Protein 8K4L (pdb70)

B-factor: mean 48.76, std 16.3, range [20.12, 104.66]

Sequence (394 aa):
NSTAADEVTAHLAAAGPVGMAAAAAVATGKKRKRPHVFESNPSIRKRQQTRLLRKLRATLDEYTTRVGQQAIVLCISPSKPNPVFKVFGAAPLENVVRKYKSMILEDLESALAENSELPPLTIDGIPVSVDKMTQAQLRAFIPEMLKYSTGRGKPGWGKESCKPIWWPEDIPWANVRSDVRTEEQKQRVSWTQALRTIVKNCYKQHGREDLLYAFEHVFESNPSIRKRQQTRLLRKLRATLDEYTTRVGQQAIVLCISPSKPNPVFKVFGAAPLENVVRKYKSMILEDLESALASELPPLTIDGIPVSVDKMTQAQLRAFIPEMLKYSTGRGKPGWGKESCKPIWWPEDIPWANVRSDVRTEEQKQRVSWTQALRTIVKNCYKQHGREDLLYAF

Foldseek 3Di:
DPQCPDDQLVVQCVLPQLSLVVSVVQVVVVVVVDDDHDDQQVVVVVVVVVVVVVVVQVVLACCCVPVVDWDKDWDWGLFPPDIDTDIDHDPPVSVVVVVCPPVVSVVSSVVSVVDALFDFDDDRSGHHALVRDDLVSLLVVLLVRQCSLVVDPDQPQPPPVRQDPLQDPQAHSHRLVDGPGDPVSCVVAPSSRNSSSRVCSSCVVRVNNVSRGPPD/DDDDPDVVVVVVVCVVVVVVVQVVQACCCVVVVDWDKDWDWDVDPDDIDTDIDHDPPVRVVVVVCVVVVSVVVVVVVCLDFDFCADPPHHAALVRDDLVRLLVRLLRRLCVQQVDNDQPAPDPVRDDPLQDPQAHRHRLPDGPGDPVSCVVAPSSRNSSSRVVSSCVVSPNVCRNVVD

Nearest PDB structures (foldseek):
  8k4l-assembly1_A  TM=1.005E+00  e=1.165E-39  Homo sapiens
  8k4l-assembly1_B  TM=5.451E-01  e=4.168E-27  Homo sapiens
  8k3d-assembly1_A-2  TM=9.732E-01  e=1.135E-15  Homo sapiens
  8k4l-assembly1_B  TM=1.006E+00  e=4.737E-34  Homo sapiens
  8k4l-assembly1_A  TM=5.451E-01  e=7.185E-30  Homo sapiens

Secondary structure (DSSP, 8-state):
---SSSHHHHHHHTT-HHHHHHHHHHHHHHHTT-S------HHHHHHHHHHHHHHHHHHHHHHHHHH--EEEEEEEE--SSS-EEEEEESTTHHHHHHTTHHHHHHHHHHHHT---SS---EETTEE--GGG--HHHHHHHHHHHHHHHH--SS--TT-GGG--TT--TTS-SS-TTS----HHHHHHS-HHHHHHHHHHHHHHHTT-GGGG-TT-/-----SHHHHHHHHHHHHHHHHHHHHHHIIIII-EEEEEEEE--SSS-EEEEEESTTHHHHHHTTHHHHHHHHHHHH------SEETTEE--GGG--HHHHHHHHHHHHHHHH--SS--TT-GGGS-TTS-TTS-SS-TTS--S-HHHHHHS-HHHHHHHHHHHHHHHTT-HHHHTT-

InterPro domains:
  IPR019525 Nuclear respiratory factor 1, NLS/DNA-binding, dimerisation domain [PF10491] (75-282)
  IPR039142 NRF1/Ewg family [PTHR20338] (1-503)

Radius of gyration: 24.9 Å; Cα contacts (8 Å, |Δi|>4): 556; chains: 2; bounding box: 40×66×67 Å

GO terms:
  GO:0000978 RNA polymerase II cis-regulatory region sequence-specific DNA binding (F, IDA)
  GO:0001228 DNA-binding transcription activator activity, RNA polymerase II-specific (F, IDA)
  GO:0045944 positive regulation of transcription by RNA polymerase II (P, IMP)
  GO:0001228 DNA-binding transcription activator activity, RNA polymerase II-specific (F, IMP)
  GO:0006357 regulation of transcription by RNA polymerase II (P, TAS)
  GO:0005654 nucleoplasm (C, TAS)
  GO:0005515 protein binding (F, IPI)
  GO:0005654 nucleoplasm (C, IDA)
  GO:0070062 extracellular exosome (C, HDA)

Solvent-accessible surface area: 21239 Å² total; per-residue (Å²): 108,96,14,87,90,58,154,55,0,36,85,0,26,90,37,28,95,13,0,31,3,1,0,5,0,6,7,11,2,87,154,121,186,103,101,49,112,16,40,34,41,15,63,61,24,138,149,22,35,61,89,0,30,152,84,0,118,58,4,1,85,22,1,34,52,51,14,48,23,36,0,0,0,0,0,1,23,14,15,176,127,120,37,55,27,33,5,8,22,8,69,31,0,31,81,11,2,64,170,18,81,77,72,0,27,101,32,0,100,65,32,15,90,157,184,44,126,4,19,90,7,46,30,115,21,18,7,2,2,0,56,80,6,57,72,64,52,0,99,72,29,0,45,78,0,3,96,103,20,50,67,81,54,171,29,17,64,48,128,124,111,21,59,13,155,20,10,6,154,74,9,45,12,28,63,3,182,58,30,89,12,64,110,122,51,86,155,190,37,61,38,29,81,1,0,35,45,0,0,53,46,0,0,134,106,55,61,55,79,104,44,0,83,14,49,179,150,108,97,29,97,72,87,84,76,67,131,168,28,26,72,95,0,23,127,58,0,93,28,4,2,19,25,0,1,4,62,12,6,15,0,0,0,0,0,2,1,30,42,62,158,118,115,34,71,24,88,2,12,8,0,40,17,0,24,91,1,2,97,136,11,87,83,82,0,17,107,55,0,86,56,53,100,118,84,120,11,11,75,10,44,43,112,25,97,86,14,50,6,83,120,0,75,60,65,58,0,102,74,14,0,43,78,0,4,88,100,23,43,66,94,57,174,32,23,62,50,135,115,105,19,92,12,157,14,13,6,188,69,9,50,15,27,64,3,179,58,32,93,13,78,114,112,43,75,134,176,37,61,30,30,78,3,0,37,50,0,0,48,44,0,0,98,104,46,46,54,63,51,40,9,121,80,179

Organism: Homo sapiens (NCBI:txid9606)

Structure (mmCIF, N/CA/C/O backbone):
data_8K4L
#
_entry.id   8K4L
#
_cell.length_a   37.757
_cell.length_b   118.827
_cell.length_c   121.821
_cell.angle_alpha   90.00
_cell.angle_beta   90.00
_cell.angle_gamma   90.00
#
_symmetry.space_group_name_H-M   'P 21 21 21'
#
loop_
_entity.id
_entity.type
_entity.pdbx_description
1 polymer 'Nuclear respiratory factor 1'
2 polymer 'DNA (14-MER)'
3 non-polymer GLYCEROL
4 water water
#
loop_
_atom_site.group_PDB
_atom_site.id
_atom_site.type_symbol
_atom_site.label_atom_id
_atom_site.label_alt_id
_atom_site.label_comp_id
_atom_site.label_asym_id
_atom_site.label_entity_id
_atom_site.label_seq_id
_atom_site.pdbx_PDB_ins_code
_atom_site.Cartn_x
_atom_site.Cartn_y
_atom_site.Cartn_z
_atom_site.occupancy
_atom_site.B_iso_or_equiv
_atom_site.auth_seq_id
_atom_site.auth_comp_id
_atom_site.auth_asym_id
_atom_site.auth_atom_id
_atom_site.pdbx_PDB_model_num
ATOM 1 N N . ASN A 1 8 ? -9.948 -6.394 -42.350 1.00 91.80 60 ASN A N 1
ATOM 2 C CA . ASN A 1 8 ? -11.027 -7.244 -41.854 1.00 93.28 60 ASN A CA 1
ATOM 3 C C . ASN A 1 8 ? -10.587 -8.713 -41.746 1.00 96.45 60 ASN A C 1
ATOM 4 O O . ASN A 1 8 ? -11.076 -9.442 -40.884 1.00 94.65 60 ASN A O 1
ATOM 9 N N . SER A 1 9 ? -9.676 -9.157 -42.614 1.00 95.41 61 SER A N 1
ATOM 10 C CA . SER A 1 9 ? -9.013 -10.431 -42.368 1.00 90.07 61 SER A CA 1
ATOM 11 C C . SER A 1 9 ? -8.219 -10.318 -41.071 1.00 93.08 61 SER A C 1
ATOM 12 O O . SER A 1 9 ? -7.175 -9.657 -41.029 1.00 93.76 61 SER A O 1
ATOM 15 N N . THR A 1 10 ? -8.719 -10.942 -40.001 1.00 91.59 62 THR A N 1
ATOM 16 C CA . THR A 1 10 ? -8.171 -10.762 -38.660 1.00 91.06 62 THR A CA 1
ATOM 17 C C . THR A 1 10 ? -7.241 -11.886 -38.206 1.00 90.22 62 THR A C 1
ATOM 18 O O . THR A 1 10 ? -6.517 -11.707 -37.219 1.00 84.38 62 THR A O 1
ATOM 22 N N . ALA A 1 11 ? -7.240 -13.034 -38.891 1.00 98.68 63 ALA A N 1
ATOM 23 C CA . ALA A 1 11 ? -6.416 -14.163 -38.468 1.00 97.74 63 ALA A CA 1
ATOM 24 C C . ALA A 1 11 ? -4.920 -13.913 -38.648 1.00 98.84 63 ALA A C 1
ATOM 25 O O . ALA A 1 11 ? -4.112 -14.618 -38.031 1.00 96.47 63 ALA A O 1
ATOM 27 N N . ALA A 1 12 ? -4.536 -12.926 -39.469 1.00 100.03 64 ALA A N 1
ATOM 28 C CA . ALA A 1 12 ? -3.140 -12.697 -39.854 1.00 97.97 64 ALA A CA 1
ATOM 29 C C . ALA A 1 12 ? -2.355 -11.840 -38.855 1.00 94.66 64 ALA A C 1
ATOM 30 O O . ALA A 1 12 ? -1.499 -11.043 -39.251 1.00 96.58 64 ALA A O 1
ATOM 32 N N . ASP A 1 13 ? -2.629 -11.989 -37.560 1.00 88.77 65 ASP A N 1
ATOM 33 C CA . ASP A 1 13 ? -1.819 -11.415 -36.494 1.00 82.74 65 ASP A CA 1
ATOM 34 C C . ASP A 1 13 ? -2.263 -12.029 -35.173 1.00 77.07 65 ASP A C 1
ATOM 35 O O . ASP A 1 13 ? -3.463 -12.200 -34.938 1.00 72.68 65 ASP A O 1
ATOM 40 N N . GLU A 1 14 ? -1.292 -12.336 -34.309 1.00 73.26 66 GLU A N 1
ATOM 41 C CA . GLU A 1 14 ? -1.588 -13.149 -33.135 1.00 72.61 66 GLU A CA 1
ATOM 42 C C . GLU A 1 14 ? -2.551 -12.443 -32.189 1.00 69.12 66 GLU A C 1
ATOM 43 O O . GLU A 1 14 ? -3.492 -13.064 -31.679 1.00 64.83 66 GLU A O 1
ATOM 49 N N . VAL A 1 15 ? -2.334 -11.149 -31.939 1.00 68.92 67 VAL A N 1
ATOM 50 C CA . VAL A 1 15 ? -3.194 -10.429 -31.002 1.00 65.46 67 VAL A CA 1
ATOM 51 C C . VAL A 1 15 ? -4.623 -10.379 -31.529 1.00 61.30 67 VAL A C 1
ATOM 52 O O . VAL A 1 15 ? -5.569 -10.788 -30.844 1.00 58.33 67 VAL A O 1
ATOM 56 N N . THR A 1 16 ? -4.795 -9.920 -32.775 1.00 63.03 68 THR A N 1
ATOM 57 C CA . THR A 1 16 ? -6.120 -9.897 -33.391 1.00 61.53 68 THR A CA 1
ATOM 58 C C . THR A 1 16 ? -6.701 -11.298 -33.550 1.00 60.05 68 THR A C 1
ATOM 59 O O . THR A 1 16 ? -7.927 -11.464 -33.538 1.00 57.82 68 THR A O 1
ATOM 63 N N . ALA A 1 17 ? -5.852 -12.311 -33.731 1.00 63.14 69 ALA A N 1
ATOM 64 C CA . ALA A 1 17 ? -6.346 -13.685 -33.766 1.00 65.36 69 ALA A CA 1
ATOM 65 C C . ALA A 1 17 ? -7.039 -14.049 -32.458 1.00 58.58 69 ALA A C 1
ATOM 66 O O . ALA A 1 17 ? -8.188 -14.510 -32.453 1.00 53.29 69 ALA A O 1
ATOM 68 N N . HIS A 1 18 ? -6.356 -13.835 -31.332 1.00 55.02 70 HIS A N 1
ATOM 69 C CA . HIS A 1 18 ? -6.947 -14.179 -30.043 1.00 53.49 70 HIS A CA 1
ATOM 70 C C . HIS A 1 18 ? -8.206 -13.363 -29.786 1.00 53.77 70 HIS A C 1
ATOM 71 O O . HIS A 1 18 ? -9.189 -13.877 -29.239 1.00 52.31 70 HIS A O 1
ATOM 78 N N . LEU A 1 19 ? -8.203 -12.094 -30.201 1.00 55.84 71 LEU A N 1
ATOM 79 C CA . LEU A 1 19 ? -9.388 -11.260 -30.033 1.00 52.87 71 LEU A CA 1
ATOM 80 C C . LEU A 1 19 ? -10.582 -11.843 -30.778 1.00 52.75 71 LEU A C 1
ATOM 81 O O . LEU A 1 19 ? -11.668 -12.003 -30.206 1.00 51.23 71 LEU A O 1
ATOM 86 N N . ALA A 1 20 ? -10.394 -12.174 -32.060 1.00 52.24 72 ALA A N 1
ATOM 87 C CA . ALA A 1 20 ? -11.506 -12.582 -32.914 1.00 53.70 72 ALA A CA 1
ATOM 88 C C . ALA A 1 20 ? -12.124 -13.914 -32.494 1.00 53.22 72 ALA A C 1
ATOM 89 O O . ALA A 1 20 ? -13.297 -14.157 -32.794 1.00 56.21 72 ALA A O 1
ATOM 91 N N . ALA A 1 21 ? -11.379 -14.777 -31.806 1.00 52.48 73 ALA A N 1
ATOM 92 C CA . ALA A 1 21 ? -11.914 -16.061 -31.367 1.00 53.51 73 ALA A CA 1
ATOM 93 C C . ALA A 1 21 ? -12.667 -15.971 -30.045 1.00 55.54 73 ALA A C 1
ATOM 94 O O . ALA A 1 21 ? -13.197 -16.984 -29.578 1.00 54.77 73 ALA A O 1
ATOM 96 N N . ALA A 1 22 ? -12.730 -14.793 -29.429 1.00 51.48 74 ALA A N 1
ATOM 97 C CA . ALA A 1 22 ? -13.403 -14.673 -28.145 1.00 51.21 74 ALA A CA 1
ATOM 98 C C . ALA A 1 22 ? -14.915 -14.495 -28.264 1.00 54.23 74 ALA A C 1
ATOM 99 O O . ALA A 1 22 ? -15.599 -14.503 -27.233 1.00 59.06 74 ALA A O 1
ATOM 101 N N . GLY A 1 23 ? -15.454 -14.336 -29.474 1.00 55.69 75 GLY A N 1
ATOM 102 C CA . GLY A 1 23 ? -16.868 -14.088 -29.650 1.00 53.81 75 GLY A CA 1
ATOM 103 C C . GLY A 1 23 ? -17.156 -12.725 -30.253 1.00 53.62 75 GLY A C 1
ATOM 104 O O . GLY A 1 23 ? -16.260 -12.051 -30.777 1.00 53.87 75 GLY A O 1
ATOM 105 N N . PRO A 1 24 ? -18.417 -12.280 -30.173 1.00 53.61 76 PRO A N 1
ATOM 106 C CA . PRO A 1 24 ? -18.798 -11.048 -30.894 1.00 52.53 76 PRO A CA 1
ATOM 107 C C . PRO A 1 24 ? -18.142 -9.788 -30.355 1.00 50.29 76 PRO A C 1
ATOM 108 O O . PRO A 1 24 ? -17.777 -8.912 -31.150 1.00 47.63 76 PRO A O 1
ATOM 112 N N . VAL A 1 25 ? -17.987 -9.659 -29.028 1.00 50.92 77 VAL A N 1
ATOM 113 C CA . VAL A 1 25 ? -17.252 -8.515 -28.492 1.00 47.54 77 VAL A CA 1
ATOM 114 C C . VAL A 1 25 ? -15.811 -8.548 -28.981 1.00 48.38 77 VAL A C 1
ATOM 115 O O . VAL A 1 25 ? -15.253 -7.516 -29.377 1.00 48.82 77 VAL A O 1
ATOM 119 N N . GLY A 1 26 ? -15.190 -9.739 -28.983 1.00 49.15 78 GLY A N 1
ATOM 120 C CA . GLY A 1 26 ? -13.811 -9.852 -29.431 1.00 46.29 78 GLY A CA 1
ATOM 121 C C . GLY A 1 26 ? -13.658 -9.659 -30.928 1.00 49.72 78 GLY A C 1
ATOM 122 O O . GLY A 1 26 ? -12.652 -9.113 -31.395 1.00 48.14 78 GLY A O 1
ATOM 123 N N . MET A 1 27 ? -14.638 -10.115 -31.703 1.00 49.34 79 MET A N 1
ATOM 124 C CA . MET A 1 27 ? -14.605 -9.846 -33.133 1.00 50.48 79 MET A CA 1
ATOM 125 C C . MET A 1 27 ? -14.674 -8.340 -33.402 1.00 49.16 79 MET A C 1
ATOM 126 O O . MET A 1 27 ? -13.911 -7.805 -34.222 1.00 43.71 79 MET A O 1
ATOM 131 N N . ALA A 1 28 ? -15.556 -7.633 -32.689 1.00 49.30 80 ALA A N 1
ATOM 132 C CA . ALA A 1 28 ? -15.606 -6.178 -32.813 1.00 46.47 80 ALA A CA 1
ATOM 133 C C . ALA A 1 28 ? -14.256 -5.554 -32.496 1.00 44.14 80 ALA A C 1
ATOM 134 O O . ALA A 1 28 ? -13.793 -4.651 -33.204 1.00 42.34 80 ALA A O 1
ATOM 136 N N . ALA A 1 29 ? -13.598 -6.044 -31.446 1.00 43.82 81 ALA A N 1
ATOM 137 C CA . ALA A 1 29 ? -12.295 -5.513 -31.069 1.00 45.41 81 ALA A CA 1
ATOM 138 C C . ALA A 1 29 ? -11.254 -5.832 -32.127 1.00 46.54 81 ALA A C 1
ATOM 139 O O . ALA A 1 29 ? -10.448 -4.969 -32.496 1.00 48.19 81 ALA A O 1
ATOM 141 N N . ALA A 1 30 ? -11.249 -7.079 -32.612 1.00 45.32 82 ALA A N 1
ATOM 142 C CA . ALA A 1 30 ? -10.267 -7.481 -33.612 1.00 49.03 82 ALA A CA 1
ATOM 143 C C . ALA A 1 30 ? -10.410 -6.662 -34.885 1.00 49.60 82 ALA A C 1
ATOM 144 O O . ALA A 1 30 ? -9.409 -6.228 -35.467 1.00 50.45 82 ALA A O 1
ATOM 146 N N . ALA A 1 31 ? -11.648 -6.457 -35.345 1.00 48.41 83 ALA A N 1
ATOM 147 C CA . ALA A 1 31 ? -11.879 -5.634 -36.528 1.00 46.22 83 ALA A CA 1
ATOM 148 C C . ALA A 1 31 ? -11.435 -4.190 -36.304 1.00 50.08 83 ALA A C 1
ATOM 149 O O . ALA A 1 31 ? -10.949 -3.532 -37.237 1.00 48.73 83 ALA A O 1
ATOM 151 N N . ALA A 1 32 ? -11.592 -3.676 -35.081 1.00 47.26 84 ALA A N 1
ATOM 152 C CA . ALA A 1 32 ? -11.182 -2.299 -34.810 1.00 49.52 84 ALA A CA 1
ATOM 153 C C . ALA A 1 32 ? -9.664 -2.164 -34.869 1.00 50.70 84 ALA A C 1
ATOM 154 O O . ALA A 1 32 ? -9.136 -1.247 -35.509 1.00 49.69 84 ALA A O 1
ATOM 156 N N . VAL A 1 33 ? -8.945 -3.086 -34.221 1.00 49.22 85 VAL A N 1
ATOM 157 C CA . VAL A 1 33 ? -7.485 -3.057 -34.264 1.00 51.94 85 VAL A CA 1
ATOM 158 C C . VAL A 1 33 ? -6.992 -3.230 -35.696 1.00 57.24 85 VAL A C 1
ATOM 159 O O . VAL A 1 33 ? -6.024 -2.583 -36.120 1.00 60.63 85 VAL A O 1
ATOM 163 N N . ALA A 1 34 ? -7.669 -4.081 -36.474 1.00 56.05 86 ALA A N 1
ATOM 164 C CA . ALA A 1 34 ? -7.213 -4.361 -37.832 1.00 60.73 86 ALA A CA 1
ATOM 165 C C . ALA A 1 34 ? -7.419 -3.168 -38.749 1.00 61.53 86 ALA A C 1
ATOM 166 O O . ALA A 1 34 ? -6.651 -2.987 -39.700 1.00 65.99 86 ALA A O 1
ATOM 168 N N . THR A 1 35 ? -8.451 -2.357 -38.495 1.00 58.84 87 THR A N 1
ATOM 169 C CA . THR A 1 35 ? -8.629 -1.135 -39.275 1.00 61.43 87 THR A CA 1
ATOM 170 C C . THR A 1 35 ? -7.364 -0.290 -39.234 1.00 68.56 87 THR A C 1
ATOM 171 O O . THR A 1 35 ? -6.902 0.206 -40.268 1.00 75.14 87 THR A O 1
ATOM 175 N N . GLY A 1 36 ? -6.766 -0.153 -38.047 1.00 64.98 88 GLY A N 1
ATOM 176 C CA . GLY A 1 36 ? -5.577 0.666 -37.904 1.00 69.87 88 GLY A CA 1
ATOM 177 C C . GLY A 1 36 ? -4.341 0.053 -38.528 1.00 78.61 88 GLY A C 1
ATOM 178 O O . GLY A 1 36 ? -3.473 0.777 -39.026 1.00 84.00 88 GLY A O 1
ATOM 179 N N . LYS A 1 37 ? -4.236 -1.282 -38.508 1.00 77.25 89 LYS A N 1
ATOM 180 C CA . LYS A 1 37 ? -3.097 -1.937 -39.145 1.00 78.40 89 LYS A CA 1
ATOM 181 C C . LYS A 1 37 ? -3.034 -1.597 -40.624 1.00 81.85 89 LYS A C 1
ATOM 182 O O . LYS A 1 37 ? -1.942 -1.493 -41.191 1.00 88.90 89 LYS A O 1
ATOM 188 N N . LYS A 1 38 ? -4.190 -1.380 -41.253 1.00 83.28 90 LYS A N 1
ATOM 189 C CA . LYS A 1 38 ? -4.217 -1.038 -42.670 1.00 88.86 90 LYS A CA 1
ATOM 190 C C . LYS A 1 38 ? -3.614 0.336 -42.939 1.00 93.71 90 LYS A C 1
ATOM 191 O O . LYS A 1 38 ? -2.995 0.540 -43.988 1.00 96.11 90 LYS A O 1
ATOM 197 N N . ARG A 1 39 ? -3.778 1.285 -42.018 1.00 98.02 91 ARG A N 1
ATOM 198 C CA . ARG A 1 39 ? -3.238 2.631 -42.184 1.00 99.27 91 ARG A CA 1
ATOM 199 C C . ARG A 1 39 ? -1.790 2.747 -41.726 1.00 99.57 91 ARG A C 1
ATOM 200 O O . ARG A 1 39 ? -1.231 3.849 -41.764 1.00 100.02 91 ARG A O 1
ATOM 208 N N . LYS A 1 40 ? -1.184 1.643 -41.286 1.00 93.66 92 LYS A N 1
ATOM 209 C CA . LYS A 1 40 ? 0.197 1.559 -40.817 1.00 92.91 92 LYS A CA 1
ATOM 210 C C . LYS A 1 40 ? 0.456 2.379 -39.560 1.00 91.84 92 LYS A C 1
ATOM 211 O O . LYS A 1 40 ? 1.613 2.515 -39.154 1.00 93.29 92 LYS A O 1
ATOM 217 N N . ARG A 1 41 ? -0.590 2.905 -38.917 1.00 89.85 93 ARG A N 1
ATOM 218 C CA . ARG A 1 41 ? -0.499 3.731 -37.715 1.00 87.07 93 ARG A CA 1
ATOM 219 C C . ARG A 1 41 ? 0.438 3.117 -36.677 1.00 85.20 93 ARG A C 1
ATOM 220 O O . ARG A 1 41 ? 0.649 1.897 -36.672 1.00 83.64 93 ARG A O 1
ATOM 228 N N . PRO A 1 42 ? 1.016 3.923 -35.776 1.00 84.62 94 PRO A N 1
ATOM 229 C CA . PRO A 1 42 ? 2.071 3.404 -34.891 1.00 83.39 94 PRO A CA 1
ATOM 230 C C . PRO A 1 42 ? 1.597 2.526 -33.738 1.00 80.28 94 PRO A C 1
ATOM 231 O O . PRO A 1 42 ? 2.355 1.666 -33.277 1.00 81.07 94 PRO A O 1
ATOM 235 N N . HIS A 1 43 ? 0.364 2.714 -33.274 1.00 71.77 95 HIS A N 1
ATOM 236 C CA . HIS A 1 43 ? -0.081 2.168 -31.997 1.00 69.66 95 HIS A CA 1
ATOM 237 C C . HIS A 1 43 ? -0.412 0.672 -32.096 1.00 64.57 95 HIS A C 1
ATOM 238 O O . HIS A 1 43 ? -0.559 0.107 -33.181 1.00 64.40 95 HIS A O 1
ATOM 245 N N . VAL A 1 44 ? -0.536 0.026 -30.926 1.00 61.40 96 VAL A N 1
ATOM 246 C CA . VAL A 1 44 ? -0.939 -1.375 -30.827 1.00 58.97 96 VAL A CA 1
ATOM 247 C C . VAL A 1 44 ? -1.908 -1.556 -29.661 1.00 58.18 96 VAL A C 1
ATOM 248 O O . VAL A 1 44 ? -1.966 -0.748 -28.731 1.00 58.58 96 VAL A O 1
ATOM 252 N N . PHE A 1 45 ? -2.659 -2.657 -29.711 1.00 57.05 97 PHE A N 1
ATOM 253 C CA . PHE A 1 45 ? -3.690 -2.934 -28.718 1.00 54.86 97 PHE A CA 1
ATOM 254 C C . PHE A 1 45 ? -3.081 -3.155 -27.337 1.00 57.79 97 PHE A C 1
ATOM 255 O O . PHE A 1 45 ? -1.983 -3.695 -27.196 1.00 61.34 97 PHE A O 1
ATOM 263 N N . GLU A 1 46 ? -3.808 -2.736 -26.307 1.00 55.20 98 GLU A N 1
ATOM 264 C CA . GLU A 1 4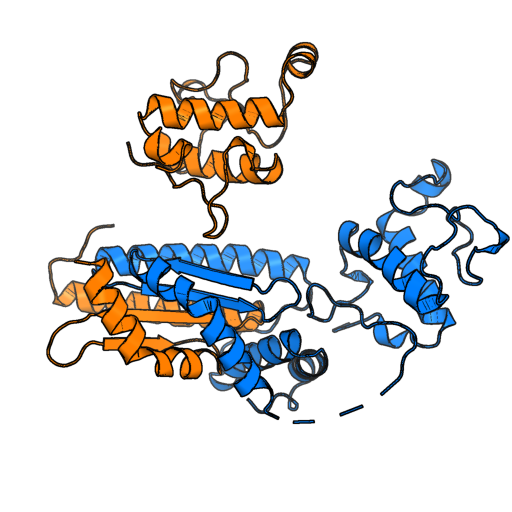6 ? -3.323 -2.822 -24.936 1.00 55.43 98 GLU A CA 1
ATOM 265 C C . GLU A 1 46 ? -4.015 -3.970 -24.214 1.00 55.51 98 GLU A C 1
ATOM 266 O O . GLU A 1 46 ? -5.197 -3.870 -23.864 1.00 54.82 98 GLU A O 1
ATOM 272 N N . SER A 1 47 ? -3.246 -5.031 -23.935 1.00 60.01 99 SER A N 1
ATOM 273 C CA . SER A 1 47 ? -3.790 -6.257 -23.353 1.00 60.27 99 SER A CA 1
ATOM 274 C C . SER A 1 47 ? -4.032 -6.129 -21.852 1.00 57.50 99 SER A C 1
ATOM 275 O O . SER A 1 47 ? -4.868 -6.850 -21.292 1.00 55.92 99 SER A O 1
ATOM 278 N N . ASN A 1 48 ? -3.303 -5.247 -21.186 1.00 55.77 100 ASN A N 1
ATOM 279 C CA . ASN A 1 48 ? -3.477 -4.988 -19.763 1.00 54.70 100 ASN A CA 1
ATOM 280 C C . ASN A 1 48 ? -4.746 -4.165 -19.542 1.00 55.38 100 ASN A C 1
ATOM 281 O O . ASN A 1 48 ? -4.782 -2.983 -19.912 1.00 55.54 100 ASN A O 1
ATOM 286 N N . PRO A 1 49 ? -5.800 -4.740 -18.938 1.00 52.77 101 PRO A N 1
ATOM 287 C CA . PRO A 1 49 ? -7.091 -4.035 -18.889 1.00 54.20 101 PRO A CA 1
ATOM 288 C C . PRO A 1 49 ? -7.061 -2.791 -18.036 1.00 57.72 101 PRO A C 1
ATOM 289 O O . PRO A 1 49 ? -7.911 -1.909 -18.229 1.00 54.20 101 PRO A O 1
ATOM 293 N N . SER A 1 50 ? -6.117 -2.703 -17.093 1.00 60.70 102 SER A N 1
ATOM 294 C CA . SER A 1 50 ? -6.004 -1.519 -16.253 1.00 59.35 102 SER A CA 1
ATOM 295 C C . SER A 1 50 ? -5.339 -0.375 -17.008 1.00 59.54 102 SER A C 1
ATOM 296 O O . SER A 1 50 ? -5.787 0.774 -16.909 1.00 59.27 102 SER A O 1
ATOM 299 N N . ILE A 1 51 ? -4.290 -0.673 -17.780 1.00 55.38 103 ILE A N 1
ATOM 300 C CA . ILE A 1 51 ? -3.723 0.328 -18.681 1.00 58.29 103 ILE A CA 1
ATOM 301 C C . ILE A 1 51 ? -4.724 0.703 -19.770 1.00 57.76 103 ILE A C 1
ATOM 302 O O . ILE A 1 51 ? -4.882 1.884 -20.106 1.00 55.84 103 ILE A O 1
ATOM 307 N N . ARG A 1 52 ? -5.409 -0.292 -20.344 1.00 55.29 104 ARG A N 1
ATOM 308 C CA . ARG A 1 52 ? -6.352 -0.015 -21.424 1.00 53.51 104 ARG A CA 1
ATOM 309 C C . ARG A 1 52 ? -7.502 0.866 -20.942 1.00 53.53 104 ARG A C 1
ATOM 310 O O . ARG A 1 52 ? -7.953 1.761 -21.669 1.00 49.10 104 ARG A O 1
ATOM 318 N N . LYS A 1 53 ? -7.990 0.632 -19.719 1.00 47.19 105 LYS A N 1
ATOM 319 C CA . LYS A 1 53 ? -9.006 1.515 -19.160 1.00 50.07 105 LYS A CA 1
ATOM 320 C C . LYS A 1 53 ? -8.476 2.935 -19.025 1.00 50.86 105 LYS A C 1
ATOM 321 O O . LYS A 1 53 ? -9.189 3.903 -19.311 1.00 46.47 105 LYS A O 1
ATOM 327 N N . ARG A 1 54 ? -7.225 3.069 -18.582 1.00 55.86 106 ARG A N 1
ATOM 328 C CA . ARG A 1 54 ? -6.616 4.377 -18.392 1.00 56.05 106 ARG A CA 1
ATOM 329 C C . ARG A 1 54 ? -6.449 5.094 -19.729 1.00 55.01 106 ARG A C 1
ATOM 330 O O . ARG A 1 54 ? -6.730 6.294 -19.844 1.00 54.00 106 ARG A O 1
ATOM 338 N N . GLN A 1 55 ? -6.012 4.370 -20.757 1.00 50.86 107 GLN A N 1
ATOM 339 C CA . GLN A 1 55 ? -5.891 4.986 -22.068 1.00 48.99 107 GLN A CA 1
ATOM 340 C C . GLN A 1 55 ? -7.261 5.358 -22.625 1.00 46.74 107 GLN A C 1
ATOM 341 O O . GLN A 1 55 ? -7.436 6.462 -23.155 1.00 44.91 107 GLN A O 1
ATOM 347 N N . GLN A 1 56 ? -8.249 4.485 -22.449 1.00 42.46 108 GLN A N 1
ATOM 348 C CA . GLN A 1 56 ? -9.627 4.791 -22.897 1.00 44.81 108 GLN A CA 1
ATOM 349 C C . GLN A 1 56 ? -10.092 6.104 -22.254 1.00 45.81 108 GLN A C 1
ATOM 350 O O . GLN A 1 56 ? -10.656 6.914 -22.957 1.00 42.42 108 GLN A O 1
ATOM 356 N N . THR A 1 57 ? -9.823 6.300 -20.968 1.00 44.70 109 THR A N 1
ATOM 357 C CA . THR A 1 57 ? -10.260 7.506 -20.274 1.00 44.45 109 THR A CA 1
ATOM 358 C C . THR A 1 57 ? -9.546 8.741 -20.805 1.00 44.54 109 THR A C 1
ATOM 359 O O . THR A 1 57 ? -10.191 9.743 -21.143 1.00 44.09 109 THR A O 1
ATOM 363 N N . ARG A 1 58 ? -8.213 8.696 -20.850 1.00 41.99 110 ARG A N 1
ATOM 364 C CA . ARG A 1 58 ? -7.453 9.796 -21.428 1.00 48.34 110 ARG A CA 1
ATOM 365 C C . ARG A 1 58 ? -7.945 10.109 -22.838 1.00 45.83 110 ARG A C 1
ATOM 366 O O . ARG A 1 58 ? -8.222 11.266 -23.167 1.00 46.11 110 ARG A O 1
ATOM 374 N N . LEU A 1 59 ? -8.089 9.077 -23.674 1.00 44.47 111 LEU A N 1
ATOM 375 C CA . LEU A 1 59 ? -8.366 9.299 -25.087 1.00 43.24 111 LEU A CA 1
ATOM 376 C C . LEU A 1 59 ? -9.804 9.728 -25.343 1.00 43.18 111 LEU A C 1
ATOM 377 O O . LEU A 1 59 ? -10.053 10.490 -26.281 1.00 42.38 111 LEU A 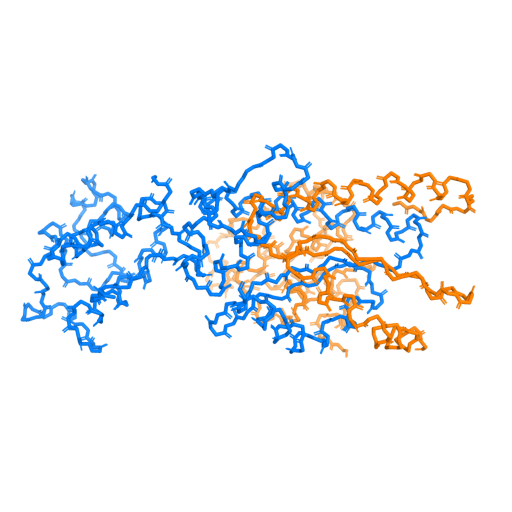O 1
ATOM 382 N N . LEU A 1 60 ? -10.755 9.274 -24.533 1.00 37.86 112 LEU A N 1
ATOM 383 C CA . LEU A 1 60 ? -12.104 9.802 -24.659 1.00 43.52 112 LEU A CA 1
ATOM 384 C C . LEU A 1 60 ? -12.149 11.272 -24.257 1.00 48.14 112 LEU A C 1
ATOM 385 O O . LEU A 1 60 ? -12.865 12.072 -24.873 1.00 45.45 112 LEU A O 1
ATOM 390 N N . ARG A 1 61 ? -11.403 11.640 -23.212 1.00 46.45 113 ARG A N 1
ATOM 391 C CA . ARG A 1 61 ? -11.327 13.040 -22.813 1.00 46.91 113 ARG A CA 1
ATOM 392 C C . ARG A 1 61 ? -10.817 13.902 -23.965 1.00 46.31 113 ARG A C 1
ATOM 393 O O . ARG A 1 61 ? -11.393 14.951 -24.273 1.00 45.62 113 ARG A O 1
ATOM 401 N N . LYS A 1 62 ? -9.734 13.470 -24.613 1.00 41.36 114 LYS A N 1
ATOM 402 C CA . LYS A 1 62 ? -9.181 14.241 -25.716 1.00 43.28 114 LYS A CA 1
ATOM 403 C C . LYS A 1 62 ? -10.187 14.367 -26.851 1.00 45.86 114 LYS A C 1
ATOM 404 O O . LYS A 1 62 ? -10.315 15.439 -27.457 1.00 43.88 114 LYS A O 1
ATOM 410 N N . LEU A 1 63 ? -10.916 13.281 -27.148 1.00 45.23 115 LEU A N 1
ATOM 411 C CA . LEU A 1 63 ? -11.890 13.307 -28.235 1.00 43.88 115 LEU A CA 1
ATOM 412 C C . LEU A 1 63 ? -13.040 14.253 -27.918 1.00 46.47 115 LEU A C 1
ATOM 413 O O . LEU A 1 63 ? -13.459 15.026 -28.786 1.00 42.55 115 LEU A O 1
ATOM 418 N N . ARG A 1 64 ? -13.567 14.189 -26.684 1.00 42.00 116 ARG A N 1
ATOM 419 C CA . ARG A 1 64 ? -14.611 15.117 -26.250 1.00 42.85 116 ARG A CA 1
ATOM 420 C C . ARG A 1 64 ? -14.161 16.557 -26.416 1.00 45.08 116 ARG A C 1
ATOM 421 O O . ARG A 1 64 ? -14.930 17.409 -26.869 1.00 44.32 116 ARG A O 1
ATOM 429 N N . ALA A 1 65 ? -12.918 16.844 -26.032 1.00 44.04 117 ALA A N 1
ATOM 430 C CA . ALA A 1 65 ? -12.412 18.205 -26.110 1.00 46.49 117 ALA A CA 1
ATOM 431 C C . ALA A 1 65 ? -12.241 18.643 -27.555 1.00 44.76 117 ALA A C 1
ATOM 432 O O . ALA A 1 65 ? -12.510 19.802 -27.893 1.00 45.48 117 ALA A O 1
ATOM 434 N N . THR A 1 66 ? -11.778 17.744 -28.420 1.00 43.74 118 THR A N 1
ATOM 435 C CA . THR A 1 66 ? -11.601 18.136 -29.813 1.00 43.68 118 THR A CA 1
ATOM 436 C C . THR A 1 66 ? -12.948 18.275 -30.506 1.00 43.87 118 THR A C 1
ATOM 437 O O . THR A 1 66 ? -13.152 19.221 -31.276 1.00 44.74 118 THR A O 1
ATOM 441 N N . LEU A 1 67 ? -13.892 17.369 -30.211 1.00 40.20 119 LEU A N 1
ATOM 442 C CA . LEU A 1 67 ? -15.252 17.520 -30.725 1.00 43.18 119 LEU A CA 1
ATOM 443 C C . LEU A 1 67 ? -15.878 18.843 -30.288 1.00 46.18 119 LEU A C 1
ATOM 444 O O . LEU A 1 67 ? -16.601 19.480 -31.063 1.00 42.99 119 LEU A O 1
ATOM 449 N N . ASP A 1 68 ? -15.642 19.253 -29.035 1.00 42.21 120 ASP A N 1
ATOM 450 C CA . ASP A 1 68 ? -16.198 20.511 -28.540 1.00 44.74 120 ASP A CA 1
ATOM 451 C C . ASP A 1 68 ? -15.628 21.701 -29.295 1.00 45.91 120 ASP A C 1
ATOM 452 O O . ASP A 1 68 ? -16.368 22.607 -29.702 1.00 43.44 120 ASP A O 1
ATOM 457 N N . GLU A 1 69 ? -14.306 21.729 -29.466 1.00 46.15 121 GLU A N 1
ATOM 458 C CA . GLU A 1 69 ? -13.681 22.806 -30.218 1.00 46.91 121 GLU A CA 1
ATOM 459 C C . GLU A 1 69 ? -14.184 22.818 -31.655 1.00 49.86 121 GLU A C 1
ATOM 460 O O . GLU A 1 69 ? -14.510 23.879 -32.207 1.00 47.82 121 GLU A O 1
ATOM 466 N N . TYR A 1 70 ? -14.251 21.635 -32.276 1.00 45.59 122 TYR A N 1
ATOM 467 C CA . TYR A 1 70 ? -14.688 21.533 -33.663 1.00 45.80 122 TYR A CA 1
ATOM 468 C C . TYR A 1 70 ? -16.114 22.034 -33.817 1.00 46.63 122 TYR A C 1
ATOM 469 O O . TYR A 1 70 ? -16.412 22.840 -34.701 1.00 46.61 122 TYR A O 1
ATOM 478 N N . THR A 1 71 ? -17.013 21.558 -32.964 1.00 44.41 123 THR A N 1
ATOM 479 C CA . THR A 1 71 ? -18.403 21.974 -33.069 1.00 46.01 123 THR A CA 1
ATOM 480 C C . THR A 1 71 ? -18.545 23.475 -32.838 1.00 48.46 123 THR A C 1
ATOM 481 O O . THR A 1 71 ? -19.318 24.143 -33.534 1.00 48.64 123 THR A O 1
ATOM 485 N N . THR A 1 72 ? -17.769 24.034 -31.907 1.00 46.63 124 THR A N 1
ATOM 486 C CA . THR A 1 72 ? -17.845 25.471 -31.651 1.00 49.79 124 THR A CA 1
ATOM 487 C C . THR A 1 72 ? -17.247 26.274 -32.798 1.00 50.42 124 THR A C 1
ATOM 488 O O . THR A 1 72 ? -17.899 27.165 -33.356 1.00 52.94 124 THR A O 1
ATOM 492 N N . ARG A 1 73 ? -16.005 25.972 -33.168 1.00 49.27 125 ARG A N 1
ATOM 493 C CA . ARG A 1 73 ? -15.301 26.835 -34.107 1.00 50.08 125 ARG A CA 1
ATOM 494 C C . ARG A 1 73 ? -15.817 26.662 -35.528 1.00 51.60 125 ARG A C 1
ATOM 495 O O . ARG A 1 73 ? -15.955 27.643 -36.265 1.00 53.60 125 ARG A O 1
ATOM 503 N N . VAL A 1 74 ? -16.103 25.426 -35.938 1.00 51.14 126 VAL A N 1
ATOM 504 C CA . VAL A 1 74 ? -16.581 25.187 -37.298 1.00 51.39 126 VAL A CA 1
ATOM 505 C C . VAL A 1 74 ? -18.090 25.385 -37.405 1.00 51.48 126 VAL A C 1
ATOM 506 O O . VAL A 1 74 ? -18.607 25.614 -38.504 1.00 50.75 126 VAL A O 1
ATOM 510 N N . GLY A 1 75 ? -18.807 25.336 -36.288 1.00 48.18 127 GLY A N 1
ATOM 511 C CA . GLY A 1 75 ? -20.244 25.493 -36.297 1.00 48.92 127 GLY A CA 1
ATOM 512 C C . GLY A 1 75 ? -21.013 24.291 -36.782 1.00 51.52 127 GLY A C 1
ATOM 513 O O . GLY A 1 75 ? -22.163 24.440 -37.201 1.00 55.71 127 GLY A O 1
ATOM 514 N N . GLN A 1 76 ? -20.434 23.096 -36.710 1.00 47.25 128 GLN A N 1
ATOM 515 C CA . GLN A 1 76 ? -21.003 21.916 -37.342 1.00 49.15 128 GLN A CA 1
ATOM 516 C C . GLN A 1 76 ? -21.288 20.834 -36.304 1.00 47.85 128 GLN A C 1
ATOM 517 O O . GLN A 1 76 ? -20.457 20.560 -35.430 1.00 44.41 128 GLN A O 1
ATOM 523 N N . GLN A 1 77 ? -22.465 20.217 -36.420 1.00 45.09 129 GLN A N 1
ATOM 524 C CA . GLN A 1 77 ? -22.830 19.089 -35.573 1.00 46.99 129 GLN A CA 1
ATOM 525 C C . GLN A 1 77 ? -21.859 17.926 -35.777 1.00 46.05 129 GLN A C 1
ATOM 526 O O . GLN A 1 77 ? -21.542 17.562 -36.915 1.00 45.50 129 GLN A O 1
ATOM 532 N N . ALA A 1 78 ? -21.396 17.342 -34.670 1.00 43.75 130 ALA A N 1
ATOM 533 C CA . ALA A 1 78 ? -20.439 16.239 -34.708 1.00 42.14 130 ALA A CA 1
ATOM 534 C C . ALA A 1 78 ? -20.559 15.414 -33.438 1.00 42.02 130 ALA A C 1
ATOM 535 O O . ALA A 1 78 ? -20.674 15.969 -32.342 1.00 41.23 130 ALA A O 1
ATOM 537 N N . ILE A 1 79 ? -20.493 14.092 -33.585 1.00 40.25 131 ILE A N 1
ATOM 538 C CA . ILE A 1 79 ? -20.504 13.189 -32.444 1.00 41.45 131 ILE A CA 1
ATOM 539 C C . ILE A 1 79 ? -19.443 12.116 -32.630 1.00 41.39 131 ILE A C 1
ATOM 540 O O . ILE A 1 79 ? -19.001 11.813 -33.745 1.00 35.97 131 ILE A O 1
ATOM 545 N N . VAL A 1 80 ? -19.037 11.546 -31.506 1.00 36.28 132 VAL A N 1
ATOM 546 C CA . VAL A 1 80 ? -18.337 10.271 -31.459 1.00 38.69 132 VAL A CA 1
ATOM 547 C C . VAL A 1 80 ? -19.314 9.236 -30.932 1.00 41.85 132 VAL A C 1
ATOM 548 O O . VAL A 1 80 ? -20.074 9.505 -29.994 1.00 40.35 132 VAL A O 1
ATOM 552 N N . LEU A 1 81 ? -19.293 8.059 -31.546 1.00 38.97 133 LEU A N 1
ATOM 553 C CA . LEU A 1 81 ? -20.095 6.916 -31.140 1.00 38.89 133 LEU A CA 1
ATOM 554 C C . LEU A 1 81 ? -19.134 5.771 -30.874 1.00 40.28 133 LEU A C 1
ATOM 555 O O . LEU A 1 81 ? -18.243 5.513 -31.688 1.00 41.20 133 LEU A O 1
ATOM 560 N N . CYS A 1 82 ? -19.262 5.142 -29.710 1.00 40.65 134 CYS A N 1
ATOM 561 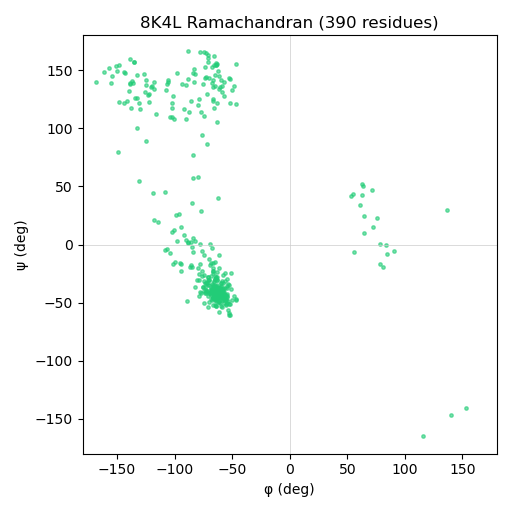C CA . CYS A 1 82 ? -18.465 3.979 -29.335 1.00 42.69 134 CYS A CA 1
ATOM 562 C C . CYS A 1 82 ? -19.409 2.855 -28.960 1.00 44.68 134 CYS A C 1
ATOM 563 O O . CYS A 1 82 ? -20.376 3.078 -28.223 1.00 43.63 134 CYS A O 1
ATOM 566 N N . ILE A 1 83 ? -19.102 1.645 -29.422 1.00 43.73 135 ILE A N 1
ATOM 567 C CA . ILE A 1 83 ? -19.993 0.507 -29.246 1.00 45.46 135 ILE A CA 1
ATOM 568 C C . ILE A 1 83 ? -19.175 -0.710 -28.830 1.00 46.20 135 ILE A C 1
ATOM 569 O O . ILE A 1 83 ? -18.077 -0.941 -29.344 1.00 45.73 135 ILE A O 1
ATOM 574 N N . SER A 1 84 ? -19.714 -1.477 -27.886 1.00 47.76 136 SER A N 1
ATOM 575 C CA . SER A 1 84 ? -19.233 -2.820 -27.568 1.00 50.96 136 SER A CA 1
ATOM 576 C C . SER A 1 84 ? -20.457 -3.723 -27.565 1.00 52.62 136 SER A C 1
ATOM 577 O O . SER A 1 84 ? -21.354 -3.537 -26.719 1.00 55.71 136 SER A O 1
ATOM 580 N N . PRO A 1 85 ? -20.547 -4.707 -28.454 1.00 52.49 137 PRO A N 1
ATOM 581 C CA . PRO A 1 85 ? -21.761 -5.543 -28.522 1.00 54.28 137 PRO A CA 1
ATOM 582 C C . PRO A 1 85 ? -21.798 -6.618 -27.438 1.00 61.45 137 PRO A C 1
ATOM 583 O O . PRO A 1 85 ? -21.880 -7.819 -27.710 1.00 62.29 137 PRO A O 1
ATOM 587 N N . SER A 1 86 ? -21.739 -6.189 -26.181 1.00 62.70 138 SER A N 1
ATOM 588 C CA . SER A 1 86 ? -21.720 -7.140 -25.085 1.00 66.47 138 SER A CA 1
ATOM 589 C C . SER A 1 86 ? -23.134 -7.497 -24.645 1.00 75.82 138 SER A C 1
ATOM 590 O O . SER A 1 86 ? -24.123 -6.861 -25.020 1.00 77.32 138 SER A O 1
ATOM 593 N N . LYS A 1 87 ? -23.220 -8.557 -23.855 1.00 81.58 139 LYS A N 1
ATOM 594 C CA . LYS A 1 87 ? -24.482 -9.037 -23.325 1.00 85.59 139 LYS A CA 1
ATOM 595 C C . LYS A 1 87 ? -24.387 -9.162 -21.813 1.00 88.82 139 LYS A C 1
ATOM 596 O O . LYS A 1 87 ? -23.312 -9.452 -21.273 1.00 88.20 139 LYS A O 1
ATOM 602 N N . PRO A 1 88 ? -25.495 -8.918 -21.096 1.00 92.17 140 PRO A N 1
ATOM 603 C CA . PRO A 1 88 ? -26.792 -8.516 -21.661 1.00 91.91 140 PRO A CA 1
ATOM 604 C C . PRO A 1 88 ? -26.861 -7.027 -22.008 1.00 88.44 140 PRO A C 1
ATOM 605 O O . PRO A 1 88 ? -27.694 -6.611 -22.816 1.00 87.67 140 PRO A O 1
ATOM 609 N N . ASN A 1 89 ? -25.966 -6.244 -21.402 1.00 85.88 141 ASN A N 1
ATOM 610 C CA . ASN A 1 89 ? -25.963 -4.797 -21.542 1.00 82.24 141 ASN A CA 1
ATOM 611 C C . ASN A 1 89 ? -24.872 -4.379 -22.519 1.00 76.53 141 ASN A C 1
ATOM 612 O O . ASN A 1 89 ? -23.683 -4.481 -22.182 1.00 74.93 141 ASN A O 1
ATOM 617 N N . PRO A 1 90 ? -25.207 -3.903 -23.714 1.00 72.12 142 PRO A N 1
ATOM 618 C CA . PRO A 1 90 ? -24.169 -3.442 -24.639 1.00 67.03 142 PRO A CA 1
ATOM 619 C C . PRO A 1 90 ? -23.750 -2.010 -24.352 1.00 62.70 142 PRO A C 1
ATOM 620 O O . PRO A 1 90 ? -24.539 -1.182 -23.893 1.00 66.16 142 PRO A O 1
ATOM 624 N N . VAL A 1 91 ? -22.476 -1.731 -24.617 1.00 59.87 143 VAL A N 1
ATOM 625 C CA . VAL A 1 91 ? -21.951 -0.371 -24.544 1.00 55.46 143 VAL A CA 1
ATOM 626 C C . VAL A 1 91 ? -22.355 0.372 -25.814 1.00 55.36 143 VAL A C 1
ATOM 627 O O . VAL A 1 91 ? -22.095 -0.091 -26.930 1.00 53.55 143 VAL A O 1
ATOM 631 N N . PHE A 1 92 ? -23.018 1.521 -25.646 1.00 51.88 144 PHE A N 1
ATOM 632 C CA . PHE A 1 92 ? -23.449 2.340 -26.781 1.00 51.68 144 PHE A CA 1
ATOM 633 C C . PHE A 1 92 ? -23.420 3.787 -26.296 1.00 52.02 144 PHE A C 1
ATOM 634 O O . PHE A 1 92 ? -24.444 4.361 -25.922 1.00 54.56 144 PHE A O 1
ATOM 642 N N . LYS A 1 93 ? -22.221 4.370 -26.276 1.00 47.92 145 LYS A N 1
ATOM 643 C CA . LYS A 1 93 ? -22.038 5.734 -25.806 1.00 46.48 145 LYS A CA 1
ATOM 644 C C . LYS A 1 93 ? -21.895 6.687 -26.994 1.00 44.23 145 LYS A C 1
ATOM 645 O O . LYS A 1 93 ? -21.125 6.430 -27.929 1.00 41.40 145 LYS A O 1
ATOM 651 N N . VAL A 1 94 ? -22.701 7.741 -26.979 1.00 45.05 146 VAL A N 1
ATOM 652 C CA . VAL A 1 94 ? -22.674 8.825 -27.950 1.00 45.97 146 VAL A CA 1
ATOM 653 C C . VAL A 1 94 ? -22.330 10.093 -27.197 1.00 49.37 146 VAL A C 1
ATOM 654 O O . VAL A 1 94 ? -22.921 10.360 -26.147 1.00 49.77 146 VAL A O 1
ATOM 658 N N . PHE A 1 95 ? -21.400 10.885 -27.724 1.00 43.57 147 PHE A N 1
ATOM 659 C CA . PHE A 1 95 ? -21.206 12.203 -27.138 1.00 46.48 147 PHE A CA 1
ATOM 660 C C . PHE A 1 95 ? -20.776 13.191 -28.210 1.00 45.90 147 PHE A C 1
ATOM 661 O O . PHE A 1 95 ? -20.210 12.806 -29.239 1.00 41.92 1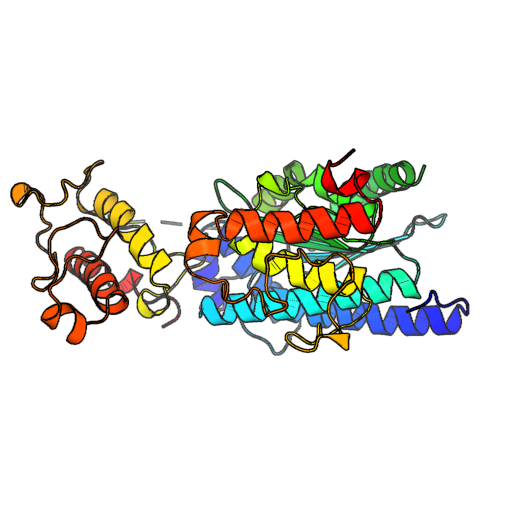47 PHE A O 1
ATOM 669 N N . GLY A 1 96 ? -21.068 14.470 -27.953 1.00 48.96 148 GLY A N 1
ATOM 670 C CA . GLY A 1 96 ? -20.804 15.547 -28.888 1.00 47.33 148 GLY A CA 1
ATOM 671 C C . GLY A 1 96 ? -21.906 16.595 -28.966 1.00 50.30 148 GLY A C 1
ATOM 672 O O . GLY A 1 96 ? -22.572 16.886 -27.968 1.00 50.64 148 GLY A O 1
ATOM 673 N N . ALA A 1 97 ? -22.099 17.162 -30.154 1.00 45.77 149 ALA A N 1
ATOM 674 C CA . ALA A 1 97 ? -23.044 18.259 -30.340 1.00 48.04 149 ALA A CA 1
ATOM 675 C C . ALA A 1 97 ? -24.487 17.818 -30.131 1.00 52.35 149 ALA A C 1
ATOM 676 O O . ALA A 1 97 ? -24.892 16.721 -30.535 1.00 50.75 149 ALA A O 1
ATOM 678 N N . ALA A 1 98 ? -25.293 18.716 -29.491 1.00 51.14 150 ALA A N 1
ATOM 679 C CA . ALA A 1 98 ? -26.727 18.485 -29.502 1.00 50.07 150 ALA A CA 1
ATOM 680 C C . ALA A 1 98 ? -27.371 19.322 -30.603 1.00 51.47 150 ALA A C 1
ATOM 681 O O . ALA A 1 98 ? -26.887 20.410 -30.926 1.00 51.31 150 ALA A O 1
ATOM 683 N N . PRO A 1 99 ? -28.453 18.848 -31.233 1.00 49.99 151 PRO A N 1
ATOM 684 C CA . PRO A 1 99 ? -29.197 17.628 -30.922 1.00 52.99 151 PRO A CA 1
ATOM 685 C C . PRO A 1 99 ? -28.738 16.341 -31.623 1.00 51.75 151 PRO A C 1
ATOM 686 O O . PRO A 1 99 ? -29.428 15.335 -31.431 1.00 51.85 151 PRO A O 1
ATOM 690 N N . LEU A 1 100 ? -27.652 16.358 -32.411 1.00 51.31 152 LEU A N 1
ATOM 691 C CA . LEU A 1 100 ? -27.222 15.135 -33.095 1.00 49.70 152 LEU A CA 1
ATOM 692 C C . LEU A 1 100 ? -26.987 14.006 -32.106 1.00 48.58 152 LEU A C 1
ATOM 693 O O . LEU A 1 100 ? -27.296 12.843 -32.390 1.00 47.26 152 LEU A O 1
ATOM 698 N N . GLU A 1 101 ? -26.439 14.333 -30.941 1.00 46.25 153 GLU A N 1
ATOM 699 C CA . GLU A 1 101 ? -26.203 13.334 -29.902 1.00 47.72 153 GLU A CA 1
ATOM 700 C C . GLU A 1 101 ? -27.462 12.507 -29.641 1.00 50.35 153 GLU A C 1
ATOM 701 O O . GLU A 1 101 ? -27.421 11.272 -29.634 1.00 49.18 153 GLU A O 1
ATOM 707 N N . ASN A 1 102 ? -28.610 13.170 -29.483 1.00 52.91 154 ASN A N 1
ATOM 708 C CA . ASN A 1 102 ? -29.829 12.438 -29.152 1.00 52.45 154 ASN A CA 1
ATOM 709 C C . ASN A 1 102 ? -30.453 11.764 -30.361 1.00 51.88 154 ASN A C 1
ATOM 710 O O . ASN A 1 102 ? -31.110 10.728 -30.209 1.00 52.61 154 ASN A O 1
ATOM 715 N N . VAL A 1 103 ? -30.292 12.344 -31.553 1.00 50.55 155 VAL A N 1
ATOM 716 C CA . VAL A 1 103 ? -30.756 11.683 -32.769 1.00 52.28 155 VAL A CA 1
ATOM 717 C C . VAL A 1 103 ? -30.111 10.308 -32.895 1.00 53.00 155 VAL A C 1
ATOM 718 O O . VAL A 1 103 ? -30.795 9.294 -33.084 1.00 52.40 155 VAL A O 1
ATOM 722 N N . VAL A 1 104 ? -28.783 10.254 -32.753 1.00 51.87 156 VAL A N 1
ATOM 723 C CA . VAL A 1 104 ? -28.047 9.011 -32.957 1.00 49.05 156 VAL A CA 1
ATOM 724 C C . VAL A 1 104 ? -28.422 7.986 -31.892 1.00 53.66 156 VAL A C 1
ATOM 725 O O . VAL A 1 104 ? -28.548 6.789 -32.183 1.00 53.54 156 VAL A O 1
ATOM 729 N N . ARG A 1 105 ? -28.623 8.441 -30.644 1.00 50.61 157 ARG A N 1
ATOM 730 C CA . ARG A 1 105 ? -28.953 7.535 -29.541 1.00 53.62 157 ARG A CA 1
ATOM 731 C C . ARG A 1 105 ? -30.201 6.700 -29.823 1.00 55.03 157 ARG A C 1
ATOM 732 O O . ARG A 1 105 ? -30.301 5.560 -29.356 1.00 55.81 157 ARG A O 1
ATOM 740 N N . LYS A 1 106 ? -31.156 7.240 -30.582 1.00 54.71 158 LYS A N 1
ATOM 741 C CA . LYS A 1 106 ? -32.407 6.542 -30.842 1.00 56.03 158 LYS A CA 1
ATOM 742 C C . LYS A 1 106 ? -32.223 5.318 -31.724 1.00 60.30 158 LYS A C 1
ATOM 743 O O . LYS A 1 106 ? -33.124 4.476 -31.772 1.00 62.60 158 LYS A O 1
ATOM 749 N N . TYR A 1 107 ? -31.083 5.191 -32.407 1.00 60.53 159 TYR A N 1
ATOM 750 C CA . TYR A 1 107 ? -30.821 4.069 -33.298 1.00 61.43 159 TYR A CA 1
ATOM 751 C C . TYR A 1 107 ? -29.933 2.998 -32.665 1.00 62.99 159 TYR A C 1
ATOM 752 O O . TYR A 1 107 ? -29.432 2.128 -33.384 1.00 65.79 159 TYR A O 1
ATOM 761 N N . LYS A 1 108 ? -29.717 3.048 -31.346 1.00 60.87 160 LYS A N 1
ATOM 762 C CA . LYS A 1 108 ? -28.968 1.994 -30.665 1.00 61.74 160 LYS A CA 1
ATOM 763 C C . LYS A 1 108 ? -29.440 0.612 -31.096 1.00 65.81 160 LYS A C 1
ATOM 764 O O . LYS A 1 108 ? -28.631 -0.261 -31.424 1.00 64.43 160 LYS A O 1
ATOM 770 N N . SER A 1 109 ? -30.758 0.405 -31.106 1.00 68.41 161 SER A N 1
ATOM 771 C CA . SER A 1 109 ? -31.341 -0.868 -31.513 1.00 69.65 161 SER A CA 1
ATOM 772 C C . SER A 1 109 ? -30.824 -1.312 -32.877 1.00 70.92 161 SER A C 1
ATOM 773 O O . SER A 1 109 ? -30.196 -2.368 -33.012 1.00 72.32 161 SER A O 1
ATOM 776 N N . MET A 1 110 ? -31.082 -0.498 -33.901 1.00 70.37 162 MET A N 1
ATOM 777 C CA . MET A 1 110 ? -30.757 -0.877 -35.270 1.00 71.62 162 MET A CA 1
ATOM 778 C C . MET A 1 110 ? -29.252 -0.975 -35.478 1.00 70.43 162 MET A C 1
ATOM 779 O O . MET A 1 110 ? -28.763 -1.938 -36.076 1.00 70.78 162 MET A O 1
ATOM 784 N N . ILE A 1 111 ? -28.498 0.016 -34.999 1.00 69.09 163 ILE A N 1
ATOM 785 C CA . ILE A 1 111 ? -27.061 0.033 -35.258 1.00 66.50 163 ILE A CA 1
ATOM 786 C C . ILE A 1 111 ? -26.379 -1.154 -34.595 1.00 64.63 163 ILE A C 1
ATOM 787 O O . ILE A 1 111 ? -25.438 -1.734 -35.150 1.00 63.16 163 ILE A O 1
ATOM 792 N N . LEU A 1 112 ? -26.857 -1.559 -33.419 1.00 66.21 164 LEU A N 1
ATOM 793 C CA . LEU A 1 112 ? -26.298 -2.742 -32.775 1.00 64.15 164 LEU A CA 1
ATOM 794 C C . LEU A 1 112 ? -26.548 -3.994 -33.609 1.00 68.09 164 LEU A C 1
ATOM 795 O O . LEU A 1 112 ? -25.631 -4.784 -33.851 1.00 68.14 164 LEU A O 1
ATOM 800 N N . GLU A 1 113 ? -27.785 -4.196 -34.060 1.00 68.99 165 GLU A N 1
ATOM 801 C CA . GLU A 1 113 ? -28.062 -5.391 -34.852 1.00 74.15 165 GLU A CA 1
ATOM 802 C C . GLU A 1 113 ? -27.328 -5.357 -36.189 1.00 71.87 165 GLU A C 1
ATOM 803 O O . GLU A 1 113 ? -26.924 -6.409 -36.697 1.00 74.44 165 GLU A O 1
ATOM 809 N N . ASP A 1 114 ? -27.121 -4.159 -36.750 1.00 71.98 166 ASP A N 1
ATOM 810 C CA . ASP A 1 114 ? -26.410 -4.026 -38.021 1.00 69.53 166 ASP A CA 1
ATOM 811 C C . ASP A 1 114 ? -24.924 -4.300 -37.856 1.00 69.62 166 ASP A C 1
ATOM 812 O O . ASP A 1 114 ? -24.298 -4.908 -38.734 1.00 70.09 166 ASP A O 1
ATOM 817 N N . LEU A 1 115 ? -24.338 -3.825 -36.754 1.00 67.88 167 LEU A N 1
ATOM 818 C CA . LEU A 1 115 ? -22.950 -4.151 -36.458 1.00 66.79 167 LEU A CA 1
ATOM 819 C C . LEU A 1 115 ? -22.775 -5.650 -36.272 1.00 69.52 167 LEU A C 1
ATOM 820 O O . LEU A 1 115 ? -21.799 -6.233 -36.754 1.00 68.54 167 LEU A O 1
ATOM 825 N N . GLU A 1 116 ? -23.715 -6.292 -35.577 1.00 74.43 168 GLU A N 1
ATOM 826 C CA . GLU A 1 116 ? -23.588 -7.717 -35.293 1.00 78.01 168 GLU A CA 1
ATOM 827 C C . GLU A 1 116 ? -23.631 -8.535 -36.578 1.00 75.94 168 GLU A C 1
ATOM 828 O O . GLU A 1 116 ? -22.831 -9.458 -36.765 1.00 75.49 168 GLU A O 1
ATOM 834 N N . SER A 1 117 ? -24.564 -8.211 -37.475 1.00 73.68 169 SER A N 1
ATOM 835 C CA . SER A 1 117 ? -24.602 -8.865 -38.776 1.00 76.64 169 SER A CA 1
ATOM 836 C C . SER A 1 117 ? -23.248 -8.772 -39.466 1.00 76.32 169 SER A C 1
ATOM 837 O O . SER A 1 117 ? -22.618 -9.790 -39.776 1.00 76.76 169 SER A O 1
ATOM 840 N N . ALA A 1 118 ? -22.775 -7.541 -39.688 1.00 73.82 170 ALA A N 1
ATOM 841 C CA . ALA A 1 118 ? -21.535 -7.324 -40.426 1.00 72.33 170 ALA A CA 1
ATOM 842 C C . ALA A 1 118 ? -20.357 -8.063 -39.814 1.00 73.21 170 ALA A C 1
ATOM 843 O O . ALA A 1 118 ? -19.393 -8.377 -40.523 1.00 70.54 170 ALA A O 1
ATOM 845 N N . LEU A 1 119 ? -20.417 -8.367 -38.524 1.00 71.98 171 LEU A N 1
ATOM 846 C CA . LEU A 1 119 ? -19.324 -9.088 -37.890 1.00 72.74 171 LEU A CA 1
ATOM 847 C C . LEU A 1 119 ? -19.446 -10.601 -38.036 1.00 76.26 171 LEU A C 1
ATOM 848 O O . LEU A 1 119 ? -18.441 -11.302 -37.882 1.00 74.45 171 LEU A O 1
ATOM 853 N N . ALA A 1 120 ? -20.635 -11.121 -38.361 1.00 83.91 172 ALA A N 1
ATOM 854 C CA . ALA A 1 120 ? -20.793 -12.560 -38.570 1.00 85.81 172 ALA A CA 1
ATOM 855 C C . ALA A 1 120 ? -19.937 -13.096 -39.717 1.00 87.80 172 ALA A C 1
ATOM 856 O O . ALA A 1 120 ? -19.846 -14.316 -39.879 1.00 90.27 172 ALA A O 1
ATOM 858 N N . GLU A 1 121 ? -19.314 -12.226 -40.506 1.00 84.22 173 GLU A N 1
ATOM 859 C CA . GLU A 1 121 ? -18.416 -12.645 -41.573 1.00 86.80 173 GLU A CA 1
ATOM 860 C C . GLU A 1 121 ? -17.010 -12.909 -41.036 1.00 84.38 173 GLU A C 1
ATOM 861 O O . GLU A 1 121 ? -16.040 -12.282 -41.460 1.00 82.86 173 GLU A O 1
ATOM 867 N N . ASN A 1 130 ? -14.923 -26.869 -26.100 1.00 83.93 182 ASN A N 1
ATOM 868 C CA . ASN A 1 130 ? -14.317 -28.150 -25.731 1.00 85.10 182 ASN A CA 1
ATOM 869 C C . ASN A 1 130 ? -13.719 -28.112 -24.320 1.00 84.00 182 ASN A C 1
ATOM 870 O O . ASN A 1 130 ? -12.747 -28.810 -24.032 1.00 85.36 182 ASN A O 1
ATOM 875 N N . SER A 1 131 ? -14.299 -27.293 -23.446 1.00 71.40 183 SER A N 1
ATOM 876 C CA . SER A 1 131 ? -13.737 -27.051 -22.121 1.00 63.44 183 SER A CA 1
ATOM 877 C C . SER A 1 131 ? -14.863 -26.991 -21.105 1.00 55.53 183 SER A C 1
ATOM 878 O O . SER A 1 131 ? -15.866 -26.304 -21.319 1.00 53.76 183 SER A O 1
ATOM 881 N N . GLU A 1 132 ? -14.699 -27.710 -19.999 1.00 51.15 184 GLU A N 1
ATOM 882 C CA . GLU A 1 132 ? -15.674 -27.610 -18.923 1.00 51.73 184 GLU A CA 1
ATOM 883 C C . GLU A 1 132 ? -15.658 -26.233 -18.276 1.00 48.16 184 GLU A C 1
ATOM 884 O O . GLU A 1 132 ? -16.670 -25.818 -17.703 1.00 49.98 184 GLU A O 1
ATOM 890 N N . LEU A 1 133 ? -14.550 -25.506 -18.387 1.00 46.13 185 LEU A N 1
ATOM 891 C CA . LEU A 1 133 ? -14.328 -24.229 -17.729 1.00 46.33 185 LEU A CA 1
ATOM 892 C C . LEU A 1 133 ? -14.433 -23.076 -18.727 1.00 47.15 185 LEU A C 1
ATOM 893 O O . LEU A 1 133 ? -13.966 -23.197 -19.868 1.00 49.78 185 LEU A O 1
ATOM 898 N N . PRO A 1 134 ? -15.019 -21.952 -18.330 1.00 45.27 186 PRO A N 1
ATOM 899 C CA . PRO A 1 134 ? -15.241 -20.854 -19.282 1.00 48.85 186 PRO A CA 1
ATOM 900 C C . PRO A 1 134 ? -13.939 -20.148 -19.625 1.00 51.51 186 PRO A C 1
ATOM 901 O O . PRO A 1 134 ? -12.929 -20.304 -18.917 1.00 46.06 186 PRO A O 1
ATOM 905 N N . PRO A 1 135 ? -13.922 -19.346 -20.693 1.00 53.84 187 PRO A N 1
ATOM 906 C CA . PRO A 1 135 ? -12.759 -18.495 -20.949 1.00 51.99 187 PRO A CA 1
ATOM 907 C C . PRO A 1 135 ? -12.736 -17.335 -19.972 1.00 49.89 187 PRO A C 1
ATOM 908 O O . PRO A 1 135 ? -13.768 -16.911 -19.448 1.00 51.87 187 PRO A O 1
ATOM 912 N N . LEU A 1 136 ? -11.532 -16.838 -19.709 1.00 45.04 188 LEU A N 1
ATOM 913 C CA . LEU A 1 136 ? -11.343 -15.679 -18.845 1.00 43.06 188 LEU A CA 1
ATOM 914 C C . LEU A 1 136 ? -11.457 -14.416 -19.700 1.00 42.73 188 LEU A C 1
ATOM 915 O O . LEU A 1 136 ? -10.624 -14.184 -20.580 1.00 38.26 188 LEU A O 1
ATOM 920 N N . THR A 1 137 ? -12.491 -13.605 -19.457 1.00 40.18 189 THR A N 1
ATOM 921 C CA . THR A 1 137 ? -12.662 -12.356 -20.187 1.00 39.83 189 THR A CA 1
ATOM 922 C C . THR A 1 137 ? -13.225 -11.287 -19.270 1.00 41.29 189 THR A C 1
ATOM 923 O O . THR A 1 137 ? -13.994 -11.576 -18.352 1.00 42.39 189 THR A O 1
ATOM 927 N N . ILE A 1 138 ? -12.838 -10.048 -19.538 1.00 38.95 190 ILE A N 1
ATOM 928 C CA . ILE A 1 138 ? -13.485 -8.873 -18.972 1.00 40.62 190 ILE A CA 1
ATOM 929 C C . ILE A 1 138 ? -14.421 -8.321 -20.038 1.00 43.57 190 ILE A C 1
ATOM 930 O O . ILE A 1 138 ? -13.965 -7.745 -21.031 1.00 42.31 190 ILE A O 1
ATOM 935 N N . ASP A 1 139 ? -15.727 -8.493 -19.826 1.00 41.66 191 ASP A N 1
ATOM 936 C CA . ASP A 1 139 ? -16.758 -7.983 -20.729 1.00 42.31 191 ASP A CA 1
ATOM 937 C C . ASP A 1 139 ? -16.505 -8.451 -22.161 1.00 43.61 191 ASP A C 1
ATOM 938 O O . ASP A 1 139 ? -16.632 -7.689 -23.129 1.00 45.67 191 ASP A O 1
ATOM 943 N N . GLY A 1 140 ? -16.123 -9.718 -22.296 1.00 43.31 192 GLY A N 1
ATOM 944 C CA . GLY A 1 140 ? -15.930 -10.330 -23.594 1.00 45.15 192 GLY A CA 1
ATOM 945 C C . GLY A 1 140 ? -14.534 -10.223 -24.175 1.00 43.56 192 GLY A C 1
ATOM 946 O O . GLY A 1 140 ? -14.274 -10.828 -25.227 1.00 45.37 192 GLY A O 1
ATOM 947 N N . ILE A 1 141 ? -13.627 -9.503 -23.527 1.00 40.43 193 ILE A N 1
ATOM 948 C CA . ILE A 1 141 ? -12.262 -9.316 -24.018 1.00 41.41 193 ILE A CA 1
ATOM 949 C C . ILE A 1 141 ? -11.340 -10.243 -23.228 1.00 42.02 193 ILE A C 1
ATOM 950 O O . ILE A 1 141 ? -11.274 -10.118 -21.994 1.00 38.81 193 ILE A O 1
ATOM 955 N N . PRO A 1 142 ? -10.600 -11.148 -23.881 1.00 40.73 194 PRO A N 1
ATOM 956 C CA . PRO A 1 142 ? -9.699 -12.046 -23.141 1.00 41.57 194 PRO A CA 1
ATOM 957 C C . PRO A 1 142 ? -8.772 -11.290 -22.195 1.00 42.33 194 PRO A C 1
ATOM 958 O O . PRO A 1 142 ? -8.301 -10.187 -22.491 1.00 40.33 194 PRO A O 1
ATOM 962 N N . VAL A 1 143 ? -8.523 -11.892 -21.036 1.00 41.72 195 VAL A N 1
ATOM 963 C CA . VAL A 1 143 ? -7.671 -11.311 -20.004 1.00 39.26 195 VAL A CA 1
ATOM 964 C C . VAL A 1 143 ? -6.882 -12.441 -19.356 1.00 41.18 195 VAL A C 1
ATOM 965 O O . VAL A 1 143 ? -7.369 -13.569 -19.232 1.00 41.89 195 VAL A O 1
ATOM 969 N N . SER A 1 144 ? -5.664 -12.130 -18.925 1.00 39.59 196 SER A N 1
ATOM 970 C CA . SER A 1 144 ? -4.882 -13.070 -18.141 1.00 41.44 196 SER A CA 1
ATOM 971 C C . SER A 1 144 ? -5.287 -13.012 -16.665 1.00 38.97 196 SER A C 1
ATOM 972 O O . SER A 1 144 ? -5.642 -11.950 -16.140 1.00 34.92 196 SER A O 1
ATOM 975 N N . VAL A 1 145 ? -5.223 -14.170 -15.988 1.00 36.93 197 VAL A N 1
ATOM 976 C CA . VAL A 1 145 ? -5.560 -14.212 -14.562 1.00 36.58 197 VAL A CA 1
ATOM 977 C C . VAL A 1 145 ? -4.673 -13.261 -13.745 1.00 36.50 197 VAL A C 1
ATOM 978 O O . VAL A 1 145 ? -5.127 -12.674 -12.750 1.00 34.17 197 VAL A O 1
ATOM 982 N N . ASP A 1 146 ? -3.413 -13.072 -14.148 1.00 34.02 198 ASP A N 1
ATOM 983 C CA . ASP A 1 146 ? -2.526 -12.184 -13.400 1.00 37.05 198 ASP A CA 1
ATOM 984 C C . ASP A 1 146 ? -2.809 -10.707 -13.656 1.00 38.65 198 ASP A C 1
ATOM 985 O O . ASP A 1 146 ? -2.215 -9.856 -12.984 1.00 37.86 198 ASP A O 1
ATOM 990 N N . LYS A 1 147 ? -3.711 -10.391 -14.583 1.00 37.42 199 LYS A N 1
ATOM 991 C CA . LYS A 1 147 ? -4.101 -9.013 -14.866 1.00 39.27 199 LYS A CA 1
ATOM 992 C C . LYS A 1 147 ? -5.506 -8.680 -14.391 1.00 38.44 199 LYS A C 1
ATOM 993 O O . LYS A 1 147 ? -5.929 -7.527 -14.517 1.00 33.56 199 LYS A O 1
ATOM 999 N N . MET A 1 148 ? -6.250 -9.651 -13.875 1.00 33.35 200 MET A N 1
ATOM 1000 C CA . MET A 1 148 ? -7.578 -9.348 -13.359 1.00 32.90 200 MET A CA 1
ATOM 1001 C C . MET A 1 148 ? -7.471 -8.577 -12.043 1.00 32.16 200 MET A C 1
ATOM 1002 O O . MET A 1 148 ? -6.580 -8.843 -11.237 1.00 31.19 200 MET A O 1
ATOM 1007 N N . THR A 1 149 ? -8.397 -7.633 -11.818 1.00 27.04 201 THR A N 1
ATOM 1008 C CA . THR A 1 149 ? -8.480 -6.933 -10.542 1.00 27.24 201 THR A CA 1
ATOM 1009 C C . THR A 1 149 ? -9.080 -7.843 -9.486 1.00 29.68 201 THR A C 1
ATOM 1010 O O . THR A 1 149 ? -9.714 -8.859 -9.796 1.00 26.01 201 THR A O 1
ATOM 1014 N N . GLN A 1 150 ? -8.928 -7.429 -8.225 1.00 25.13 202 GLN A N 1
ATOM 1015 C CA . GLN A 1 150 ? -9.491 -8.209 -7.131 1.00 26.09 202 GLN A CA 1
ATOM 1016 C C . GLN A 1 150 ? -11.000 -8.368 -7.290 1.00 26.84 202 GLN A C 1
ATOM 1017 O O . GLN A 1 150 ? -11.538 -9.477 -7.128 1.00 23.56 202 GLN A O 1
ATOM 1023 N N . ALA A 1 151 ? -11.694 -7.275 -7.646 1.00 26.74 203 ALA A N 1
ATOM 1024 C CA . ALA A 1 151 ? -13.145 -7.326 -7.852 1.00 28.49 203 ALA A CA 1
ATOM 1025 C C . ALA A 1 151 ? -13.534 -8.343 -8.923 1.00 26.18 203 ALA A C 1
ATOM 1026 O O . ALA A 1 151 ? -14.536 -9.063 -8.788 1.00 25.79 203 ALA A O 1
ATOM 1028 N N . GLN A 1 152 ? -12.774 -8.384 -10.008 1.00 25.17 204 GLN A N 1
ATOM 1029 C CA . GLN A 1 152 ? -13.059 -9.299 -11.102 1.00 26.97 204 GLN A CA 1
ATOM 1030 C C . GLN A 1 152 ? -12.796 -10.746 -10.697 1.00 26.75 204 GLN A C 1
ATOM 1031 O O . GLN A 1 152 ? -13.584 -11.636 -11.029 1.00 24.99 204 GLN A O 1
ATOM 1037 N N . LEU A 1 153 ? -11.700 -10.997 -9.974 1.00 23.99 205 LEU A N 1
ATOM 1038 C CA . LEU A 1 153 ? -11.439 -12.352 -9.483 1.00 27.18 205 LEU A CA 1
ATOM 1039 C C . LEU A 1 153 ? -12.543 -12.798 -8.540 1.00 25.08 205 LEU A C 1
ATOM 1040 O O . LEU A 1 153 ? -13.049 -13.913 -8.638 1.00 25.98 205 LEU A O 1
ATOM 1045 N N . ARG A 1 154 ? -12.916 -11.925 -7.611 1.00 27.11 206 ARG A N 1
ATOM 1046 C CA . ARG A 1 154 ? -13.891 -12.264 -6.586 1.00 27.78 206 ARG A CA 1
ATOM 1047 C C . ARG A 1 154 ? -15.263 -12.537 -7.197 1.00 29.50 206 ARG A C 1
ATOM 1048 O O . ARG A 1 154 ? -15.977 -13.448 -6.759 1.00 26.96 206 ARG A O 1
ATOM 1056 N N . ALA A 1 155 ? -15.639 -11.764 -8.221 1.00 27.15 207 ALA A N 1
ATOM 1057 C CA . ALA A 1 155 ? -16.882 -12.039 -8.931 1.00 28.87 207 ALA A CA 1
ATOM 1058 C C . ALA A 1 155 ? -16.771 -13.290 -9.802 1.00 29.50 207 ALA A C 1
ATOM 1059 O O . ALA A 1 155 ? -17.753 -14.020 -9.963 1.00 27.83 207 ALA A O 1
ATOM 1061 N N . PHE A 1 156 ? -15.588 -13.572 -10.362 1.00 30.38 208 PHE A N 1
ATOM 1062 C CA . PHE A 1 156 ? -15.467 -14.719 -11.265 1.00 29.66 208 PHE A CA 1
ATOM 1063 C C . PHE A 1 156 ? -15.573 -16.054 -10.521 1.00 30.03 208 PHE A C 1
ATOM 1064 O O . PHE A 1 156 ? -16.112 -17.036 -11.057 1.00 29.86 208 PHE A O 1
ATOM 1072 N N . ILE A 1 157 ? -15.059 -16.111 -9.296 1.00 27.55 209 ILE A N 1
ATOM 1073 C CA . ILE A 1 157 ? -14.913 -17.401 -8.612 1.00 30.10 209 ILE A CA 1
ATOM 1074 C C . ILE A 1 157 ? -16.235 -18.148 -8.455 1.00 29.36 209 ILE A C 1
ATOM 1075 O O . ILE A 1 157 ? -16.267 -19.358 -8.733 1.00 30.85 209 ILE A O 1
ATOM 1080 N N . PRO A 1 158 ? -17.342 -17.521 -8.042 1.00 29.95 210 PRO A N 1
ATOM 1081 C CA . PRO A 1 158 ? -18.598 -18.293 -7.933 1.00 32.31 210 PRO A CA 1
ATOM 1082 C C . PRO A 1 158 ? -19.122 -18.794 -9.279 1.00 34.52 210 PRO A C 1
ATOM 1083 O O . PRO A 1 158 ? -19.736 -19.865 -9.335 1.00 31.62 210 PRO A O 1
ATOM 1087 N N . GLU A 1 159 ? -18.901 -18.045 -10.363 1.00 31.83 211 GLU A N 1
ATOM 1088 C CA . GLU A 1 159 ? -19.272 -18.542 -11.684 1.00 35.71 211 GLU A CA 1
ATOM 1089 C C . GLU A 1 159 ? -18.382 -19.713 -12.090 1.00 34.59 211 GLU A C 1
ATOM 1090 O O . GLU A 1 159 ? -18.875 -20.739 -12.577 1.00 38.07 211 GLU A O 1
ATOM 1096 N N . MET A 1 160 ? -17.072 -19.600 -11.849 1.00 33.80 212 MET A N 1
ATOM 1097 C CA . MET A 1 160 ? -16.163 -20.707 -12.125 1.00 36.19 212 MET A CA 1
ATOM 1098 C C . MET A 1 160 ? -16.528 -21.968 -11.328 1.00 37.35 212 MET A C 1
ATOM 1099 O O . MET A 1 160 ? -16.385 -23.090 -11.843 1.00 34.58 212 MET A O 1
ATOM 1104 N N . LEU A 1 161 ? -17.054 -21.812 -10.105 1.00 33.77 213 LEU A N 1
ATOM 1105 C CA . LEU A 1 161 ? -17.454 -22.987 -9.324 1.00 39.59 213 LEU A CA 1
ATOM 1106 C C . LEU A 1 161 ? -18.669 -23.689 -9.932 1.00 39.13 213 LEU A C 1
ATOM 1107 O O . LEU A 1 161 ? -18.744 -24.921 -9.910 1.00 41.01 213 LEU A O 1
ATOM 1112 N N . LYS A 1 162 ? -19.638 -22.929 -10.454 1.00 36.16 214 LYS A N 1
ATOM 1113 C CA . LYS A 1 162 ? -20.781 -23.546 -11.133 1.00 41.96 214 LYS A CA 1
ATOM 1114 C C . LYS A 1 162 ? -20.316 -24.421 -12.294 1.00 44.02 214 LYS A C 1
ATOM 1115 O O . LYS A 1 162 ? -20.778 -25.557 -12.461 1.00 44.88 214 LYS A O 1
ATOM 1121 N N . TYR A 1 163 ? -19.401 -23.899 -13.115 1.00 42.19 215 TYR A N 1
ATOM 1122 C CA . TYR A 1 163 ? -18.862 -24.676 -14.228 1.00 43.48 215 TYR A CA 1
ATOM 1123 C C . TYR A 1 163 ? -18.067 -25.868 -13.729 1.00 44.50 215 TYR A C 1
ATOM 1124 O O . TYR A 1 163 ? -18.174 -26.970 -14.284 1.00 46.59 215 TYR A O 1
ATOM 1133 N N . SER A 1 164 ? -17.269 -25.670 -12.674 1.00 42.01 216 SER A N 1
ATOM 1134 C CA . SER A 1 164 ? -16.314 -26.693 -12.258 1.00 43.15 216 SER A CA 1
ATOM 1135 C C . SER A 1 164 ? -17.009 -27.865 -11.578 1.00 46.52 216 SER A C 1
ATOM 1136 O O . SER A 1 164 ? -16.648 -29.023 -11.806 1.00 45.83 216 SER A O 1
ATOM 1139 N N . THR A 1 165 ? -17.996 -27.583 -10.727 1.00 45.94 217 THR A N 1
ATOM 1140 C CA . THR A 1 165 ? -18.683 -28.617 -9.970 1.00 45.92 217 THR A CA 1
ATOM 1141 C C . THR A 1 165 ? -20.040 -28.995 -10.548 1.00 47.51 217 THR A C 1
ATOM 1142 O O . THR A 1 165 ? -20.569 -30.047 -10.192 1.00 50.35 217 THR A O 1
ATOM 1146 N N . GLY A 1 166 ? -20.613 -28.177 -11.425 1.00 45.76 218 GLY A N 1
ATOM 1147 C CA . GLY A 1 166 ? -21.959 -28.406 -11.909 1.00 49.51 218 GLY A CA 1
ATOM 1148 C C . GLY A 1 166 ? -23.064 -28.003 -10.953 1.00 52.53 218 GLY A C 1
ATOM 1149 O O . GLY A 1 166 ? -24.242 -28.171 -11.293 1.00 54.64 218 GLY A O 1
ATOM 1150 N N . ARG A 1 167 ? -22.727 -27.478 -9.776 1.00 46.00 219 ARG A N 1
ATOM 1151 C CA . ARG A 1 167 ? -23.711 -27.091 -8.772 1.00 49.01 219 ARG A CA 1
ATOM 1152 C C . ARG A 1 167 ? -24.147 -25.642 -8.957 1.00 48.60 219 ARG A C 1
ATOM 1153 O O . ARG A 1 167 ? -23.317 -24.757 -9.178 1.00 46.16 219 ARG A O 1
ATOM 1161 N N . GLY A 1 168 ? -25.454 -25.395 -8.831 1.00 48.10 220 GLY A N 1
ATOM 1162 C CA . GLY A 1 168 ? -25.930 -24.020 -8.831 1.00 45.36 220 GLY A CA 1
ATOM 1163 C C . GLY A 1 168 ? -25.564 -23.267 -7.564 1.00 47.02 220 GLY A C 1
ATOM 1164 O O . GLY A 1 168 ? -25.433 -22.036 -7.577 1.00 45.81 220 GLY A O 1
ATOM 1165 N N . LYS A 1 169 ? -25.409 -23.980 -6.454 1.00 44.04 221 LYS A N 1
ATOM 1166 C CA . LYS A 1 169 ? -25.040 -23.352 -5.195 1.00 44.73 221 LYS A CA 1
ATOM 1167 C C . LYS A 1 169 ? -23.796 -24.050 -4.657 1.00 43.25 221 LYS A C 1
ATOM 1168 O O . LYS A 1 169 ? -23.759 -25.291 -4.599 1.00 43.36 221 LYS A O 1
ATOM 1174 N N . PRO A 1 170 ? -22.761 -23.304 -4.253 1.00 43.12 222 PRO A N 1
ATOM 1175 C CA . PRO A 1 170 ? -21.469 -23.946 -3.970 1.00 41.95 222 PRO A CA 1
ATOM 1176 C C . PRO A 1 170 ? -21.397 -24.667 -2.628 1.00 43.67 222 PRO A C 1
ATOM 1177 O O . PRO A 1 170 ? -20.507 -25.512 -2.453 1.00 44.73 222 PRO A O 1
ATOM 1181 N N . GLY A 1 171 ? -22.313 -24.398 -1.695 1.00 44.50 223 GLY A N 1
ATOM 1182 C CA . GLY A 1 171 ? -22.207 -24.972 -0.364 1.00 45.87 223 GLY A CA 1
ATOM 1183 C C . GLY A 1 171 ? -20.970 -24.505 0.384 1.00 45.10 223 GLY A C 1
ATOM 1184 O O . GLY A 1 171 ? -20.206 -25.318 0.918 1.00 48.18 223 GLY A O 1
ATOM 1185 N N . TRP A 1 172 ? -20.771 -23.189 0.418 1.00 39.26 224 TRP A N 1
ATOM 1186 C CA . TRP A 1 172 ? -19.670 -22.583 1.160 1.00 41.97 224 TRP A CA 1
ATOM 1187 C C . TRP A 1 172 ? -19.627 -23.103 2.589 1.00 45.88 224 TRP A C 1
ATOM 1188 O O . TRP A 1 172 ? -20.651 -23.124 3.272 1.00 43.93 224 TRP A O 1
ATOM 1199 N N . GLY A 1 173 ? -18.434 -23.496 3.051 1.00 42.35 225 GLY A N 1
ATOM 1200 C CA . GLY A 1 173 ? -18.259 -23.979 4.407 1.00 48.54 225 GLY A CA 1
ATOM 1201 C C . GLY A 1 173 ? -18.648 -25.424 4.646 1.00 54.15 225 GLY A C 1
ATOM 1202 O O . GLY A 1 173 ? -18.222 -26.011 5.650 1.00 57.18 225 GLY A O 1
ATOM 1203 N N . LYS A 1 174 ? -19.450 -26.025 3.774 1.00 52.17 226 LYS A N 1
ATOM 1204 C CA . LYS A 1 174 ? -19.742 -27.447 3.882 1.00 54.36 226 LYS A CA 1
ATOM 1205 C C . LYS A 1 174 ? -18.541 -28.219 3.351 1.00 59.97 226 LYS A C 1
ATOM 1206 O O . LYS A 1 174 ? -18.231 -28.163 2.153 1.00 53.83 226 LYS A O 1
ATOM 1212 N N . GLU A 1 175 ? -17.860 -28.948 4.237 1.00 64.73 227 GLU A N 1
ATOM 1213 C CA . GLU A 1 175 ? -16.683 -29.683 3.800 1.00 64.34 227 GLU A CA 1
ATOM 1214 C C . GLU A 1 175 ? -17.035 -30.748 2.770 1.00 64.46 227 GLU A C 1
ATOM 1215 O O . GLU A 1 175 ? -16.183 -31.108 1.948 1.00 64.55 227 GLU A O 1
ATOM 1221 N N . SER A 1 176 ? -18.285 -31.212 2.747 1.00 61.90 228 SER A N 1
ATOM 1222 C CA . SER A 1 176 ? -18.656 -32.160 1.708 1.00 63.38 228 SER A CA 1
ATOM 1223 C C . SER A 1 176 ? -18.709 -31.510 0.328 1.00 61.14 228 SER A C 1
ATOM 1224 O O . SER A 1 176 ? -18.722 -32.234 -0.674 1.00 59.42 228 SER A O 1
ATOM 1227 N N . CYS A 1 177 ? -18.680 -30.178 0.248 1.00 59.45 229 CYS A N 1
ATOM 1228 C CA . CYS A 1 177 ? -18.696 -29.467 -1.027 1.00 55.32 229 CYS A CA 1
ATOM 1229 C C . CYS A 1 177 ? -17.352 -28.851 -1.405 1.00 52.29 229 CYS A C 1
ATOM 1230 O O . CYS A 1 177 ? -17.236 -28.283 -2.499 1.00 49.94 229 CYS A O 1
ATOM 1233 N N . LYS A 1 178 ? -16.340 -28.936 -0.544 1.00 50.97 230 LYS A N 1
ATOM 1234 C CA . LYS A 1 178 ? -15.075 -28.271 -0.833 1.00 50.07 230 LYS A CA 1
ATOM 1235 C C . LYS A 1 178 ? -14.407 -28.924 -2.036 1.00 49.31 230 LYS A C 1
ATOM 1236 O O . LYS A 1 178 ? -14.197 -30.138 -2.032 1.00 47.97 230 LYS A O 1
ATOM 1242 N N . PRO A 1 179 ? -14.062 -28.163 -3.074 1.00 46.25 231 PRO A N 1
ATOM 1243 C CA . PRO A 1 179 ? -13.412 -28.763 -4.240 1.00 46.08 231 PRO A CA 1
ATOM 1244 C C . PRO A 1 179 ? -12.065 -29.383 -3.892 1.00 46.49 231 PRO A C 1
ATOM 1245 O O . PRO A 1 179 ? -11.335 -28.919 -3.008 1.00 46.39 231 PRO A O 1
ATOM 1249 N N . ILE A 1 180 ? -11.732 -30.435 -4.643 1.00 44.04 232 ILE A N 1
ATOM 1250 C CA . ILE A 1 180 ? -10.509 -31.197 -4.413 1.00 49.27 232 ILE A CA 1
ATOM 1251 C C . ILE A 1 180 ? -9.272 -30.330 -4.660 1.00 47.51 232 ILE A C 1
ATOM 1252 O O . ILE A 1 180 ? -8.225 -30.522 -4.027 1.00 47.48 232 ILE A O 1
ATOM 1257 N N . TRP A 1 181 ? -9.380 -29.347 -5.547 1.00 45.25 233 TRP A N 1
ATOM 1258 C CA . TRP A 1 181 ? -8.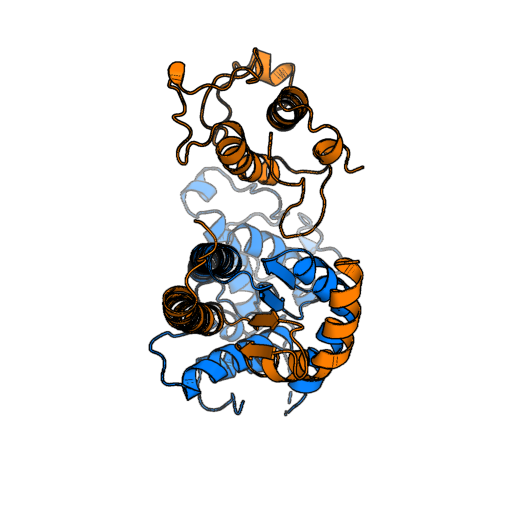293 -28.433 -5.849 1.00 43.60 233 TRP A CA 1
ATOM 1259 C C . TRP A 1 181 ? -8.248 -27.205 -4.935 1.00 43.21 233 TRP A C 1
ATOM 1260 O O . TRP A 1 181 ? -7.409 -26.323 -5.163 1.00 43.73 233 TRP A O 1
ATOM 1271 N N . TRP A 1 182 ? -9.138 -27.087 -3.948 1.00 43.63 234 TRP A N 1
ATOM 1272 C CA . TRP A 1 182 ? -9.187 -25.849 -3.166 1.00 41.30 234 TRP A CA 1
ATOM 1273 C C . TRP A 1 182 ? -7.849 -25.622 -2.466 1.00 42.25 234 TRP A C 1
ATOM 1274 O O . TRP A 1 182 ? -7.268 -26.565 -1.917 1.00 41.87 234 TRP A O 1
ATOM 1285 N N . PRO A 1 183 ? -7.319 -24.398 -2.486 1.00 41.35 235 PRO A N 1
ATOM 1286 C CA . PRO A 1 183 ? -6.000 -24.162 -1.886 1.00 44.69 235 PRO A CA 1
ATOM 1287 C C . PRO A 1 183 ? -6.041 -24.391 -0.384 1.00 45.38 235 PRO A C 1
ATOM 1288 O O . PRO A 1 183 ? -6.959 -23.944 0.306 1.00 41.80 235 PRO A O 1
ATOM 1292 N N . GLU A 1 184 ? -5.013 -25.078 0.121 1.00 44.27 236 GLU A N 1
ATOM 1293 C CA . GLU A 1 184 ? -5.018 -25.502 1.516 1.00 47.36 236 GLU A CA 1
ATOM 1294 C C . GLU A 1 184 ? -4.910 -24.329 2.489 1.00 45.00 236 GLU A C 1
ATOM 1295 O O . GLU A 1 184 ? -5.390 -24.434 3.623 1.00 47.60 236 GLU A O 1
ATOM 1301 N N . ASP A 1 185 ? -4.296 -23.214 2.086 1.00 41.58 237 ASP A N 1
ATOM 1302 C CA . ASP A 1 185 ? -4.148 -22.062 2.976 1.00 46.84 237 ASP A CA 1
ATOM 1303 C C . ASP A 1 185 ? -5.239 -21.005 2.766 1.00 44.59 237 ASP A C 1
ATOM 1304 O O . ASP A 1 185 ? -5.019 -19.815 3.047 1.00 43.51 237 ASP A O 1
ATOM 1309 N N . ILE A 1 186 ? -6.412 -21.416 2.287 1.00 43.21 238 ILE A N 1
ATOM 1310 C CA . ILE A 1 186 ? -7.574 -20.533 2.191 1.00 42.56 238 ILE A CA 1
ATOM 1311 C C . ILE A 1 186 ? -8.808 -21.250 2.722 1.00 42.68 238 ILE A C 1
ATOM 1312 O O . ILE A 1 186 ? -9.142 -22.347 2.242 1.00 40.95 238 ILE A O 1
ATOM 1317 N N . PRO A 1 187 ? -9.525 -20.664 3.680 1.00 38.57 239 PRO A N 1
ATOM 1318 C CA . PRO A 1 187 ? -10.750 -21.299 4.171 1.00 43.37 239 PRO A CA 1
ATOM 1319 C C . PRO A 1 187 ? -11.732 -21.552 3.036 1.00 41.20 239 PRO A C 1
ATOM 1320 O O . PRO A 1 187 ? -11.888 -20.731 2.125 1.00 38.55 239 PRO A O 1
ATOM 1324 N N . TRP A 1 188 ? -12.379 -22.715 3.090 1.00 42.94 240 TRP A N 1
ATOM 1325 C CA . TRP A 1 188 ? -13.495 -22.993 2.195 1.00 42.01 240 TRP A CA 1
ATOM 1326 C C . TRP A 1 188 ? -14.679 -22.148 2.647 1.00 40.28 240 TRP A C 1
ATOM 1327 O O . TRP A 1 188 ? -15.501 -22.595 3.448 1.00 44.28 240 TRP A O 1
ATOM 1338 N N . ALA A 1 189 ? -14.748 -20.910 2.161 1.00 39.23 241 ALA A N 1
ATOM 1339 C CA . ALA A 1 189 ? -15.692 -19.915 2.652 1.00 37.46 241 ALA A CA 1
ATOM 1340 C C . ALA A 1 189 ? -15.908 -18.862 1.570 1.00 35.07 241 ALA A C 1
ATOM 1341 O O . ALA A 1 189 ? -15.022 -18.607 0.750 1.00 31.62 241 ALA A O 1
ATOM 1343 N N . ASN A 1 190 ? -17.095 -18.254 1.586 1.00 34.32 242 ASN A N 1
ATOM 1344 C CA . ASN A 1 190 ? -17.499 -17.282 0.571 1.00 33.66 242 ASN A CA 1
ATOM 1345 C C . ASN A 1 190 ? -16.447 -16.187 0.391 1.00 31.94 242 ASN A C 1
ATOM 1346 O O . ASN A 1 190 ? -16.130 -15.457 1.334 1.00 33.02 242 ASN A O 1
ATOM 1351 N N . VAL A 1 191 ? -15.930 -16.044 -0.838 1.00 31.58 243 VAL A N 1
ATOM 1352 C CA . VAL A 1 191 ? -14.880 -15.060 -1.141 1.00 30.46 243 VAL A CA 1
ATOM 1353 C C . VAL A 1 191 ? -15.421 -13.633 -1.021 1.00 31.08 243 VAL A C 1
ATOM 1354 O O . VAL A 1 191 ? -14.681 -12.658 -1.187 1.00 28.19 243 VAL A O 1
ATOM 1358 N N . ARG A 1 192 ? -16.721 -13.507 -0.732 1.00 33.57 244 ARG A N 1
ATOM 1359 C CA . ARG A 1 192 ? -17.329 -12.211 -0.431 1.00 30.21 244 ARG A CA 1
ATOM 1360 C C . ARG A 1 192 ? -16.553 -11.430 0.644 1.00 33.61 244 ARG A C 1
ATOM 1361 O O . ARG A 1 192 ? -16.429 -10.201 0.558 1.00 30.83 244 ARG A O 1
ATOM 1369 N N . SER A 1 193 ? -16.030 -12.128 1.658 1.00 29.07 245 SER A N 1
ATOM 1370 C CA . SER A 1 193 ? -15.308 -11.523 2.781 1.00 33.07 245 SER A CA 1
ATOM 1371 C C . SER A 1 193 ? -14.134 -12.422 3.152 1.00 35.57 245 SER A C 1
ATOM 1372 O O . SER A 1 193 ? -14.340 -13.596 3.473 1.00 37.46 245 SER A O 1
ATOM 1375 N N . ASP A 1 194 ? -12.917 -11.878 3.137 1.00 34.75 246 ASP A N 1
ATOM 1376 C CA . ASP A 1 194 ? -11.727 -12.653 3.504 1.00 35.21 246 ASP A CA 1
ATOM 1377 C C . ASP A 1 194 ? -11.774 -13.046 4.988 1.00 37.74 246 ASP A C 1
ATOM 1378 O O . ASP A 1 194 ? -11.779 -12.183 5.871 1.00 37.63 246 ASP A O 1
ATOM 1383 N N . VAL A 1 195 ? -11.819 -14.343 5.270 1.00 36.24 247 VAL A N 1
ATOM 1384 C CA . VAL A 1 195 ? -11.889 -14.821 6.647 1.00 38.22 247 VAL A CA 1
ATOM 1385 C C . VAL A 1 195 ? -10.624 -15.593 7.021 1.00 39.96 247 VAL A C 1
ATOM 1386 O O . VAL A 1 195 ? -10.623 -16.374 7.974 1.00 40.50 247 VAL A O 1
ATOM 1390 N N . ARG A 1 196 ? -9.546 -15.381 6.270 1.00 40.43 248 ARG A N 1
ATOM 1391 C CA . ARG A 1 196 ? -8.252 -15.913 6.659 1.00 43.77 248 ARG A CA 1
ATOM 1392 C C . ARG A 1 196 ? -7.802 -15.286 7.978 1.00 45.99 248 ARG A C 1
ATOM 1393 O O . ARG A 1 196 ? -8.204 -14.174 8.345 1.00 43.51 248 ARG A O 1
ATOM 1401 N N . THR A 1 197 ? -6.946 -16.014 8.688 1.00 49.39 249 THR A N 1
ATOM 1402 C CA . THR A 1 197 ? -6.283 -15.468 9.860 1.00 55.15 249 THR A CA 1
ATOM 1403 C C . THR A 1 197 ? -5.334 -14.345 9.466 1.00 56.29 249 THR A C 1
ATOM 1404 O O . THR A 1 197 ? -4.905 -14.228 8.314 1.00 52.18 249 THR A O 1
ATOM 1408 N N . GLU A 1 198 ? -4.970 -13.541 10.466 1.00 64.80 250 GLU A N 1
ATOM 1409 C CA . GLU A 1 198 ? -4.053 -12.427 10.241 1.00 65.81 250 GLU A CA 1
ATOM 1410 C C . GLU A 1 198 ? -2.695 -12.908 9.738 1.00 65.12 250 GLU A C 1
ATOM 1411 O O . GLU A 1 198 ? -2.065 -12.250 8.901 1.00 63.07 250 GLU A O 1
ATOM 1417 N N . GLU A 1 199 ? -2.217 -14.046 10.239 1.00 62.58 251 GLU A N 1
ATOM 1418 C CA . GLU A 1 199 ? -0.937 -14.547 9.749 1.00 65.11 251 GLU A CA 1
ATOM 1419 C C . GLU A 1 199 ? -1.058 -15.025 8.304 1.00 60.70 251 GLU A C 1
ATOM 1420 O O . GLU A 1 199 ? -0.168 -14.764 7.484 1.00 59.55 251 GLU A O 1
ATOM 1426 N N . GLN A 1 200 ? -2.161 -15.702 7.965 1.00 55.79 252 GLN A N 1
ATOM 1427 C CA . GLN A 1 200 ? -2.410 -16.024 6.565 1.00 51.59 252 GLN A CA 1
ATOM 1428 C C . GLN A 1 200 ? -2.441 -14.758 5.717 1.00 49.01 252 GLN A C 1
ATOM 1429 O O . GLN A 1 200 ? -1.835 -14.713 4.638 1.00 44.97 252 GLN A O 1
ATOM 1435 N N . LYS A 1 201 ? -3.105 -13.704 6.214 1.00 48.89 253 LYS A N 1
ATOM 1436 C CA . LYS A 1 201 ? -3.253 -12.475 5.434 1.00 47.67 253 LYS A CA 1
ATOM 1437 C C . LYS A 1 201 ? -1.910 -11.823 5.171 1.00 48.67 253 LYS A C 1
ATOM 1438 O O . LYS A 1 201 ? -1.690 -11.245 4.100 1.00 46.96 253 LYS A O 1
ATOM 1444 N N . GLN A 1 202 ? -1.007 -11.884 6.157 1.00 49.61 254 GLN A N 1
ATOM 1445 C CA . GLN A 1 202 ? 0.320 -11.297 6.014 1.00 51.96 254 GLN A CA 1
ATOM 1446 C C . GLN A 1 202 ? 1.168 -12.083 5.026 1.00 50.25 254 GLN A C 1
ATOM 1447 O O . GLN A 1 202 ? 2.026 -11.508 4.352 1.00 50.61 254 GLN A O 1
ATOM 1453 N N . ARG A 1 203 ? 0.940 -13.393 4.921 1.00 49.13 255 ARG A N 1
ATOM 1454 C CA . ARG A 1 203 ? 1.755 -14.245 4.061 1.00 49.27 255 ARG A CA 1
ATOM 1455 C C . ARG A 1 203 ? 1.345 -14.177 2.584 1.00 47.61 255 ARG A C 1
ATOM 1456 O O . ARG A 1 203 ? 2.199 -14.357 1.704 1.00 47.61 255 ARG A O 1
ATOM 1464 N N . VAL A 1 204 ? 0.061 -13.932 2.294 1.00 43.74 256 VAL A N 1
ATOM 1465 C CA . VAL A 1 204 ? -0.494 -13.988 0.939 1.00 40.97 256 VAL A CA 1
ATOM 1466 C C . VAL A 1 204 ? -1.546 -12.892 0.819 1.00 38.89 256 VAL A C 1
ATOM 1467 O O . VAL A 1 204 ? -2.526 -12.892 1.569 1.00 38.08 256 VAL A O 1
ATOM 1471 N N . SER A 1 205 ? -1.371 -11.981 -0.134 1.00 35.92 257 SER A N 1
ATOM 1472 C CA . SER A 1 205 ? -2.377 -10.948 -0.348 1.00 37.52 257 SER A CA 1
ATOM 1473 C C . SER A 1 205 ? -3.696 -11.574 -0.808 1.00 29.74 257 SER A C 1
ATOM 1474 O O . SER A 1 205 ? -3.724 -12.673 -1.374 1.00 30.66 257 SER A O 1
ATOM 1477 N N . TRP A 1 206 ? -4.796 -10.874 -0.533 1.00 29.44 258 TRP A N 1
ATOM 1478 C CA . TRP A 1 206 ? -6.109 -11.399 -0.912 1.00 31.24 258 TRP A CA 1
ATOM 1479 C C . TRP A 1 206 ? -6.193 -11.608 -2.417 1.00 27.69 258 TRP A C 1
ATOM 1480 O O . TRP A 1 206 ? -6.710 -12.631 -2.881 1.00 27.01 258 TRP A O 1
ATOM 1491 N N . THR A 1 207 ? -5.623 -10.682 -3.190 1.00 28.12 259 THR A N 1
ATOM 1492 C CA . THR A 1 207 ? -5.623 -10.837 -4.638 1.00 30.00 259 THR A CA 1
ATOM 1493 C C . THR A 1 207 ? -4.869 -12.090 -5.057 1.00 29.89 259 THR A C 1
ATOM 1494 O O . THR A 1 207 ? -5.342 -12.834 -5.914 1.00 31.80 259 THR A O 1
ATOM 1498 N N . GLN A 1 208 ? -3.720 -12.352 -4.443 1.00 31.46 260 GLN A N 1
ATOM 1499 C CA . GLN A 1 208 ? -2.935 -13.570 -4.774 1.00 34.60 260 GLN A CA 1
ATOM 1500 C C . GLN A 1 208 ? -3.725 -14.820 -4.385 1.00 29.67 260 GLN A C 1
ATOM 1501 O O . GLN A 1 208 ? -3.740 -15.731 -5.155 1.00 31.22 260 GLN A O 1
ATOM 1507 N N . ALA A 1 209 ? -4.335 -14.834 -3.208 1.00 29.33 261 ALA A N 1
ATOM 1508 C CA . ALA A 1 209 ? -5.151 -15.980 -2.799 1.00 29.94 261 ALA A CA 1
ATOM 1509 C C . ALA A 1 209 ? -6.257 -16.257 -3.825 1.00 29.49 261 ALA A C 1
ATOM 1510 O O . ALA A 1 209 ? -6.497 -17.404 -4.215 1.00 30.24 261 ALA A O 1
ATOM 1512 N N . LEU A 1 210 ? -6.942 -15.208 -4.261 1.00 28.38 262 LEU A N 1
ATOM 1513 C CA . LEU A 1 210 ? -7.987 -15.362 -5.267 1.00 28.01 262 LEU A CA 1
ATOM 1514 C C . LEU A 1 210 ? -7.418 -15.874 -6.588 1.00 28.39 262 LEU A C 1
ATOM 1515 O O . LEU A 1 210 ? -8.037 -16.720 -7.239 1.00 28.83 262 LEU A O 1
ATOM 1520 N N . ARG A 1 211 ? -6.252 -15.367 -7.011 1.00 28.33 263 ARG A N 1
ATOM 1521 C CA . ARG A 1 211 ? -5.624 -15.910 -8.219 1.00 32.31 263 ARG A CA 1
ATOM 1522 C C . ARG A 1 211 ? -5.313 -17.389 -8.054 1.00 31.84 263 ARG A C 1
ATOM 1523 O O . ARG A 1 211 ? -5.459 -18.170 -9.001 1.00 31.29 263 ARG A O 1
ATOM 1531 N N . THR A 1 212 ? -4.899 -17.790 -6.850 1.00 31.93 264 THR A N 1
ATOM 1532 C CA . THR A 1 212 ? -4.557 -19.190 -6.591 1.00 32.69 264 THR A CA 1
ATOM 1533 C C . THR A 1 212 ? -5.783 -20.083 -6.677 1.00 33.06 264 THR A C 1
ATOM 1534 O O . THR A 1 212 ? -5.697 -21.235 -7.133 1.00 35.15 264 THR A O 1
ATOM 1538 N N . ILE A 1 213 ? -6.915 -19.587 -6.182 1.00 31.70 265 ILE A N 1
ATOM 1539 C CA . ILE A 1 213 ? -8.176 -20.306 -6.310 1.00 32.67 265 ILE A CA 1
ATOM 1540 C C . ILE A 1 213 ? -8.448 -20.614 -7.778 1.00 32.14 265 ILE A C 1
ATOM 1541 O O . ILE A 1 213 ? -8.680 -21.764 -8.159 1.00 33.20 265 ILE A O 1
ATOM 1546 N N . VAL A 1 214 ? -8.367 -19.586 -8.625 1.00 31.19 266 VAL A N 1
ATOM 1547 C CA . VAL A 1 214 ? -8.638 -19.744 -10.054 1.00 34.14 266 VAL A CA 1
ATOM 1548 C C . VAL A 1 214 ? -7.616 -20.676 -10.696 1.00 33.97 266 VAL A C 1
ATOM 1549 O O . VAL A 1 214 ? -7.973 -21.651 -11.367 1.00 34.27 266 VAL A O 1
ATOM 1553 N N . LYS A 1 215 ? -6.329 -20.376 -10.504 1.00 33.50 267 LYS A N 1
ATOM 1554 C CA . LYS A 1 215 ? -5.258 -21.174 -11.089 1.00 35.94 267 LYS A CA 1
ATOM 1555 C C . LYS A 1 215 ? -5.389 -22.649 -10.709 1.00 38.22 267 LYS A C 1
ATOM 1556 O O . LYS A 1 215 ? -5.225 -23.539 -11.553 1.00 39.48 267 LYS A O 1
ATOM 1562 N N . ASN A 1 216 ? -5.660 -22.928 -9.431 1.00 38.48 268 ASN A N 1
ATOM 1563 C CA . ASN A 1 216 ? -5.793 -24.317 -9.003 1.00 38.33 268 ASN A CA 1
ATOM 1564 C C . ASN A 1 216 ? -6.922 -25.007 -9.760 1.00 40.54 268 ASN A C 1
ATOM 1565 O O . ASN A 1 216 ? -6.798 -26.170 -10.173 1.00 40.02 268 ASN A O 1
ATOM 1570 N N . CYS A 1 217 ? -8.034 -24.303 -9.947 1.00 36.90 269 CYS A N 1
ATOM 1571 C CA . CYS A 1 217 ? -9.173 -24.913 -10.612 1.00 38.08 269 CYS A CA 1
ATOM 1572 C C . CYS A 1 217 ? -8.833 -25.254 -12.053 1.00 41.72 269 CYS A C 1
ATOM 1573 O O . CYS A 1 217 ? -9.067 -26.383 -12.506 1.00 43.03 269 CYS A O 1
ATOM 1576 N N . TYR A 1 218 ? -8.231 -24.299 -12.775 1.00 41.31 270 TYR A N 1
ATOM 1577 C CA . TYR A 1 218 ? -7.875 -24.541 -14.172 1.00 44.17 270 TYR A CA 1
ATOM 1578 C C . TYR A 1 218 ? -6.797 -25.616 -14.294 1.00 45.62 270 TYR A C 1
ATOM 1579 O O . TYR A 1 218 ? -6.874 -26.474 -15.181 1.00 47.36 270 TYR A O 1
ATOM 1588 N N . LYS A 1 219 ? -5.803 -25.601 -13.401 1.00 44.33 271 LYS A N 1
ATOM 1589 C CA . LYS A 1 219 ? -4.810 -26.675 -13.371 1.00 45.86 271 LYS A CA 1
ATOM 1590 C C . LYS A 1 219 ? -5.476 -28.039 -13.239 1.00 48.57 271 LYS A C 1
ATOM 1591 O O . LYS A 1 219 ? -5.192 -28.962 -14.014 1.00 49.16 271 LYS A O 1
ATOM 1597 N N . GLN A 1 220 ? -6.379 -28.179 -12.278 1.00 48.12 272 GLN A N 1
ATOM 1598 C CA . GLN A 1 220 ? -7.043 -29.479 -12.034 1.00 47.48 272 GLN A CA 1
ATOM 1599 C C . GLN A 1 220 ? -7.778 -29.947 -13.287 1.00 49.88 272 GLN A C 1
ATOM 1600 O O . GLN A 1 220 ? -7.763 -31.153 -13.549 1.00 49.98 272 GLN A O 1
ATOM 1606 N N . HIS A 1 221 ? -8.417 -29.036 -14.015 1.00 47.53 273 HIS A N 1
ATOM 1607 C CA . HIS A 1 221 ? -9.201 -29.444 -15.173 1.00 49.70 273 HIS A CA 1
ATOM 1608 C C . HIS A 1 221 ? -8.347 -29.652 -16.421 1.00 50.40 273 HIS A C 1
ATOM 1609 O O . HIS A 1 221 ? -8.903 -29.933 -17.486 1.00 52.02 273 HIS A O 1
ATOM 1616 N N . GLY A 1 222 ? -7.023 -29.506 -16.318 1.00 50.40 274 GLY A N 1
ATOM 1617 C CA . GLY A 1 222 ? -6.127 -29.637 -17.454 1.00 49.27 274 GLY A CA 1
ATOM 1618 C C . GLY A 1 222 ? -6.165 -28.501 -18.453 1.00 54.20 274 GLY A C 1
ATOM 1619 O O . GLY A 1 222 ? -5.639 -28.656 -19.561 1.00 54.99 274 GLY A O 1
ATOM 1620 N N . ARG A 1 223 ? -6.754 -27.361 -18.097 1.00 50.36 275 ARG A N 1
ATOM 1621 C CA . ARG A 1 223 ? -6.964 -26.251 -19.015 1.00 51.35 275 ARG A CA 1
ATOM 1622 C C . ARG A 1 223 ? -6.222 -25.010 -18.540 1.00 50.04 275 ARG A C 1
ATOM 1623 O O . ARG A 1 223 ? -6.752 -23.898 -18.554 1.00 51.10 275 ARG A O 1
ATOM 1631 N N . GLU A 1 224 ? -4.971 -25.191 -18.117 1.00 47.67 276 GLU A N 1
ATOM 1632 C CA . GLU A 1 224 ? -4.167 -24.066 -17.671 1.00 48.82 276 GLU A CA 1
ATOM 1633 C C . GLU A 1 224 ? -3.846 -23.119 -18.821 1.00 50.91 276 GLU A C 1
ATOM 1634 O O . GLU A 1 224 ? -3.474 -21.967 -18.580 1.00 50.26 276 GLU A O 1
ATOM 1640 N N . ASP A 1 225 ? -4.023 -23.564 -20.068 1.00 49.13 277 ASP A N 1
ATOM 1641 C CA . ASP A 1 225 ? -3.785 -22.692 -21.208 1.00 51.81 277 ASP A CA 1
ATOM 1642 C C . ASP A 1 225 ? -4.782 -21.546 -21.279 1.00 51.02 277 ASP A C 1
ATOM 1643 O O . ASP A 1 225 ? -4.501 -20.539 -21.931 1.00 50.54 277 ASP A O 1
ATOM 1648 N N . LEU A 1 226 ? -5.930 -21.667 -20.619 1.00 52.64 278 LEU A N 1
ATOM 1649 C CA . LEU A 1 226 ? -6.933 -20.608 -20.616 1.00 48.37 278 LEU A CA 1
ATOM 1650 C C . LEU A 1 226 ? -6.593 -19.462 -19.671 1.00 46.38 278 LEU A C 1
ATOM 1651 O O . LEU A 1 226 ? -7.370 -18.502 -19.569 1.00 43.94 278 LEU A O 1
ATOM 1656 N N . LEU A 1 227 ? -5.456 -19.527 -18.982 1.00 48.30 279 LEU A N 1
ATOM 1657 C CA . LEU A 1 227 ? -5.176 -18.611 -17.887 1.00 45.27 279 LEU A CA 1
ATOM 1658 C C . LEU A 1 227 ? -4.366 -17.387 -18.289 1.00 45.22 279 LEU A C 1
ATOM 1659 O O . LEU A 1 227 ? -4.331 -16.425 -17.520 1.00 42.16 279 LEU A O 1
ATOM 1664 N N . TYR A 1 228 ? -3.692 -17.389 -19.445 1.00 45.79 280 TYR A N 1
ATOM 1665 C CA . TYR A 1 228 ? -2.627 -16.414 -19.697 1.00 47.79 280 TYR A CA 1
ATOM 1666 C C . TYR A 1 228 ? -2.790 -15.718 -21.054 1.00 53.33 280 TYR A C 1
ATOM 1667 O O . TYR A 1 228 ? -1.863 -15.668 -21.860 1.00 55.36 280 TYR A O 1
ATOM 1676 N N . ALA A 1 229 ? -3.958 -15.119 -21.277 1.00 49.96 281 ALA A N 1
ATOM 1677 C CA . ALA A 1 229 ? -4.191 -14.345 -22.496 1.00 52.41 281 ALA A CA 1
ATOM 1678 C C . ALA A 1 229 ? -3.156 -13.233 -22.649 1.00 55.95 281 ALA A C 1
ATOM 1679 O O . ALA A 1 229 ? -2.948 -12.434 -21.727 1.00 55.82 281 ALA A O 1
ATOM 1681 N N . PHE A 1 230 ? -2.513 -13.190 -23.826 1.00 60.99 282 PHE A N 1
ATOM 1682 C CA . PHE A 1 230 ? -1.548 -12.160 -24.227 1.00 64.73 282 PHE A CA 1
ATOM 1683 C C . PHE A 1 230 ? -0.287 -12.163 -23.364 1.00 70.94 282 PHE A C 1
ATOM 1684 O O . PHE A 1 230 ? 0.399 -11.138 -23.268 1.00 70.78 282 PHE A O 1
ATOM 1692 N N . GLU A 1 231 ? 0.031 -13.306 -22.748 1.00 84.42 283 GLU A N 1
ATOM 1693 C CA . GLU A 1 231 ? 1.149 -13.458 -21.809 1.00 84.89 283 GLU A CA 1
ATOM 1694 C C . GLU A 1 231 ? 1.073 -12.465 -20.655 1.00 87.00 283 GLU A C 1
ATOM 1695 O O . GLU A 1 231 ? 0.357 -12.688 -19.679 1.00 85.11 283 GLU A O 1
ATOM 1701 N N . HIS B 1 43 ? -13.710 28.554 -26.696 1.00 64.31 95 HIS B N 1
ATOM 1702 C CA . HIS B 1 43 ? -13.525 28.942 -28.092 1.00 66.42 95 HIS B CA 1
ATOM 1703 C C . HIS B 1 43 ? -14.705 29.723 -28.619 1.00 63.42 95 HIS B C 1
ATOM 1704 O O . HIS B 1 43 ? -15.736 29.834 -27.953 1.00 66.52 95 HIS B O 1
ATOM 1711 N N . VAL B 1 44 ? -14.553 30.241 -29.835 1.00 62.75 96 VAL B N 1
ATOM 1712 C CA . VAL B 1 44 ? -15.601 30.977 -30.525 1.00 60.31 96 VAL B CA 1
ATOM 1713 C C . VAL B 1 44 ? -15.717 30.464 -31.955 1.00 59.16 96 VAL B C 1
ATOM 1714 O O . VAL B 1 44 ? -14.721 30.074 -32.580 1.00 58.18 96 VAL B O 1
ATOM 1718 N N . PHE B 1 45 ? -16.952 30.467 -32.470 1.00 56.52 97 PHE B N 1
ATOM 1719 C CA . PHE B 1 45 ? -17.180 30.264 -33.898 1.00 56.43 97 PHE B CA 1
ATOM 1720 C C . PHE B 1 45 ? -16.257 31.160 -34.709 1.00 55.83 97 PHE B C 1
ATOM 1721 O O . PHE B 1 45 ? -16.074 32.334 -34.389 1.00 58.65 97 PHE B O 1
ATOM 1729 N N . GLU B 1 46 ? -15.666 30.602 -35.760 1.00 53.97 98 GLU B N 1
ATOM 1730 C CA . GLU B 1 46 ? -14.780 31.357 -36.635 1.00 55.92 98 GLU B CA 1
ATOM 1731 C C . GLU B 1 46 ? -15.601 31.976 -37.759 1.00 59.12 98 GLU B C 1
ATOM 1732 O O . GLU B 1 46 ? -16.058 31.271 -38.665 1.00 56.93 98 GLU B O 1
ATOM 1738 N N . SER B 1 47 ? -15.778 33.302 -37.696 1.00 60.19 99 SER B N 1
ATOM 1739 C CA . SER B 1 47 ? -16.609 34.018 -38.664 1.00 61.42 99 SER B CA 1
ATOM 1740 C C . SER B 1 47 ? -15.923 34.156 -40.015 1.00 58.61 99 SER B C 1
ATOM 1741 O O . SER B 1 47 ? -16.598 34.299 -41.041 1.00 60.97 99 SER B O 1
ATOM 1744 N N . ASN B 1 48 ? -14.600 34.142 -40.038 1.00 58.30 100 ASN B N 1
ATOM 1745 C CA . ASN B 1 48 ? -13.870 34.194 -41.297 1.00 62.07 100 ASN B CA 1
ATOM 1746 C C . ASN B 1 48 ? -13.863 32.802 -41.928 1.00 60.94 100 ASN B C 1
ATOM 1747 O O . ASN B 1 48 ? -13.376 31.856 -41.304 1.00 62.68 100 ASN B O 1
ATOM 1752 N N . PRO B 1 49 ? -14.409 32.628 -43.137 1.00 60.37 101 PRO B N 1
ATOM 1753 C CA . PRO B 1 49 ? -14.475 31.274 -43.715 1.00 60.15 101 PRO B CA 1
ATOM 1754 C C . PRO B 1 49 ? -13.117 30.675 -44.019 1.00 62.63 101 PRO B C 1
ATOM 1755 O O . PRO B 1 49 ? -12.938 29.456 -43.879 1.00 60.32 101 PRO B O 1
ATOM 1759 N N . SER B 1 50 ? -12.160 31.494 -44.462 1.00 61.39 102 SER B N 1
ATOM 1760 C CA . SER B 1 50 ? -10.818 30.986 -44.725 1.00 63.47 102 SER B CA 1
ATOM 1761 C C . SER B 1 50 ? -10.214 30.369 -43.464 1.00 64.20 102 SER B C 1
ATOM 1762 O O . SER B 1 50 ? -9.679 29.253 -43.498 1.00 62.74 102 SER B O 1
ATOM 1765 N N . ILE B 1 51 ? -10.302 31.079 -42.336 1.00 61.88 103 ILE B N 1
ATOM 1766 C CA . ILE B 1 51 ? -9.827 30.529 -41.069 1.00 65.39 103 ILE B CA 1
ATOM 1767 C C . ILE B 1 51 ? -10.679 29.339 -40.640 1.00 66.18 103 ILE B C 1
ATOM 1768 O O . ILE B 1 51 ? -10.179 28.389 -40.023 1.00 64.18 103 ILE B O 1
ATOM 1773 N N . ARG B 1 52 ? -11.982 29.383 -40.931 1.00 64.76 104 ARG B N 1
ATOM 1774 C CA . ARG B 1 52 ? -12.857 28.289 -40.526 1.00 62.89 104 ARG B CA 1
ATOM 1775 C C . ARG B 1 52 ? -12.515 27.006 -41.272 1.00 64.80 104 ARG B C 1
ATOM 1776 O O . ARG B 1 52 ? -12.603 25.912 -40.704 1.00 59.84 104 ARG B O 1
ATOM 1784 N N . LYS B 1 53 ? -12.118 27.118 -42.545 1.00 62.70 105 LYS B N 1
ATOM 1785 C CA . LYS B 1 53 ? -11.704 25.929 -43.283 1.00 65.12 105 LYS B CA 1
ATOM 1786 C C . LYS B 1 53 ? -10.334 25.439 -42.830 1.00 67.09 105 LYS B C 1
ATOM 1787 O O . LYS B 1 53 ? -10.076 24.230 -42.842 1.00 66.66 105 LYS B O 1
ATOM 1793 N N . ARG B 1 54 ? -9.445 26.358 -42.441 1.00 74.00 106 ARG B N 1
ATOM 1794 C CA . ARG B 1 54 ? -8.153 25.963 -41.888 1.00 73.80 106 ARG B CA 1
ATOM 1795 C C . ARG B 1 54 ? -8.333 25.175 -40.597 1.00 71.78 106 ARG B C 1
ATOM 1796 O O . ARG B 1 54 ? -7.750 24.097 -40.423 1.00 72.11 106 ARG B O 1
ATOM 1804 N N . GLN B 1 55 ? -9.140 25.704 -39.677 1.00 63.13 107 GLN B N 1
ATOM 1805 C CA . GLN B 1 55 ? -9.400 25.001 -38.428 1.00 61.62 107 GLN B CA 1
ATOM 1806 C C . GLN B 1 55 ? -10.098 23.672 -38.681 1.00 59.52 107 GLN B C 1
ATOM 1807 O O . GLN B 1 55 ? -9.727 22.651 -38.094 1.00 57.24 107 GLN B O 1
ATOM 1813 N N . GLN B 1 56 ? -11.124 23.669 -39.542 1.00 57.09 108 GLN B N 1
ATOM 1814 C CA . GLN B 1 56 ? -11.835 22.427 -39.834 1.00 56.43 108 GLN B CA 1
ATOM 1815 C C . GLN B 1 56 ? -10.855 21.341 -40.255 1.00 58.19 108 GLN B C 1
ATOM 1816 O O . GLN B 1 56 ? -10.846 20.242 -39.685 1.00 55.42 108 GLN B O 1
ATOM 1822 N N . THR B 1 57 ? -9.986 21.659 -41.222 1.00 58.96 109 THR B N 1
ATOM 1823 C CA . THR B 1 57 ? -8.980 20.704 -41.681 1.00 58.34 109 THR B CA 1
ATOM 1824 C C . THR B 1 57 ? -8.081 20.244 -40.537 1.00 57.64 109 THR B C 1
ATOM 1825 O O . THR B 1 57 ? -7.822 19.044 -40.376 1.00 57.09 109 THR B O 1
ATOM 1829 N N . ARG B 1 58 ? -7.605 21.186 -39.721 1.00 55.19 110 ARG B N 1
ATOM 1830 C CA . ARG B 1 58 ? -6.722 20.818 -38.621 1.00 55.88 110 ARG B CA 1
ATOM 1831 C C . ARG B 1 58 ? -7.442 19.940 -37.606 1.00 56.07 110 ARG B C 1
ATOM 1832 O O . ARG B 1 58 ? -6.911 18.911 -37.167 1.00 57.26 110 ARG B O 1
ATOM 1840 N N . LEU B 1 59 ? -8.655 20.336 -37.215 1.00 57.12 111 LEU B N 1
ATOM 1841 C CA . LEU B 1 59 ? -9.364 19.616 -36.163 1.00 53.86 111 LEU B CA 1
ATOM 1842 C C . LEU B 1 59 ? -9.884 18.271 -36.654 1.00 54.95 111 LEU B C 1
ATOM 1843 O O . LEU B 1 59 ? -9.818 17.276 -35.923 1.00 53.21 111 LEU B O 1
ATOM 1848 N N . LEU B 1 60 ? -10.429 18.225 -37.876 1.00 53.28 112 LEU B N 1
ATOM 1849 C CA . LEU B 1 60 ? -10.900 16.954 -38.419 1.00 55.03 112 LEU B CA 1
ATOM 1850 C C . LEU B 1 60 ? -9.790 15.944 -38.390 1.00 60.30 112 LEU B C 1
ATOM 1851 O O . LEU B 1 60 ? -9.949 14.801 -37.946 1.00 57.75 112 LEU B O 1
ATOM 1856 N N . ARG B 1 61 ? -8.611 16.373 -38.851 1.00 68.48 113 ARG B N 1
ATOM 1857 C CA . ARG B 1 61 ? -7.445 15.460 -38.938 1.00 70.33 113 ARG B CA 1
ATOM 1858 C C . ARG B 1 61 ? -7.012 15.035 -37.543 1.00 70.36 113 ARG B C 1
ATOM 1859 O O . ARG B 1 61 ? -6.745 13.849 -37.337 1.00 71.54 113 ARG B O 1
ATOM 1867 N N . LYS B 1 62 ? -6.942 15.990 -36.633 1.00 60.03 114 LYS B N 1
ATOM 1868 C CA . LYS B 1 62 ? -6.617 15.599 -35.261 1.00 55.75 114 LYS B CA 1
ATOM 1869 C C . LYS B 1 62 ? -7.646 14.628 -34.691 1.00 54.17 114 LYS B C 1
ATOM 1870 O O . LYS B 1 62 ? -7.296 13.737 -33.904 1.00 50.59 114 LYS B O 1
ATOM 1876 N N . LEU B 1 63 ? -8.917 14.801 -35.055 1.00 54.28 115 LEU B N 1
ATOM 1877 C CA . LEU B 1 63 ? -9.937 13.844 -34.652 1.00 50.32 115 LEU B CA 1
ATOM 1878 C C . LEU B 1 63 ? -9.626 12.463 -35.207 1.00 51.84 115 LEU B C 1
ATOM 1879 O O . LEU B 1 63 ? -9.761 11.460 -34.495 1.00 47.09 115 LEU B O 1
ATOM 1884 N N . ARG B 1 64 ? -9.189 12.393 -36.472 1.00 49.58 116 ARG B N 1
ATOM 1885 C CA . ARG B 1 64 ? -8.893 11.099 -37.082 1.00 51.14 116 ARG B CA 1
ATOM 1886 C C . ARG B 1 64 ? -7.744 10.405 -36.356 1.00 50.43 116 ARG B C 1
ATOM 1887 O O . ARG B 1 64 ? -7.820 9.206 -36.057 1.00 48.77 116 ARG B O 1
ATOM 1895 N N . ALA B 1 65 ? -6.683 11.149 -36.040 1.00 52.55 117 ALA B N 1
ATOM 1896 C CA . ALA B 1 65 ? -5.521 10.557 -35.392 1.00 52.53 117 ALA B CA 1
ATOM 1897 C C . ALA B 1 65 ? -5.850 10.104 -33.979 1.00 48.86 117 ALA B C 1
ATOM 1898 O O . ALA B 1 65 ? -5.421 9.028 -33.545 1.00 49.77 117 ALA B O 1
ATOM 1900 N N . THR B 1 66 ? -6.598 10.920 -33.242 1.00 46.20 118 THR B N 1
ATOM 1901 C CA . THR B 1 66 ? -7.002 10.531 -31.903 1.00 45.48 118 THR B CA 1
ATOM 1902 C C . THR B 1 66 ? -7.926 9.320 -31.933 1.00 46.67 118 THR B C 1
ATOM 1903 O O . THR B 1 66 ? -7.805 8.414 -31.103 1.00 45.88 118 THR B O 1
ATOM 1907 N N . LEU B 1 67 ? -8.864 9.294 -32.875 1.00 45.17 119 LEU B N 1
ATOM 1908 C CA . LEU B 1 67 ? -9.788 8.175 -32.956 1.00 45.13 119 LEU B CA 1
ATOM 1909 C C . LEU B 1 67 ? -9.055 6.897 -33.334 1.00 45.95 119 LEU B C 1
ATOM 1910 O O . LEU B 1 67 ? -9.273 5.849 -32.720 1.00 42.29 119 LEU B O 1
ATOM 1915 N N . ASP B 1 68 ? -8.168 6.978 -34.329 1.00 44.66 120 ASP B N 1
ATOM 1916 C CA . ASP B 1 68 ? -7.367 5.829 -34.730 1.00 45.30 120 ASP B CA 1
ATOM 1917 C C . ASP B 1 68 ? -6.565 5.283 -33.562 1.00 46.24 120 ASP B C 1
ATOM 1918 O O . ASP B 1 68 ? -6.471 4.065 -33.385 1.00 45.08 120 ASP B O 1
ATOM 1923 N N . GLU B 1 69 ? -5.998 6.166 -32.738 1.00 48.44 121 GLU B N 1
ATOM 1924 C CA . GLU B 1 69 ? -5.304 5.698 -31.545 1.00 47.86 121 GLU B CA 1
ATOM 1925 C C . GLU B 1 69 ? -6.275 5.014 -30.589 1.00 46.56 121 GLU B C 1
ATOM 1926 O O . GLU B 1 69 ? -5.978 3.944 -30.044 1.00 44.67 121 GLU B O 1
ATOM 1932 N N . TYR B 1 70 ? -7.451 5.613 -30.388 1.00 45.37 122 TYR B N 1
ATOM 1933 C CA . TYR B 1 70 ? -8.464 5.028 -29.512 1.00 41.78 122 TYR B CA 1
ATOM 1934 C C . TYR B 1 70 ? -8.873 3.636 -29.979 1.00 45.32 122 TYR B C 1
ATOM 1935 O O . TYR B 1 70 ? -8.827 2.671 -29.204 1.00 43.56 122 TYR B O 1
ATOM 1944 N N . THR B 1 71 ? -9.286 3.512 -31.247 1.00 41.81 123 THR B N 1
ATOM 1945 C CA . THR B 1 71 ? -9.824 2.239 -31.715 1.00 45.27 123 THR B CA 1
ATOM 1946 C C . THR B 1 71 ? -8.772 1.133 -31.680 1.00 46.05 123 THR B C 1
ATOM 1947 O O . THR B 1 71 ? -9.094 -0.026 -31.402 1.00 44.53 123 THR B O 1
ATOM 1951 N N . THR B 1 72 ? -7.513 1.467 -31.972 1.00 45.61 124 THR B N 1
ATOM 1952 C CA . THR B 1 72 ? -6.458 0.455 -31.960 1.00 46.63 124 THR B CA 1
ATOM 1953 C C . THR B 1 72 ? -6.081 0.069 -30.533 1.00 48.45 124 THR B C 1
ATOM 1954 O O . THR B 1 72 ? -6.049 -1.117 -30.189 1.00 50.04 124 THR B O 1
ATOM 1958 N N . ARG B 1 73 ? -5.813 1.059 -29.677 1.00 47.88 125 ARG B N 1
ATOM 1959 C CA . ARG B 1 73 ? -5.295 0.754 -28.346 1.00 47.74 125 ARG B CA 1
ATOM 1960 C C . ARG B 1 73 ? -6.380 0.219 -27.424 1.00 45.82 125 ARG B C 1
ATOM 1961 O O . ARG B 1 73 ? -6.121 -0.668 -26.600 1.00 45.75 125 ARG B O 1
ATOM 1969 N N . VAL B 1 74 ? -7.598 0.734 -27.545 1.00 43.47 126 VAL B N 1
ATOM 1970 C CA . VAL B 1 74 ? -8.694 0.229 -26.728 1.00 45.06 126 VAL B CA 1
ATOM 1971 C C . VAL B 1 74 ? -9.368 -0.967 -27.384 1.00 44.05 126 VAL B C 1
ATOM 1972 O O . VAL B 1 74 ? -10.053 -1.740 -26.701 1.00 43.42 126 VAL B O 1
ATOM 1976 N N . GLY B 1 75 ? -9.183 -1.153 -28.685 1.00 43.22 127 GLY B N 1
ATOM 1977 C CA . GLY B 1 75 ? -9.812 -2.272 -29.355 1.00 42.86 127 GLY B CA 1
ATOM 1978 C C . GLY B 1 75 ? -11.321 -2.178 -29.292 1.00 42.30 127 GLY B C 1
ATOM 1979 O O . GLY B 1 75 ? -11.994 -3.119 -28.862 1.00 40.78 127 GLY B O 1
ATOM 1980 N N . GLN B 1 76 ? -11.864 -1.037 -29.699 1.00 40.33 128 GLN B N 1
ATOM 1981 C CA . GLN B 1 76 ? -13.300 -0.825 -29.654 1.00 42.21 128 GLN B CA 1
ATOM 1982 C C . GLN B 1 76 ? -13.778 -0.154 -30.932 1.00 39.21 128 GLN B C 1
ATOM 1983 O O . GLN B 1 76 ? -13.108 0.736 -31.461 1.00 40.16 128 GLN B O 1
ATOM 1989 N N . GLN B 1 77 ? -14.936 -0.588 -31.419 1.00 37.47 129 GLN B N 1
ATOM 1990 C CA . GLN B 1 77 ? -15.561 0.053 -32.565 1.00 41.43 129 GLN B CA 1
ATOM 1991 C C . GLN B 1 77 ? -16.005 1.464 -32.183 1.00 42.09 129 GLN B C 1
ATOM 1992 O O . GLN B 1 77 ? -16.749 1.646 -31.215 1.00 40.15 129 GLN B O 1
ATOM 1998 N N . ALA B 1 78 ? -15.533 2.463 -32.926 1.00 41.08 130 ALA B N 1
ATOM 1999 C CA . ALA B 1 78 ? -15.915 3.843 -32.664 1.00 36.94 130 ALA B CA 1
ATOM 2000 C C . ALA B 1 78 ? -15.782 4.643 -33.948 1.00 39.79 130 ALA B C 1
ATOM 2001 O O . ALA B 1 78 ? -14.881 4.378 -34.743 1.00 38.55 130 ALA B O 1
ATOM 2003 N N . ILE B 1 79 ? -16.680 5.616 -34.139 1.00 36.75 131 ILE B N 1
ATOM 2004 C CA . ILE B 1 79 ? -16.647 6.496 -35.297 1.00 40.18 131 ILE B CA 1
ATOM 2005 C C . ILE B 1 79 ? -16.880 7.935 -34.859 1.00 38.68 131 ILE B C 1
ATOM 2006 O O . ILE B 1 79 ? -17.441 8.215 -33.793 1.00 36.76 131 ILE B O 1
ATOM 2011 N N . VAL B 1 80 ? -16.411 8.849 -35.696 1.00 37.48 132 VAL B N 1
ATOM 2012 C CA . VAL B 1 80 ? -16.805 10.248 -35.639 1.00 37.76 132 VAL B CA 1
ATOM 2013 C C . VAL B 1 80 ? -17.744 10.500 -36.801 1.00 41.17 132 VAL B C 1
ATOM 2014 O O . VAL B 1 80 ? -17.537 9.979 -37.902 1.00 38.19 132 VAL B O 1
ATOM 2018 N N . LEU B 1 81 ? -18.784 11.285 -36.549 1.00 36.99 133 LEU B N 1
ATOM 2019 C CA . LEU B 1 81 ? -19.779 11.621 -37.551 1.00 43.16 133 LEU B CA 1
ATOM 2020 C C . LEU B 1 81 ? -19.956 13.130 -37.516 1.00 44.89 133 LEU B C 1
ATOM 2021 O O . LEU B 1 81 ? -20.241 13.691 -36.451 1.00 42.39 133 LEU B O 1
ATOM 2026 N N . CYS B 1 82 ? -19.717 13.782 -38.653 1.00 42.29 134 CYS B N 1
ATOM 2027 C CA . CYS B 1 82 ? -19.900 15.219 -38.840 1.00 47.24 134 CYS B CA 1
ATOM 2028 C C . CYS B 1 82 ? -20.963 15.439 -39.901 1.00 47.87 134 CYS B C 1
ATOM 2029 O O . CYS B 1 82 ? -20.992 14.720 -40.903 1.00 49.09 134 CYS B O 1
ATOM 2032 N N . ILE B 1 83 ? -21.833 16.428 -39.686 1.00 50.11 135 ILE B N 1
ATOM 2033 C CA . ILE B 1 83 ? -22.986 16.652 -40.558 1.00 54.21 135 ILE B CA 1
ATOM 2034 C C . ILE B 1 83 ? -23.173 18.143 -40.803 1.00 58.66 135 ILE B C 1
ATOM 2035 O O . ILE B 1 83 ? -23.061 18.951 -39.876 1.00 55.43 135 ILE B O 1
ATOM 2040 N N . SER B 1 84 ? -23.485 18.508 -42.049 1.00 61.28 136 SER B N 1
ATOM 2041 C CA . SER B 1 84 ? -24.077 19.819 -42.289 1.00 68.01 136 SER B CA 1
ATOM 2042 C C . SER B 1 84 ? -25.206 19.700 -43.306 1.00 74.93 136 SER B C 1
ATOM 2043 O O . SER B 1 84 ? -24.963 19.319 -44.458 1.00 75.27 136 SER B O 1
ATOM 2046 N N . PRO B 1 85 ? -26.451 20.018 -42.923 1.00 81.40 137 PRO B N 1
ATOM 2047 C CA . PRO B 1 85 ? -27.577 19.875 -43.862 1.00 83.05 137 PRO B CA 1
ATOM 2048 C C . PRO B 1 85 ? -27.655 20.980 -44.908 1.00 85.86 137 PRO B C 1
ATOM 2049 O O . PRO B 1 85 ? -28.749 21.297 -45.387 1.00 87.71 137 PRO B O 1
ATOM 2053 N N . SER B 1 86 ? -26.512 21.566 -45.268 1.00 85.27 138 SER B N 1
ATOM 2054 C CA . SER B 1 86 ? -26.481 22.596 -46.297 1.00 87.65 138 SER B CA 1
ATOM 2055 C C . SER B 1 86 ? -27.010 22.047 -47.615 1.00 88.61 138 SER B C 1
ATOM 2056 O O . SER B 1 86 ? -26.766 20.889 -47.968 1.00 86.86 138 SER B O 1
ATOM 2059 N N . LYS B 1 87 ? -27.766 22.882 -48.333 1.00 90.43 139 LYS B N 1
ATOM 2060 C CA . LYS B 1 87 ? -28.279 22.506 -49.640 1.00 89.68 139 LYS B CA 1
ATOM 2061 C C . LYS B 1 87 ? -27.214 22.751 -50.709 1.00 88.93 139 LYS B C 1
ATOM 2062 O O . LYS B 1 87 ? -26.366 23.636 -50.556 1.00 90.53 139 LYS B O 1
ATOM 2068 N N . PRO B 1 88 ? -27.233 21.976 -51.810 1.00 89.83 140 PRO B N 1
ATOM 2069 C CA . PRO B 1 88 ? -28.191 20.908 -52.126 1.00 86.44 140 PRO B CA 1
ATOM 2070 C C . PRO B 1 88 ? -27.694 19.498 -51.784 1.00 85.56 140 PRO B C 1
ATOM 2071 O O . PRO B 1 88 ? -28.397 18.517 -52.056 1.00 81.96 140 PRO B O 1
ATOM 2075 N N . ASN B 1 89 ? -26.503 19.396 -51.199 1.00 83.36 141 ASN B N 1
ATOM 2076 C CA . ASN B 1 89 ? -25.924 18.107 -50.825 1.00 83.26 141 ASN B CA 1
ATOM 2077 C C . ASN B 1 89 ? -25.390 18.186 -49.403 1.00 81.51 141 ASN B C 1
ATOM 2078 O O . ASN B 1 89 ? -24.284 18.708 -49.176 1.00 79.94 141 ASN B O 1
ATOM 2083 N N . PRO B 1 90 ? -26.136 17.680 -48.427 1.00 79.18 142 PRO B N 1
ATOM 2084 C CA . PRO B 1 90 ? -25.648 17.703 -47.046 1.00 78.34 142 PRO B CA 1
ATOM 2085 C C . PRO B 1 90 ? -24.449 16.782 -46.884 1.00 74.11 142 PRO B C 1
ATOM 2086 O O . PRO B 1 90 ? -24.414 15.677 -47.433 1.00 73.95 142 PRO B O 1
ATOM 2090 N N . VAL B 1 91 ? -23.454 17.246 -46.133 1.00 71.00 143 VAL B N 1
ATOM 2091 C CA . VAL B 1 91 ? -22.254 16.455 -45.888 1.00 66.08 143 VAL B CA 1
ATOM 2092 C C . VAL B 1 91 ? -22.509 15.543 -44.696 1.00 59.79 143 VAL B C 1
ATOM 2093 O O . VAL B 1 91 ? -22.909 15.993 -43.619 1.00 60.21 143 VAL B O 1
ATOM 2097 N N . PHE B 1 92 ? -22.345 14.245 -44.916 1.00 55.67 144 PHE B N 1
ATOM 2098 C CA . PHE B 1 92 ? -22.543 13.209 -43.902 1.00 56.41 144 PHE B CA 1
ATOM 2099 C C . PHE B 1 92 ? -21.224 12.444 -43.888 1.00 54.52 144 PHE B C 1
ATOM 2100 O O . PHE B 1 92 ? -21.050 11.480 -44.638 1.00 51.14 144 PHE B O 1
ATOM 2108 N N . LYS B 1 93 ? -20.293 12.905 -43.054 1.00 51.32 145 LYS B N 1
ATOM 2109 C CA . LYS B 1 93 ? -18.919 12.411 -43.029 1.00 48.17 145 LYS B CA 1
ATOM 2110 C C . LYS B 1 93 ? -18.749 11.465 -41.845 1.00 48.89 145 LYS B C 1
ATOM 2111 O O . LYS B 1 93 ? -18.895 11.889 -40.695 1.00 44.77 145 LYS B O 1
ATOM 2117 N N . VAL B 1 94 ? -18.434 10.199 -42.120 1.00 46.70 146 VAL B N 1
ATOM 2118 C CA . VAL B 1 94 ? -18.183 9.205 -41.076 1.00 48.59 146 VAL B CA 1
ATOM 2119 C C . VAL B 1 94 ? -16.764 8.682 -41.224 1.00 49.30 146 VAL B C 1
ATOM 2120 O O . VAL B 1 94 ? -16.322 8.392 -42.342 1.00 46.84 146 VAL B O 1
ATOM 2124 N N . PHE B 1 95 ? -16.052 8.553 -40.104 1.00 44.20 147 PHE B N 1
ATOM 2125 C CA . PHE B 1 95 ? -14.777 7.851 -40.131 1.00 46.16 147 PHE B CA 1
ATOM 2126 C C . PHE B 1 95 ? -14.515 7.191 -38.790 1.00 44.16 147 PHE B C 1
ATOM 2127 O O . PHE B 1 95 ? -14.932 7.687 -37.741 1.00 41.74 147 PHE B O 1
ATOM 2135 N N . GLY B 1 96 ? -13.801 6.083 -38.842 1.00 45.06 148 GLY B N 1
ATOM 2136 C CA . GLY B 1 96 ? -13.420 5.349 -37.653 1.00 45.10 148 GLY B CA 1
ATOM 2137 C C . GLY B 1 96 ? -13.217 3.879 -37.991 1.00 46.49 148 GLY B C 1
ATOM 2138 O O . GLY B 1 96 ? -12.699 3.549 -39.061 1.00 45.98 148 GLY B O 1
ATOM 2139 N N . ALA B 1 97 ? -13.659 3.018 -37.072 1.00 44.20 149 ALA B N 1
ATOM 2140 C CA . ALA B 1 97 ? -13.448 1.582 -37.195 1.00 44.52 149 ALA B CA 1
ATOM 2141 C C . ALA B 1 97 ? -14.356 0.971 -38.256 1.00 45.60 149 ALA B C 1
ATOM 2142 O O . ALA B 1 97 ? -15.508 1.382 -38.428 1.00 45.89 149 ALA B O 1
ATOM 2144 N N . ALA B 1 98 ? -13.816 -0.011 -38.984 1.00 45.50 150 ALA B N 1
ATOM 2145 C CA . ALA B 1 98 ? -14.643 -0.908 -39.784 1.00 44.62 150 ALA B CA 1
ATOM 2146 C C . ALA B 1 98 ? -15.087 -2.095 -38.924 1.00 45.57 150 ALA B C 1
ATOM 2147 O O . ALA B 1 98 ? -14.317 -2.571 -38.074 1.00 45.44 150 ALA B O 1
ATOM 2149 N N . PRO B 1 99 ? -16.323 -2.595 -39.086 1.00 46.70 151 PRO B N 1
ATOM 2150 C CA . PRO B 1 99 ? -17.348 -2.154 -40.038 1.00 46.70 151 PRO B CA 1
ATOM 2151 C C . PRO B 1 99 ? -18.318 -1.082 -39.515 1.00 48.39 151 PRO B C 1
ATOM 2152 O O . PRO B 1 99 ? -19.301 -0.805 -40.200 1.00 47.72 151 PRO B O 1
ATOM 2156 N N . LEU B 1 100 ? -18.073 -0.506 -38.331 1.00 45.33 152 LEU B N 1
ATOM 2157 C CA . LEU B 1 100 ? -19.009 0.494 -37.826 1.00 46.96 152 LEU B CA 1
ATOM 2158 C C . LEU B 1 100 ? -19.151 1.651 -38.804 1.00 46.70 152 LEU B C 1
ATOM 2159 O O . LEU B 1 100 ? -20.250 2.182 -38.996 1.00 48.01 152 LEU B O 1
ATOM 2164 N N . GLU B 1 101 ? -18.045 2.039 -39.441 1.00 45.20 153 GLU B N 1
ATOM 2165 C CA . GLU B 1 101 ? -18.048 3.165 -40.368 1.00 46.88 153 GLU B CA 1
ATOM 2166 C C . GLU B 1 101 ? -19.068 2.966 -41.487 1.00 51.43 153 GLU B C 1
ATOM 2167 O O . GLU B 1 101 ? -19.851 3.870 -41.802 1.00 50.37 153 GLU B O 1
ATOM 2173 N N . ASN B 1 102 ? -19.066 1.787 -42.111 1.00 49.37 154 ASN B N 1
ATOM 2174 C CA . ASN B 1 102 ? -20.007 1.546 -43.236 1.00 54.26 154 ASN B CA 1
ATOM 2175 C C . ASN B 1 102 ? -21.415 1.359 -42.695 1.00 53.24 154 ASN B C 1
ATOM 2176 O O . ASN B 1 102 ? -22.339 1.798 -43.345 1.00 55.52 154 ASN B O 1
ATOM 2181 N N . VAL B 1 103 ? -21.551 0.723 -41.541 1.00 52.03 155 VAL B N 1
ATOM 2182 C CA . VAL B 1 103 ? -22.863 0.565 -40.922 1.00 54.10 155 VAL B CA 1
ATOM 2183 C C . VAL B 1 103 ? -23.535 1.925 -40.726 1.00 55.44 155 VAL B C 1
ATOM 2184 O O . VAL B 1 103 ? -24.680 2.132 -41.141 1.00 57.24 155 VAL B O 1
ATOM 2188 N N . VAL B 1 104 ? -22.833 2.874 -40.093 1.00 52.63 156 VAL B N 1
ATOM 2189 C CA . VAL B 1 104 ? -23.438 4.179 -39.818 1.00 51.73 156 VAL B CA 1
ATOM 2190 C C . VAL B 1 104 ? -23.776 4.905 -41.122 1.00 57.30 156 VAL B C 1
ATOM 2191 O O . VAL B 1 104 ? -24.808 5.582 -41.217 1.00 58.17 156 VAL B O 1
ATOM 2195 N N . ARG B 1 105 ? -22.923 4.765 -42.149 1.00 53.20 157 ARG B N 1
ATOM 2196 C CA . ARG B 1 105 ? -23.190 5.396 -43.448 1.00 54.69 157 ARG B CA 1
ATOM 2197 C C . ARG B 1 105 ? -24.561 5.028 -44.007 1.00 56.39 157 ARG B C 1
ATOM 2198 O O . ARG B 1 105 ? -25.207 5.860 -44.653 1.00 56.38 157 ARG B O 1
ATOM 2206 N N . LYS B 1 106 ? -25.019 3.793 -43.791 1.00 59.58 158 LYS B N 1
ATOM 2207 C CA . LYS B 1 106 ? -26.323 3.397 -44.318 1.00 61.93 158 LYS B CA 1
ATOM 2208 C C . LYS B 1 106 ? -27.461 4.237 -43.740 1.00 62.60 158 LYS B C 1
ATOM 2209 O O . LYS B 1 106 ? -28.537 4.308 -44.350 1.00 64.63 158 LYS B O 1
ATOM 2215 N N . TYR B 1 107 ? -27.246 4.888 -42.595 1.00 62.31 159 TYR B N 1
ATOM 2216 C CA . TYR B 1 107 ? -28.284 5.652 -41.914 1.00 61.99 159 TYR B CA 1
ATOM 2217 C C . TYR B 1 107 ? -28.269 7.126 -42.276 1.00 56.43 159 TYR B C 1
ATOM 2218 O O . TYR B 1 107 ? -28.907 7.927 -41.589 1.00 58.86 159 TYR B O 1
ATOM 2227 N N . LYS B 1 108 ? -27.565 7.498 -43.343 1.00 58.14 160 LYS B N 1
ATOM 2228 C CA . LYS B 1 108 ? -27.439 8.906 -43.705 1.00 58.86 160 LYS B CA 1
ATOM 2229 C C . LYS B 1 108 ? -28.804 9.575 -43.827 1.00 60.56 160 LYS B C 1
ATOM 2230 O O . LYS B 1 108 ? -29.085 10.576 -43.160 1.00 58.27 160 LYS B O 1
ATOM 2236 N N . SER B 1 109 ? -29.672 9.016 -44.676 1.00 59.25 161 SER B N 1
ATOM 2237 C CA . SER B 1 109 ? -30.958 9.643 -44.964 1.00 60.83 161 SER B CA 1
ATOM 2238 C C . SER B 1 109 ? -31.799 9.808 -43.700 1.00 64.78 161 SER B C 1
ATOM 2239 O O . SER B 1 109 ? -32.371 10.879 -43.462 1.00 65.62 161 SER B O 1
ATOM 2242 N N . MET B 1 110 ? -31.859 8.772 -42.863 1.00 63.42 162 MET B N 1
ATOM 2243 C CA . MET B 1 110 ? -32.715 8.828 -41.681 1.00 66.12 162 MET B CA 1
ATOM 2244 C C . MET B 1 110 ? -32.173 9.784 -40.632 1.00 62.92 162 MET B C 1
ATOM 2245 O O . MET B 1 110 ? -32.934 10.551 -40.032 1.00 67.90 162 MET B O 1
ATOM 2250 N N . ILE B 1 111 ? -30.869 9.731 -40.373 1.00 61.91 163 ILE B N 1
ATOM 2251 C CA . ILE B 1 111 ? -30.265 10.626 -39.394 1.00 61.19 163 ILE B CA 1
ATOM 2252 C C . ILE B 1 111 ? -30.373 12.072 -39.850 1.00 63.40 163 ILE B C 1
ATOM 2253 O O . ILE B 1 111 ? -30.627 12.973 -39.042 1.00 64.73 163 ILE B O 1
ATOM 2258 N N . LEU B 1 112 ? -30.175 12.318 -41.146 1.00 62.83 164 LEU B N 1
ATOM 2259 C CA . LEU B 1 112 ? -30.359 13.661 -41.693 1.00 67.12 164 LEU B CA 1
ATOM 2260 C C . LEU B 1 112 ? -31.799 14.127 -41.520 1.00 71.70 164 LEU B C 1
ATOM 2261 O O . LEU B 1 112 ? -32.052 15.246 -41.055 1.00 72.49 164 LEU B O 1
ATOM 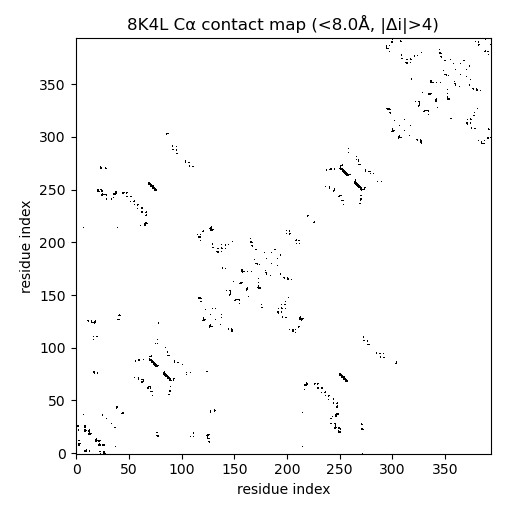2266 N N . GLU B 1 113 ? -32.756 13.277 -41.899 1.00 79.07 165 GLU B N 1
ATOM 2267 C CA . GLU B 1 113 ? -34.168 13.579 -41.692 1.00 81.71 165 GLU B CA 1
ATOM 2268 C C . GLU B 1 113 ? -34.429 13.967 -40.244 1.00 81.49 165 GLU B C 1
ATOM 2269 O O . GLU B 1 113 ? -34.854 15.090 -39.951 1.00 83.09 165 GLU B O 1
ATOM 2275 N N . ASP B 1 114 ? -34.143 13.045 -39.320 1.00 74.75 166 ASP B N 1
ATOM 2276 C CA . ASP B 1 114 ? -34.393 13.277 -37.904 1.00 72.08 166 ASP B CA 1
ATOM 2277 C C . ASP B 1 114 ? -33.669 14.512 -37.372 1.00 72.07 166 ASP B C 1
ATOM 2278 O O . ASP B 1 114 ? -34.146 15.119 -36.406 1.00 72.02 166 ASP B O 1
ATOM 2283 N N . LEU B 1 115 ? -32.542 14.907 -37.985 1.00 70.45 167 LEU B N 1
ATOM 2284 C CA . LEU B 1 115 ? -31.761 16.034 -37.476 1.00 68.22 167 LEU B CA 1
ATOM 2285 C C . LEU B 1 115 ? -32.370 17.375 -37.858 1.00 71.37 167 LEU B C 1
ATOM 2286 O O . LEU B 1 115 ? -32.444 18.275 -37.016 1.00 69.47 167 LEU B O 1
ATOM 2291 N N . GLU B 1 116 ? -32.795 17.537 -39.120 1.00 73.53 168 GLU B N 1
ATOM 2292 C CA . GLU B 1 116 ? -33.515 18.748 -39.517 1.00 75.24 168 GLU B CA 1
ATOM 2293 C C . GLU B 1 116 ? -34.672 19.031 -38.576 1.00 74.75 168 GLU B C 1
ATOM 2294 O O . GLU B 1 116 ? -35.080 20.184 -38.401 1.00 76.44 168 GLU B O 1
ATOM 2300 N N . SER B 1 117 ? -35.166 17.990 -37.920 1.00 75.42 169 SER B N 1
ATOM 2301 C CA . SER B 1 117 ? -36.427 17.992 -37.207 1.00 74.88 169 SER B CA 1
ATOM 2302 C C . SER B 1 117 ? -36.229 18.427 -35.764 1.00 72.69 169 SER B C 1
ATOM 2303 O O . SER B 1 117 ? -36.961 19.276 -35.245 1.00 74.40 169 SER B O 1
ATOM 2306 N N . ALA B 1 118 ? -35.237 17.818 -35.108 1.00 73.96 170 ALA B N 1
ATOM 2307 C CA . ALA B 1 118 ? -34.800 18.263 -33.791 1.00 69.85 170 ALA B CA 1
ATOM 2308 C C . ALA B 1 118 ? -34.476 19.749 -33.809 1.00 71.56 170 ALA B C 1
ATOM 2309 O O . ALA B 1 118 ? -34.760 20.470 -32.847 1.00 72.70 170 ALA B O 1
ATOM 2311 N N . LEU B 1 119 ? -33.937 20.237 -34.926 1.00 70.11 171 LEU B N 1
ATOM 2312 C CA . LEU B 1 119 ? -33.637 21.659 -35.028 1.00 69.96 171 LEU B CA 1
ATOM 2313 C C . LEU B 1 119 ? -34.914 22.495 -35.129 1.00 73.05 171 LEU B C 1
ATOM 2314 O O . LEU B 1 119 ? -34.930 23.649 -34.687 1.00 72.11 171 LEU B O 1
ATOM 2319 N N . ALA B 1 120 ? -35.995 21.929 -35.667 1.00 72.81 172 ALA B N 1
ATOM 2320 C CA . ALA B 1 120 ? -37.283 22.626 -35.717 1.00 74.25 172 ALA B CA 1
ATOM 2321 C C . ALA B 1 120 ? -37.832 22.944 -34.317 1.00 74.33 172 ALA B C 1
ATOM 2322 O O . ALA B 1 120 ? -37.711 22.147 -33.376 1.00 73.64 172 ALA B O 1
ATOM 2324 N N . SER B 1 131 ? -24.771 30.534 -14.864 1.00 58.65 183 SER B N 1
ATOM 2325 C CA . SER B 1 131 ? -26.003 29.764 -14.684 1.00 54.60 183 SER B CA 1
ATOM 2326 C C . SER B 1 131 ? -26.024 28.407 -15.423 1.00 54.02 183 SER B C 1
ATOM 2327 O O . SER B 1 131 ? -26.954 27.620 -15.273 1.00 52.31 183 SER B O 1
ATOM 2330 N N . GLU B 1 132 ? -25.013 28.133 -16.234 1.00 49.29 184 GLU B N 1
ATOM 2331 C CA . GLU B 1 132 ? -24.933 26.864 -16.939 1.00 48.93 184 GLU B CA 1
ATOM 2332 C C . GLU B 1 132 ? -24.324 25.815 -16.015 1.00 40.91 184 GLU B C 1
ATOM 2333 O O . GLU B 1 132 ? -23.405 26.106 -15.240 1.00 37.62 184 GLU B O 1
ATOM 2339 N N . LEU B 1 133 ? -24.866 24.607 -16.077 1.00 36.30 185 LEU B N 1
ATOM 2340 C CA . LEU B 1 133 ? -24.434 23.506 -15.224 1.00 38.33 185 LEU B CA 1
ATOM 2341 C C . LEU B 1 133 ? -24.688 22.233 -16.008 1.00 35.19 185 LEU B C 1
ATOM 2342 O O . LEU B 1 133 ? -25.571 22.220 -16.867 1.00 36.46 185 LEU B O 1
ATOM 2347 N N . PRO B 1 134 ? -23.943 21.158 -15.748 1.00 33.85 186 PRO B N 1
ATOM 2348 C CA . PRO B 1 134 ? -24.113 19.950 -16.557 1.00 36.24 186 PRO B CA 1
ATOM 2349 C C . PRO B 1 134 ? -25.470 19.314 -16.305 1.00 35.03 186 PRO B C 1
ATOM 2350 O O . PRO B 1 134 ? -26.063 19.488 -15.227 1.00 31.38 186 PRO B O 1
ATOM 2354 N N . PRO B 1 135 ? -26.009 18.591 -17.277 1.00 36.40 187 PRO B N 1
ATOM 2355 C CA . PRO B 1 135 ? -27.235 17.841 -17.005 1.00 37.00 187 PRO B CA 1
ATOM 2356 C C . PRO B 1 135 ? -26.893 16.675 -16.091 1.00 36.99 187 PRO B C 1
ATOM 2357 O O . PRO B 1 135 ? -25.740 16.241 -15.997 1.00 35.10 187 PRO B O 1
ATOM 2361 N N . LEU B 1 136 ? -27.912 16.193 -15.380 1.00 37.68 188 LEU B N 1
ATOM 2362 C CA . LEU B 1 136 ? -27.731 15.086 -14.447 1.00 40.32 188 LEU B CA 1
ATOM 2363 C C . LEU B 1 136 ? -27.810 13.782 -15.229 1.00 44.33 188 LEU B C 1
ATOM 2364 O O . LEU B 1 136 ? -28.802 13.046 -15.213 1.00 43.02 188 LEU B O 1
ATOM 2369 N N . THR B 1 137 ? -26.705 13.499 -15.909 1.00 48.79 189 THR B N 1
ATOM 2370 C CA . THR B 1 137 ? -26.508 12.312 -16.722 1.00 55.23 189 THR B CA 1
ATOM 2371 C C . THR B 1 137 ? -25.095 11.805 -16.479 1.00 60.14 189 THR B C 1
ATOM 2372 O O . THR B 1 137 ? -24.157 12.599 -16.351 1.00 58.55 189 THR B O 1
ATOM 2376 N N . ILE B 1 138 ? -24.953 10.488 -16.377 1.00 72.97 190 ILE B N 1
ATOM 2377 C CA . ILE B 1 138 ? -23.651 9.831 -16.285 1.00 77.60 190 ILE B CA 1
ATOM 2378 C C . ILE B 1 138 ? -23.523 8.967 -17.533 1.00 80.49 190 ILE B C 1
ATOM 2379 O O . ILE B 1 138 ? -24.264 7.987 -17.689 1.00 79.19 190 ILE B O 1
ATOM 2384 N N . ASP B 1 139 ? -22.596 9.340 -18.428 1.00 91.50 191 ASP B N 1
ATOM 2385 C CA . ASP B 1 139 ? -22.346 8.630 -19.692 1.00 92.88 191 ASP B CA 1
ATOM 2386 C C . ASP B 1 139 ? -23.567 8.659 -20.615 1.00 91.10 191 ASP B C 1
ATOM 2387 O O . ASP B 1 139 ? -23.888 7.673 -21.282 1.00 92.22 191 ASP B O 1
ATOM 2392 N N . GLY B 1 140 ? -24.210 9.822 -20.695 1.00 75.64 192 GLY B N 1
ATOM 2393 C CA . GLY B 1 140 ? -25.334 10.013 -21.623 1.00 69.88 192 GLY B CA 1
ATOM 2394 C C . GLY B 1 140 ? -26.669 9.552 -21.082 1.00 68.23 192 GLY B C 1
ATOM 2395 O O . GLY B 1 140 ? -27.678 9.838 -21.735 1.00 65.15 192 GLY B O 1
ATOM 2396 N N . ILE B 1 141 ? -26.683 8.878 -19.935 1.00 67.87 193 ILE B N 1
ATOM 2397 C CA . ILE B 1 141 ? -27.985 8.407 -19.392 1.00 65.96 193 ILE B CA 1
ATOM 2398 C C . ILE B 1 141 ? -28.370 9.247 -18.174 1.00 62.56 193 ILE B C 1
ATOM 2399 O O . ILE B 1 141 ? -27.543 9.440 -17.317 1.00 58.54 193 ILE B O 1
ATOM 2404 N N . PRO B 1 142 ? -29.617 9.729 -18.087 1.00 55.66 194 PRO B N 1
ATOM 2405 C CA . PRO B 1 142 ? -30.047 10.514 -16.951 1.00 55.36 194 PRO B CA 1
ATOM 2406 C C . PRO B 1 142 ? -30.094 9.726 -15.634 1.00 56.07 194 PRO B C 1
ATOM 2407 O O . PRO B 1 142 ? -30.504 8.614 -15.615 1.00 58.52 194 PRO B O 1
ATOM 2411 N N . VAL B 1 143 ? -29.591 10.343 -14.579 1.00 50.82 195 VAL B N 1
ATOM 2412 C CA . VAL B 1 143 ? -29.605 9.794 -13.225 1.00 51.40 195 VAL B CA 1
ATOM 2413 C C . VAL B 1 143 ? -30.278 10.796 -12.288 1.00 47.56 195 VAL B C 1
ATOM 2414 O O . VAL B 1 143 ? -30.105 12.011 -12.429 1.00 49.69 195 VAL B O 1
ATOM 2418 N N . SER B 1 144 ? -31.066 10.296 -11.350 1.00 47.97 196 SER B N 1
ATOM 2419 C CA . SER B 1 144 ? -31.499 11.142 -10.252 1.00 46.90 196 SER B CA 1
ATOM 2420 C C . SER B 1 144 ? -30.286 11.423 -9.376 1.00 44.72 196 SER B C 1
ATOM 2421 O O . SER B 1 144 ? -29.395 10.577 -9.244 1.00 43.35 196 SER B O 1
ATOM 2424 N N . VAL B 1 145 ? -30.213 12.638 -8.838 1.00 39.84 197 VAL B N 1
ATOM 2425 C CA . VAL B 1 145 ? -29.210 12.903 -7.810 1.00 39.26 197 VAL B CA 1
ATOM 2426 C C . VAL B 1 145 ? -29.367 11.877 -6.698 1.00 40.92 197 VAL B C 1
ATOM 2427 O O . VAL B 1 145 ? -28.386 11.338 -6.187 1.00 35.54 197 VAL B O 1
ATOM 2431 N N . ASP B 1 146 ? -30.610 11.505 -6.392 1.00 40.43 198 ASP B N 1
ATOM 2432 C CA . ASP B 1 146 ? -30.869 10.444 -5.429 1.00 39.91 198 ASP B CA 1
ATOM 2433 C C . ASP B 1 146 ? -30.588 9.051 -5.984 1.00 42.13 198 ASP B C 1
ATOM 2434 O O . ASP B 1 146 ? -30.567 8.092 -5.215 1.00 40.79 198 ASP B O 1
ATOM 2439 N N . LYS B 1 147 ? -30.323 8.925 -7.286 1.00 48.37 199 LYS B N 1
ATOM 2440 C CA . LYS B 1 147 ? -29.969 7.648 -7.911 1.00 50.38 199 LYS B CA 1
ATOM 2441 C C . LYS B 1 147 ? -28.462 7.435 -8.034 1.00 49.28 199 LYS B C 1
ATOM 2442 O O . LYS B 1 147 ? -28.022 6.303 -8.289 1.00 47.60 199 LYS B O 1
ATOM 2448 N N . MET B 1 148 ? -27.666 8.492 -7.893 1.00 42.22 200 MET B N 1
ATOM 2449 C CA . MET B 1 148 ? -26.230 8.370 -8.078 1.00 41.71 200 MET B CA 1
ATOM 2450 C C . MET B 1 148 ? -25.594 7.675 -6.876 1.00 37.08 200 MET B C 1
ATOM 2451 O O . MET B 1 148 ? -25.939 7.941 -5.725 1.00 31.62 200 MET B O 1
ATOM 2456 N N . THR B 1 149 ? -24.667 6.775 -7.155 1.00 38.30 201 THR B N 1
ATOM 2457 C CA . THR B 1 149 ? -23.838 6.231 -6.090 1.00 35.53 201 THR B CA 1
ATOM 2458 C C . THR B 1 149 ? -22.856 7.277 -5.580 1.00 36.10 201 THR B C 1
ATOM 2459 O O . THR B 1 149 ? -22.631 8.312 -6.212 1.00 33.72 201 THR B O 1
ATOM 2463 N N . GLN B 1 150 ? -22.296 7.002 -4.391 1.00 35.11 202 GLN B N 1
ATOM 2464 C CA . GLN B 1 150 ? -21.151 7.765 -3.902 1.00 31.70 202 GLN B CA 1
ATOM 2465 C C . GLN B 1 150 ? -20.075 7.891 -4.973 1.00 31.76 202 GLN B C 1
ATOM 2466 O O . GLN B 1 150 ? -19.509 8.974 -5.174 1.00 30.45 202 GLN B O 1
ATOM 2472 N N . ALA B 1 151 ? -19.766 6.793 -5.666 1.00 29.28 203 ALA B N 1
ATOM 2473 C CA . ALA B 1 151 ? -18.714 6.863 -6.666 1.00 31.40 203 ALA B CA 1
ATOM 2474 C C . ALA B 1 151 ? -19.114 7.811 -7.792 1.00 32.85 203 ALA B C 1
ATOM 2475 O O . ALA B 1 151 ? -18.281 8.579 -8.294 1.00 29.45 203 ALA B O 1
ATOM 2477 N N . GLN B 1 152 ? -20.388 7.771 -8.203 1.00 30.04 204 GLN B N 1
ATOM 2478 C CA . GLN B 1 152 ? -20.842 8.690 -9.242 1.00 31.64 204 GLN B CA 1
ATOM 2479 C C . GLN B 1 152 ? -20.792 10.133 -8.749 1.00 29.48 204 GLN B C 1
ATOM 2480 O O . GLN B 1 152 ? -20.435 11.037 -9.508 1.00 25.51 204 GLN B O 1
ATOM 2486 N N . LEU B 1 153 ? -21.109 10.361 -7.468 1.00 26.29 205 LEU B N 1
ATOM 2487 C CA . LEU B 1 153 ? -21.105 11.725 -6.929 1.00 30.09 205 LEU B CA 1
ATOM 2488 C C . LEU B 1 153 ? -19.687 12.272 -6.811 1.00 27.67 205 LEU B C 1
ATOM 2489 O O . LEU B 1 153 ? -19.427 13.432 -7.162 1.00 25.80 205 LEU B O 1
ATOM 2494 N N . ARG B 1 154 ? -18.750 11.444 -6.346 1.00 26.18 206 ARG B N 1
ATOM 2495 C CA . ARG B 1 154 ? -17.362 11.875 -6.243 1.00 26.79 206 ARG B CA 1
ATOM 2496 C C . ARG B 1 154 ? -16.799 12.291 -7.600 1.00 29.04 206 ARG B C 1
ATOM 2497 O O . ARG B 1 154 ? -15.965 13.206 -7.669 1.00 25.66 206 ARG B O 1
ATOM 2505 N N . ALA B 1 155 ? -17.241 11.640 -8.680 1.00 28.29 207 ALA B N 1
ATOM 2506 C CA . ALA B 1 155 ? -16.803 12.008 -10.026 1.00 26.66 207 ALA B CA 1
ATOM 2507 C C . ALA B 1 155 ? -17.599 13.198 -10.571 1.00 26.18 207 ALA B C 1
ATOM 2508 O O . ALA B 1 155 ? -17.028 14.073 -11.236 1.00 24.59 207 ALA B O 1
ATOM 2510 N N . PHE B 1 156 ? -18.907 13.268 -10.259 1.00 25.45 208 PHE B N 1
ATOM 2511 C CA . PHE B 1 156 ? -19.757 14.348 -10.781 1.00 27.52 208 PHE B CA 1
ATOM 2512 C C . PHE B 1 156 ? -19.378 15.707 -10.186 1.00 24.72 208 PHE B C 1
ATOM 2513 O O . PHE B 1 156 ? -19.343 16.713 -10.896 1.00 22.61 208 PHE B O 1
ATOM 2521 N N . ILE B 1 157 ? -19.103 15.750 -8.890 1.00 20.12 209 ILE B N 1
ATOM 2522 C CA . ILE B 1 157 ? -18.947 17.034 -8.197 1.00 23.89 209 ILE B CA 1
ATOM 2523 C C . ILE B 1 157 ? -17.791 17.877 -8.743 1.00 22.05 209 ILE B C 1
ATOM 2524 O O . ILE B 1 157 ? -17.988 19.082 -8.958 1.00 21.40 209 ILE B O 1
ATOM 2529 N N . PRO B 1 158 ? -16.594 17.336 -9.000 1.00 24.18 210 PRO B N 1
ATOM 2530 C CA . PRO B 1 158 ? -15.542 18.215 -9.561 1.00 26.53 210 PRO B CA 1
ATOM 2531 C C . PRO B 1 158 ? -15.893 18.764 -10.942 1.00 25.59 210 PRO B C 1
ATOM 2532 O O . PRO B 1 158 ? -15.470 19.875 -11.291 1.00 28.71 210 PRO B O 1
ATOM 2536 N N . GLU B 1 159 ? -16.656 18.030 -11.740 1.00 26.95 211 GLU B N 1
ATOM 2537 C CA . GLU B 1 159 ? -17.090 18.595 -13.020 1.00 27.95 211 GLU B CA 1
ATOM 2538 C C . GLU B 1 159 ? -18.106 19.716 -12.798 1.00 29.97 211 GLU B C 1
ATOM 2539 O O . GLU B 1 159 ? -17.987 20.806 -13.376 1.00 30.95 211 GLU B O 1
ATOM 2545 N N . MET B 1 160 ? -19.130 19.445 -11.978 1.00 27.18 212 MET B N 1
ATOM 2546 C CA . MET B 1 160 ? -20.077 20.475 -11.551 1.00 27.00 212 MET B CA 1
ATOM 2547 C C . MET B 1 160 ? -19.362 21.744 -11.105 1.00 26.96 212 MET B C 1
ATOM 2548 O O . MET B 1 160 ? -19.759 22.849 -11.487 1.00 27.93 212 MET B O 1
ATOM 2553 N N . LEU B 1 161 ? -18.322 21.597 -10.270 1.00 23.92 213 LEU B N 1
ATOM 2554 C CA . LEU B 1 161 ? -17.606 22.761 -9.736 1.00 29.55 213 LEU B CA 1
ATOM 2555 C C . LEU B 1 161 ? -17.012 23.618 -10.851 1.00 31.82 213 LEU B C 1
ATOM 2556 O O . LEU B 1 161 ? -17.082 24.851 -10.800 1.00 30.86 213 LEU B O 1
ATOM 2561 N N . LYS B 1 162 ? -16.392 22.980 -11.848 1.00 28.90 214 LYS B N 1
ATOM 2562 C CA . LYS B 1 162 ? -15.855 23.713 -12.998 1.00 34.55 214 LYS B CA 1
ATOM 2563 C C . LYS B 1 162 ? -16.912 24.627 -13.621 1.00 32.81 214 LYS B C 1
ATOM 2564 O O . LYS B 1 162 ? -16.674 25.821 -13.835 1.00 33.90 214 LYS B O 1
ATOM 2570 N N . TYR B 1 163 ? -18.088 24.072 -13.926 1.00 31.84 215 TYR B N 1
ATOM 2571 C CA . TYR B 1 163 ? -19.186 24.886 -14.444 1.00 33.95 215 TYR B CA 1
ATOM 2572 C C . TYR B 1 163 ? -19.599 25.973 -13.461 1.00 33.83 215 TYR B C 1
ATOM 2573 O O . TYR B 1 163 ? -19.814 27.125 -13.850 1.00 35.37 215 TYR B O 1
ATOM 2582 N N . SER B 1 164 ? -19.750 25.622 -12.182 1.00 33.13 216 SER B N 1
ATOM 2583 C CA . SER B 1 164 ? -20.291 26.587 -11.231 1.00 32.57 216 SER B CA 1
ATOM 2584 C C . SER B 1 164 ? -19.347 27.765 -11.023 1.00 37.80 216 SER B C 1
ATOM 2585 O O . SER B 1 164 ? -19.786 28.919 -10.989 1.00 36.49 216 SER B O 1
ATOM 2588 N N . THR B 1 165 ? -18.051 27.493 -10.825 1.00 35.90 217 THR B N 1
ATOM 2589 C CA . THR B 1 165 ? -17.087 28.543 -10.507 1.00 39.00 217 THR B CA 1
ATOM 2590 C C . THR B 1 165 ? -16.349 29.094 -11.721 1.00 40.53 217 THR B C 1
ATOM 2591 O O . THR B 1 165 ? -15.817 30.202 -11.643 1.00 43.64 217 THR B O 1
ATOM 2595 N N . GLY B 1 166 ? -16.254 28.342 -12.813 1.00 39.09 218 GLY B N 1
ATOM 2596 C CA . GLY B 1 166 ? -15.393 28.735 -13.914 1.00 38.71 218 GLY B CA 1
ATOM 2597 C C . GLY B 1 166 ? -13.932 28.355 -13.777 1.00 40.94 218 GLY B C 1
ATOM 2598 O O . GLY B 1 166 ? -13.149 28.645 -14.692 1.00 44.10 218 GLY B O 1
ATOM 2599 N N . ARG B 1 167 ? -13.531 27.710 -12.681 1.00 39.48 219 ARG B N 1
ATOM 2600 C CA . ARG B 1 167 ? -12.133 27.337 -12.471 1.00 39.45 219 ARG B CA 1
ATOM 2601 C C . ARG B 1 167 ? -11.858 25.918 -12.964 1.00 37.54 219 ARG B C 1
ATOM 2602 O O . ARG B 1 167 ? -12.643 25.004 -12.722 1.00 38.14 219 ARG B O 1
ATOM 2610 N N . GLY B 1 168 ? -10.717 25.726 -13.628 1.00 39.13 220 GLY B N 1
ATOM 2611 C CA . GLY B 1 168 ? -10.319 24.376 -13.992 1.00 36.35 220 GLY B CA 1
ATOM 2612 C C . GLY B 1 168 ? -9.913 23.554 -12.784 1.00 37.02 220 GLY B C 1
ATOM 2613 O O . GLY B 1 168 ? -10.096 22.332 -12.766 1.00 36.27 220 GLY B O 1
ATOM 2614 N N . LYS B 1 169 ? -9.380 24.210 -11.755 1.00 33.81 221 LYS B N 1
ATOM 2615 C CA . LYS B 1 169 ? -8.909 23.581 -10.538 1.00 34.74 221 LYS B CA 1
ATOM 2616 C C . LYS B 1 169 ? -9.657 24.185 -9.361 1.00 35.14 221 LYS B C 1
ATOM 2617 O O . LYS B 1 169 ? -9.696 25.418 -9.236 1.00 30.42 221 LYS B O 1
ATOM 2623 N N . PRO B 1 170 ? -10.233 23.369 -8.469 1.00 32.39 222 PRO B N 1
ATOM 2624 C CA . PRO B 1 170 ? -11.141 23.919 -7.448 1.00 31.61 222 PRO B CA 1
ATOM 2625 C C . PRO B 1 170 ? -10.450 24.627 -6.310 1.00 32.03 222 PRO B C 1
ATOM 2626 O O . PRO B 1 170 ? -11.110 25.413 -5.628 1.00 32.95 222 PRO B O 1
ATOM 2630 N N . GLY B 1 171 ? -9.177 24.343 -6.035 1.00 28.13 223 GLY B N 1
ATOM 2631 C CA . GLY B 1 171 ? -8.524 25.010 -4.937 1.00 32.18 223 GLY B CA 1
ATOM 2632 C C . GLY B 1 171 ? -9.041 24.519 -3.607 1.00 33.87 223 GLY B C 1
ATOM 2633 O O . GLY B 1 171 ? -9.372 25.329 -2.734 1.00 29.93 223 GLY B O 1
ATOM 2634 N N . TRP B 1 172 ? -9.130 23.190 -3.458 1.00 30.58 224 TRP B N 1
ATOM 2635 C CA . TRP B 1 172 ? -9.626 22.585 -2.227 1.00 28.92 224 TRP B CA 1
ATOM 2636 C C . TRP B 1 172 ? -8.865 23.126 -1.020 1.00 31.28 224 TRP B C 1
ATOM 2637 O O . TRP B 1 172 ? -7.655 23.354 -1.080 1.00 28.63 224 TRP B O 1
ATOM 2648 N N . GLY B 1 173 ? -9.573 23.312 0.091 1.00 30.96 225 GLY B N 1
ATOM 2649 C CA . GLY B 1 173 ? -8.934 23.810 1.286 1.00 29.52 225 GLY B CA 1
ATOM 2650 C C . GLY B 1 173 ? -8.655 25.302 1.327 1.00 34.29 225 GLY B C 1
ATOM 2651 O O . GLY B 1 173 ? -8.395 25.827 2.424 1.00 36.31 225 GLY B O 1
ATOM 2652 N N . LYS B 1 174 ? -8.683 26.015 0.192 1.00 31.02 226 LYS B N 1
ATOM 2653 C CA . LYS B 1 174 ? -8.523 27.479 0.207 1.00 34.22 226 LYS B CA 1
ATOM 2654 C C . LYS B 1 174 ? -9.898 28.143 0.307 1.00 33.52 226 LYS B C 1
ATOM 2655 O O . LYS B 1 174 ? -10.729 28.005 -0.608 1.00 32.49 226 LYS B O 1
ATOM 2661 N N . GLU B 1 175 ? -10.147 28.876 1.402 1.00 32.37 227 GLU B N 1
ATOM 2662 C CA . GLU B 1 175 ? -11.489 29.432 1.580 1.00 33.17 227 GLU B CA 1
ATOM 2663 C C . GLU B 1 175 ? -11.838 30.427 0.474 1.00 32.89 227 GLU B C 1
ATOM 2664 O O . GLU B 1 175 ? -13.009 30.576 0.121 1.00 32.37 227 GLU B O 1
ATOM 2670 N N . SER B 1 176 ? -10.843 31.086 -0.112 1.00 33.09 228 SER B N 1
ATOM 2671 C CA . SER B 1 176 ? -11.125 32.030 -1.187 1.00 34.89 228 SER B CA 1
ATOM 2672 C C . SER B 1 176 ? -11.708 31.352 -2.417 1.00 36.27 228 SER B C 1
ATOM 2673 O O . SER B 1 176 ? -12.218 32.049 -3.300 1.00 37.45 228 SER B O 1
ATOM 2676 N N . CYS B 1 177 ? -11.620 30.015 -2.513 1.00 32.75 229 CYS B N 1
ATOM 2677 C CA . CYS B 1 177 ? -12.145 29.280 -3.651 1.00 33.80 229 CYS B CA 1
ATOM 2678 C C . CYS B 1 177 ? -13.462 28.568 -3.347 1.00 33.92 229 CYS B C 1
ATOM 2679 O O . CYS B 1 177 ? -14.064 28.005 -4.263 1.00 32.62 229 CYS B O 1
ATOM 2682 N N . LYS B 1 178 ? -13.903 28.555 -2.089 1.00 31.93 230 LYS B N 1
ATOM 2683 C CA . LYS B 1 178 ? -15.096 27.792 -1.730 1.00 32.65 230 LYS B CA 1
ATOM 2684 C C . LYS B 1 178 ? -16.338 28.488 -2.283 1.00 31.78 230 LYS B C 1
ATOM 2685 O O . LYS B 1 178 ? -16.522 29.681 -2.035 1.00 30.82 230 LYS B O 1
ATOM 2691 N N . PRO B 1 179 ? -17.217 27.779 -2.996 1.00 29.67 231 PRO B N 1
ATOM 2692 C CA . PRO B 1 179 ? -18.444 28.411 -3.519 1.00 31.38 231 PRO B CA 1
ATOM 2693 C C . PRO B 1 179 ? -19.364 28.871 -2.397 1.00 30.85 231 PRO B C 1
ATOM 2694 O O . PRO B 1 179 ? -19.353 28.332 -1.295 1.00 30.42 231 PRO B O 1
ATOM 2698 N N . ILE B 1 180 ? -20.188 29.877 -2.697 1.00 32.40 232 ILE B N 1
ATOM 2699 C CA . ILE B 1 180 ? -21.092 30.420 -1.677 1.00 37.63 232 ILE B CA 1
ATOM 2700 C C . ILE B 1 180 ? -22.123 29.385 -1.243 1.00 33.23 232 ILE B C 1
ATOM 2701 O O . ILE B 1 180 ? -22.627 29.432 -0.114 1.00 34.25 232 ILE B O 1
ATOM 2706 N N . TRP B 1 181 ? -22.453 28.440 -2.112 1.00 31.52 233 TRP B N 1
ATOM 2707 C CA . TRP B 1 181 ? -23.491 27.461 -1.830 1.00 30.72 233 TRP B CA 1
ATOM 2708 C C . TRP B 1 181 ? -22.959 26.231 -1.111 1.00 32.06 233 TRP B C 1
ATOM 2709 O O . TRP B 1 181 ? -23.735 25.308 -0.842 1.00 29.08 233 TRP B O 1
ATOM 2720 N N . TRP B 1 182 ? -21.662 26.177 -0.801 1.00 29.28 234 TRP B N 1
ATOM 2721 C CA . TRP B 1 182 ? -21.117 24.969 -0.183 1.00 30.12 234 TRP B CA 1
ATOM 2722 C C . TRP B 1 182 ? -21.841 24.696 1.135 1.00 33.25 234 TRP B C 1
ATOM 2723 O O . TRP B 1 182 ? -22.007 25.616 1.941 1.00 33.41 234 TRP B O 1
ATOM 2734 N N . PRO B 1 183 ? -22.306 23.463 1.380 1.00 35.06 235 PRO B N 1
ATOM 2735 C CA . PRO B 1 183 ? -23.042 23.178 2.625 1.00 34.50 235 PRO B CA 1
ATOM 2736 C C . PRO B 1 183 ? -22.225 23.481 3.872 1.00 39.42 235 PRO B C 1
ATOM 2737 O O . PRO B 1 183 ? -21.052 23.103 3.976 1.00 36.60 235 PRO B O 1
ATOM 2741 N N . GLU B 1 184 ? -22.899 24.117 4.847 1.00 41.42 236 GLU B N 1
ATOM 2742 C CA . GLU B 1 184 ? -22.261 24.592 6.075 1.00 43.89 236 GLU B CA 1
ATOM 2743 C C . GLU B 1 184 ? -21.701 23.454 6.918 1.00 40.92 236 GLU B C 1
ATOM 2744 O O . GLU B 1 184 ? -20.734 23.649 7.666 1.00 45.13 236 GLU B O 1
ATOM 2750 N N . ASP B 1 185 ? -22.283 22.266 6.831 1.00 37.26 237 ASP B N 1
ATOM 2751 C CA . ASP B 1 185 ? -21.829 21.144 7.644 1.00 44.09 237 ASP B CA 1
ATOM 2752 C C . ASP B 1 185 ? -20.894 20.205 6.883 1.00 41.42 237 ASP B C 1
ATOM 2753 O O . ASP B 1 185 ? -20.828 19.009 7.198 1.00 39.91 237 ASP B O 1
ATOM 2758 N N . ILE B 1 186 ? -20.207 20.703 5.861 1.00 40.29 238 ILE B N 1
ATOM 2759 C CA . ILE B 1 186 ? -19.221 19.892 5.153 1.00 34.87 238 ILE B CA 1
ATOM 2760 C C . ILE B 1 186 ? -17.961 20.724 4.998 1.00 33.76 238 ILE B C 1
ATOM 2761 O O . ILE B 1 186 ? -18.033 21.833 4.462 1.00 31.01 238 ILE B O 1
ATOM 2766 N N . PRO B 1 187 ? -16.798 20.233 5.424 1.00 33.23 239 PRO B N 1
ATOM 2767 C CA . PRO B 1 187 ? -15.562 20.990 5.205 1.00 31.23 239 PRO B CA 1
ATOM 2768 C C . PRO B 1 187 ? -15.312 21.186 3.717 1.00 31.92 239 PRO B C 1
ATOM 2769 O O . PRO B 1 187 ? -15.634 20.321 2.892 1.00 32.82 239 PRO B O 1
ATOM 2773 N N . TRP B 1 188 ? -14.756 22.345 3.379 1.00 28.43 240 TRP B N 1
ATOM 2774 C CA . TRP B 1 188 ? -14.334 22.640 2.014 1.00 34.26 240 TRP B CA 1
ATOM 2775 C C . TRP B 1 188 ? -13.034 21.878 1.795 1.00 31.98 240 TRP B C 1
ATOM 2776 O O . TRP B 1 188 ? -11.943 22.329 2.145 1.00 34.26 240 TRP B O 1
ATOM 2787 N N . ALA B 1 189 ? -13.174 20.683 1.242 1.00 29.12 241 ALA B N 1
ATOM 2788 C CA . ALA B 1 189 ? -12.081 19.741 1.169 1.00 31.30 241 ALA B CA 1
ATOM 2789 C C . ALA B 1 189 ? -12.424 18.713 0.096 1.00 26.80 241 ALA B C 1
ATOM 2790 O O . ALA B 1 189 ? -13.595 18.421 -0.146 1.00 26.08 241 ALA B O 1
ATOM 2792 N N . ASN B 1 190 ? -11.386 18.208 -0.559 1.00 26.41 242 ASN B N 1
ATOM 2793 C CA . ASN B 1 190 ? -11.524 17.230 -1.638 1.00 26.76 242 ASN B CA 1
ATOM 2794 C C . ASN B 1 190 ? -12.483 16.121 -1.231 1.00 25.94 242 ASN B C 1
ATOM 2795 O O . ASN B 1 190 ? -12.259 15.429 -0.242 1.00 25.58 242 ASN B O 1
ATOM 2800 N N . VAL B 1 191 ? -13.559 15.947 -1.999 1.00 23.85 243 VAL B N 1
ATOM 2801 C CA . VAL B 1 191 ? -14.561 14.925 -1.697 1.00 25.78 243 VAL B CA 1
ATOM 2802 C C . VAL B 1 191 ? -13.995 13.525 -1.912 1.00 26.87 243 VAL B C 1
ATOM 2803 O O . VAL B 1 191 ? -14.701 12.529 -1.719 1.00 24.20 243 VAL B O 1
ATOM 2807 N N . ARG B 1 192 ? -12.720 13.446 -2.313 1.00 23.01 244 ARG B N 1
ATOM 2808 C CA . ARG B 1 192 ? -12.025 12.171 -2.405 1.00 26.51 244 ARG B CA 1
ATOM 2809 C C . ARG B 1 192 ? -12.099 11.379 -1.103 1.00 28.86 244 ARG B C 1
ATOM 2810 O O . ARG B 1 192 ? -12.173 10.142 -1.127 1.00 25.06 244 ARG B O 1
ATOM 2818 N N . SER B 1 193 ? -12.098 12.066 0.039 1.00 30.44 245 SER B N 1
ATOM 2819 C CA . SER B 1 193 ? -12.041 11.379 1.325 1.00 29.96 245 SER B CA 1
ATOM 2820 C C . SER B 1 193 ? -12.815 12.208 2.342 1.00 31.01 245 SER B C 1
ATOM 2821 O O . SER B 1 193 ? -12.511 13.387 2.533 1.00 34.74 245 SER B O 1
ATOM 2824 N N . ASP B 1 194 ? -13.817 11.599 2.969 1.00 32.91 246 ASP B N 1
ATOM 2825 C CA . ASP B 1 194 ? -14.659 12.277 3.947 1.00 36.58 246 ASP B CA 1
ATOM 2826 C C . ASP B 1 194 ? -13.812 12.713 5.142 1.00 37.10 246 ASP B C 1
ATOM 2827 O O . ASP B 1 194 ? -13.149 11.883 5.774 1.00 34.37 246 ASP B O 1
ATOM 2832 N N . VAL B 1 195 ? -13.806 14.017 5.432 1.00 36.24 247 VAL B N 1
ATOM 2833 C CA . VAL B 1 195 ? -13.046 14.537 6.563 1.00 36.97 247 VAL B CA 1
ATOM 2834 C C . VAL B 1 195 ? -13.958 15.186 7.610 1.00 38.61 247 VAL B C 1
ATOM 2835 O O . VAL B 1 195 ? -13.497 15.975 8.427 1.00 39.15 247 VAL B O 1
ATOM 2839 N N . ARG B 1 196 ? -15.244 14.844 7.612 1.00 41.94 248 ARG B N 1
ATOM 2840 C CA . ARG B 1 196 ? -16.153 15.361 8.623 1.00 44.42 248 ARG B CA 1
ATOM 2841 C C . ARG B 1 196 ? -15.851 14.734 9.987 1.00 47.81 248 ARG B C 1
ATOM 2842 O O . ARG B 1 196 ? -15.215 13.684 10.089 1.00 47.08 248 ARG B O 1
ATOM 2850 N N . THR B 1 197 ? -16.318 15.397 11.047 1.00 52.32 249 THR B N 1
ATOM 2851 C CA . THR B 1 197 ? -16.206 14.832 12.389 1.00 56.54 249 THR B CA 1
ATOM 2852 C C . THR B 1 197 ? -17.029 13.553 12.495 1.00 60.74 249 THR B C 1
ATOM 2853 O O . THR B 1 197 ? -17.999 13.339 11.756 1.00 58.58 249 THR B O 1
ATOM 2857 N N . GLU B 1 198 ? -16.641 12.696 13.441 1.00 63.58 250 GLU B N 1
ATOM 2858 C CA . GLU B 1 198 ? -17.289 11.392 13.541 1.00 64.82 250 GLU B CA 1
ATOM 2859 C C . GLU B 1 198 ? -18.760 11.524 13.911 1.00 66.98 250 GLU B C 1
ATOM 2860 O O . GLU B 1 198 ? -19.578 10.692 13.503 1.00 66.58 250 GLU B O 1
ATOM 2866 N N . GLU B 1 199 ? -19.127 12.570 14.652 1.00 78.76 251 GLU B N 1
ATOM 2867 C CA . GLU B 1 199 ? -20.537 12.767 14.973 1.00 80.36 251 GLU B CA 1
ATOM 2868 C C . GLU B 1 199 ? -21.304 13.307 13.770 1.00 79.85 251 GLU B C 1
ATOM 2869 O O . GLU B 1 199 ? -22.464 12.939 13.553 1.00 80.51 251 GLU B O 1
ATOM 2875 N N . GLN B 1 200 ? -20.673 14.184 12.982 1.00 69.07 252 GLN B N 1
ATOM 2876 C CA . GLN B 1 200 ? -21.257 14.599 11.712 1.00 63.63 252 GLN B CA 1
ATOM 2877 C C . GLN B 1 200 ? -21.579 13.388 10.848 1.00 59.99 252 GLN B C 1
ATOM 2878 O O . GLN B 1 200 ? -22.654 13.319 10.238 1.00 56.98 252 GLN B O 1
ATOM 2884 N N . LYS B 1 201 ? -20.669 12.405 10.809 1.00 59.99 253 LYS B N 1
ATOM 2885 C CA . LYS B 1 201 ? -20.919 11.198 10.027 1.00 59.02 253 LYS B CA 1
ATOM 2886 C C . LYS B 1 201 ? -22.093 10.403 10.579 1.00 63.31 253 LYS B C 1
ATOM 2887 O O . LYS B 1 201 ? -22.778 9.709 9.819 1.00 60.24 253 LYS B O 1
ATOM 2893 N N . GLN B 1 202 ? -22.330 10.476 11.894 1.00 66.21 254 GLN B N 1
ATOM 2894 C CA . GLN B 1 202 ? -23.463 9.770 12.488 1.00 67.29 254 GLN B CA 1
ATOM 2895 C C 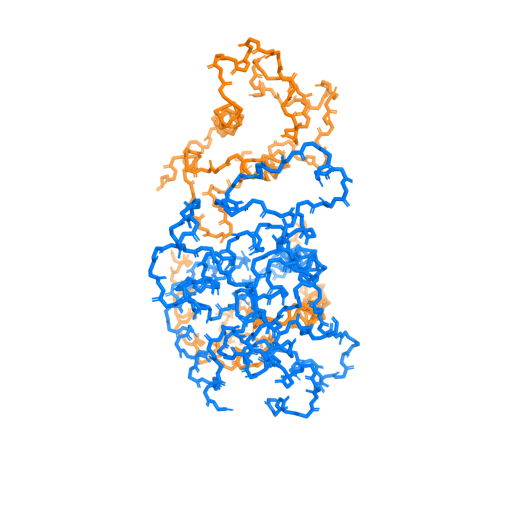. GLN B 1 202 ? -24.781 10.355 12.008 1.00 66.90 254 GLN B C 1
ATOM 2896 O O . GLN B 1 202 ? -25.710 9.617 11.657 1.00 66.32 254 GLN B O 1
ATOM 2902 N N . ARG B 1 203 ? -24.883 11.686 12.007 1.00 61.62 255 ARG B N 1
ATOM 2903 C CA . ARG B 1 203 ? -26.081 12.347 11.506 1.00 61.31 255 ARG B CA 1
ATOM 2904 C C . ARG B 1 203 ? -26.315 12.025 10.035 1.00 58.90 255 ARG B C 1
ATOM 2905 O O . ARG B 1 203 ? -27.365 11.495 9.657 1.00 59.17 255 ARG B O 1
ATOM 2913 N N . VAL B 1 204 ? -25.337 12.337 9.189 1.00 57.78 256 VAL B N 1
ATOM 2914 C CA . VAL B 1 204 ? -25.507 12.368 7.739 1.00 50.52 256 VAL B CA 1
ATOM 2915 C C . VAL B 1 204 ? -24.503 11.416 7.110 1.00 44.51 256 VAL B C 1
ATOM 2916 O O . VAL B 1 204 ? -23.293 11.572 7.306 1.00 45.97 256 VAL B O 1
ATOM 2920 N N . SER B 1 205 ? -24.989 10.448 6.341 1.00 41.80 257 SER B N 1
ATOM 2921 C CA . SER B 1 205 ? -24.067 9.580 5.617 1.00 39.40 257 SER B CA 1
ATOM 2922 C C . SER B 1 205 ? -23.309 10.382 4.555 1.00 38.65 257 SER B C 1
ATOM 2923 O O . SER B 1 205 ? -23.761 11.437 4.093 1.00 37.00 257 SER B O 1
ATOM 2926 N N . TRP B 1 206 ? -22.119 9.891 4.201 1.00 37.55 258 TRP B N 1
ATOM 2927 C CA . TRP B 1 206 ? -21.298 10.595 3.222 1.00 35.31 258 TRP B CA 1
ATOM 2928 C C . TRP B 1 206 ? -22.028 10.689 1.884 1.00 34.82 258 TRP B C 1
ATOM 2929 O O . TRP B 1 206 ? -22.002 11.732 1.226 1.00 30.69 258 TRP B O 1
ATOM 2940 N N . THR B 1 207 ? -22.719 9.617 1.489 1.00 34.33 259 THR B N 1
ATOM 2941 C CA . THR B 1 207 ? -23.482 9.638 0.242 1.00 34.98 259 THR B CA 1
ATOM 2942 C C . THR B 1 207 ? -24.548 10.728 0.277 1.00 33.15 259 THR B C 1
ATOM 2943 O O . THR B 1 207 ? -24.763 11.432 -0.718 1.00 30.32 259 THR B O 1
ATOM 2947 N N . GLN B 1 208 ? -25.171 10.922 1.432 1.00 33.26 260 GLN B N 1
ATOM 2948 C CA . GLN B 1 208 ? -26.219 11.960 1.572 1.00 35.18 260 GLN B CA 1
ATOM 2949 C C . GLN B 1 208 ? -25.583 13.348 1.574 1.00 32.84 260 GLN B C 1
ATOM 2950 O O . GLN B 1 208 ? -26.175 14.236 1.018 1.00 32.51 260 GLN B O 1
ATOM 2956 N N . ALA B 1 209 ? -24.433 13.509 2.218 1.00 29.94 261 ALA B N 1
ATOM 2957 C CA . ALA B 1 209 ? -23.756 14.806 2.189 1.00 27.98 261 ALA B CA 1
ATOM 2958 C C . ALA B 1 209 ? -23.343 15.174 0.759 1.00 28.99 261 ALA B C 1
ATOM 2959 O O . ALA B 1 209 ? -23.497 16.325 0.334 1.00 27.19 261 ALA B O 1
ATOM 2961 N N . LEU B 1 210 ? -22.812 14.204 0.008 1.00 25.50 262 LEU B N 1
ATOM 2962 C CA . LEU B 1 210 ? -22.452 14.447 -1.386 1.00 25.88 262 LEU B CA 1
ATOM 2963 C C . LEU B 1 210 ? -23.667 14.843 -2.228 1.00 28.00 262 LEU B C 1
ATOM 2964 O O . LEU B 1 210 ? -23.579 15.740 -3.080 1.00 23.77 262 LEU B O 1
ATOM 2969 N N . ARG B 1 211 ? -24.810 14.183 -2.014 1.00 23.78 263 ARG B N 1
ATOM 2970 C CA . ARG B 1 211 ? -26.028 14.622 -2.690 1.00 29.30 263 ARG B CA 1
ATOM 2971 C C . ARG B 1 211 ? -26.392 16.062 -2.305 1.00 28.18 263 ARG B C 1
ATOM 2972 O O . ARG B 1 211 ? -26.897 16.827 -3.139 1.00 24.49 263 ARG B O 1
ATOM 2980 N N . THR B 1 212 ? -26.168 16.444 -1.046 1.00 26.01 264 THR B N 1
ATOM 2981 C CA . THR B 1 212 ? -26.485 17.815 -0.628 1.00 28.49 264 THR B CA 1
ATOM 2982 C C . THR B 1 212 ? -25.591 18.840 -1.325 1.00 28.07 264 THR B C 1
ATOM 2983 O O . THR B 1 212 ? -26.050 19.937 -1.676 1.00 27.96 264 THR B O 1
ATOM 2987 N N . ILE B 1 213 ? -24.312 18.499 -1.531 1.00 24.65 265 ILE B N 1
ATOM 2988 C CA . ILE B 1 213 ? -23.411 19.370 -2.288 1.00 27.98 265 ILE B CA 1
ATOM 2989 C C . ILE B 1 213 ? -24.000 19.659 -3.666 1.00 24.20 265 ILE B C 1
ATOM 2990 O O . ILE B 1 213 ? -24.118 20.816 -4.077 1.00 24.58 265 ILE B O 1
ATOM 2995 N N . VAL B 1 214 ? -24.450 18.608 -4.359 1.00 24.36 266 VAL B N 1
ATOM 2996 C CA . VAL B 1 214 ? -24.993 18.772 -5.707 1.00 26.41 266 VAL B CA 1
ATOM 2997 C C . VAL B 1 214 ? -26.306 19.557 -5.668 1.00 26.83 266 VAL B C 1
ATOM 2998 O O . VAL B 1 214 ? -26.497 20.510 -6.437 1.00 24.67 266 VAL B O 1
ATOM 3002 N N . LYS B 1 215 ? -27.224 19.180 -4.762 1.00 25.70 267 LYS B N 1
ATOM 3003 C CA . LYS B 1 215 ? -28.509 19.870 -4.689 1.00 25.94 267 LYS B CA 1
ATOM 3004 C C . LYS B 1 215 ? -28.326 21.362 -4.376 1.00 29.19 267 LYS B C 1
ATOM 3005 O O . LYS B 1 215 ? -29.002 22.210 -4.975 1.00 27.31 267 LYS B O 1
ATOM 3011 N N . ASN B 1 216 ? -27.404 21.705 -3.452 1.00 26.71 268 ASN B N 1
ATOM 3012 C CA . ASN B 1 216 ? -27.168 23.119 -3.118 1.00 27.52 268 ASN B CA 1
ATOM 3013 C C . ASN B 1 216 ? -26.675 23.903 -4.328 1.00 27.27 268 ASN B C 1
ATOM 3014 O O . ASN B 1 216 ? -27.012 25.083 -4.517 1.00 28.10 268 ASN B O 1
ATOM 3019 N N . CYS B 1 217 ? -25.806 23.282 -5.117 1.00 27.01 269 CYS B N 1
ATOM 3020 C CA . CYS B 1 217 ? -25.257 23.973 -6.269 1.00 26.62 269 CYS B CA 1
ATOM 3021 C C . CYS B 1 217 ? -26.356 24.287 -7.274 1.00 28.14 269 CYS B C 1
ATOM 3022 O O . CYS B 1 217 ? -26.524 25.442 -7.685 1.00 28.74 269 CYS B O 1
ATOM 3025 N N . TYR B 1 218 ? -27.143 23.271 -7.661 1.00 27.44 270 TYR B N 1
ATOM 3026 C CA . TYR B 1 218 ? -28.179 23.491 -8.673 1.00 28.23 270 TYR B CA 1
ATOM 3027 C C . TYR B 1 218 ? -29.229 24.488 -8.192 1.00 29.17 270 TYR B C 1
ATOM 3028 O O . TYR B 1 218 ? -29.682 25.337 -8.969 1.00 29.03 270 TYR B O 1
ATOM 3037 N N . LYS B 1 219 ? -29.616 24.417 -6.922 1.00 28.33 271 LYS B N 1
ATOM 3038 C CA . LYS B 1 219 ? -30.598 25.371 -6.421 1.00 33.29 271 LYS B CA 1
ATOM 3039 C C . LYS B 1 219 ? -30.005 26.779 -6.355 1.00 33.83 271 LYS B C 1
ATOM 3040 O O . LYS B 1 219 ? -30.700 27.759 -6.650 1.00 32.14 271 LYS B O 1
ATOM 3046 N N . GLN B 1 220 ? -28.719 26.899 -5.978 1.00 30.83 272 GLN B N 1
ATOM 3047 C CA . GLN B 1 220 ? -28.088 28.219 -5.954 1.00 31.92 272 GLN B CA 1
ATOM 3048 C C . GLN B 1 220 ? -28.136 28.865 -7.327 1.00 31.99 272 GLN B C 1
ATOM 3049 O O . GLN B 1 220 ? -28.372 30.071 -7.443 1.00 33.49 272 GLN B O 1
ATOM 3055 N N . HIS B 1 221 ? -27.911 28.080 -8.380 1.00 32.57 273 HIS B N 1
ATOM 3056 C CA . HIS B 1 221 ? -27.949 28.601 -9.740 1.00 31.48 273 HIS B CA 1
ATOM 3057 C C . HIS B 1 221 ? -29.359 28.648 -10.304 1.00 34.37 273 HIS B C 1
ATOM 3058 O O . HIS B 1 221 ? -29.532 28.975 -11.483 1.00 37.54 273 HIS B O 1
ATOM 3065 N N . GLY B 1 222 ? -30.364 28.329 -9.494 1.00 33.20 274 GLY B N 1
ATOM 3066 C CA . GLY B 1 222 ? -31.727 28.253 -9.991 1.00 36.69 274 GLY B CA 1
ATOM 3067 C C . GLY B 1 222 ? -31.931 27.225 -11.081 1.00 35.94 274 GLY B C 1
ATOM 3068 O O . GLY B 1 222 ? -32.759 27.442 -11.967 1.00 37.90 274 GLY B O 1
ATOM 3069 N N . ARG B 1 223 ? -31.210 26.104 -11.038 1.00 33.76 275 ARG B N 1
ATOM 3070 C CA . ARG B 1 223 ? -31.379 25.094 -12.085 1.00 37.64 275 ARG B CA 1
ATOM 3071 C C . ARG B 1 223 ? -32.101 23.845 -11.586 1.00 36.28 275 ARG B C 1
ATOM 3072 O O . ARG B 1 223 ? -31.688 22.719 -11.887 1.00 35.68 275 ARG B O 1
ATOM 3080 N N . GLU B 1 224 ? -33.188 24.039 -10.836 1.00 35.75 276 GLU B N 1
ATOM 3081 C CA . GLU B 1 224 ? -34.074 22.940 -10.473 1.00 38.24 276 GLU B CA 1
ATOM 3082 C C . GLU B 1 224 ? -34.559 22.169 -11.706 1.00 39.24 276 GLU B C 1
ATOM 3083 O O . GLU B 1 224 ? -34.823 20.963 -11.619 1.00 38.18 276 GLU B O 1
ATOM 3089 N N . ASP B 1 225 ? -34.682 22.844 -12.859 1.00 39.70 277 ASP B N 1
ATOM 3090 C CA . ASP B 1 225 ? -35.097 22.163 -14.092 1.00 45.53 277 ASP B CA 1
ATOM 3091 C C . ASP B 1 225 ? -34.154 21.011 -14.447 1.00 42.92 277 ASP B C 1
ATOM 3092 O O . ASP B 1 225 ? -34.592 19.967 -14.950 1.00 40.28 277 ASP B O 1
ATOM 3097 N N . LEU B 1 226 ? -32.852 21.198 -14.224 1.00 39.18 278 LEU B N 1
ATOM 3098 C CA . LEU B 1 226 ? -31.897 20.125 -14.467 1.00 36.85 278 LEU B CA 1
ATOM 3099 C C . LEU B 1 226 ? -31.914 19.106 -13.337 1.00 39.27 278 LEU B C 1
ATOM 3100 O O . LEU B 1 226 ? -31.819 17.898 -13.585 1.00 33.51 278 LEU B O 1
ATOM 3105 N N . LEU B 1 227 ? -32.003 19.588 -12.093 1.00 34.54 279 LEU B N 1
ATOM 3106 C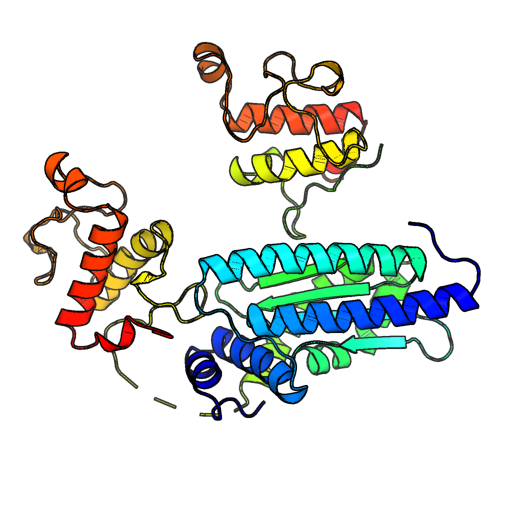 CA . LEU B 1 227 ? -31.909 18.705 -10.935 1.00 37.64 279 LEU B CA 1
ATOM 3107 C C . LEU B 1 227 ? -33.079 17.728 -10.888 1.00 37.41 279 LEU B C 1
ATOM 3108 O O . LEU B 1 227 ? -32.905 16.548 -10.564 1.00 38.41 279 LEU B O 1
ATOM 3113 N N . TYR B 1 228 ? -34.277 18.207 -11.215 1.00 37.61 280 TYR B N 1
ATOM 3114 C CA . TYR B 1 228 ? -35.502 17.417 -11.222 1.00 43.76 280 TYR B CA 1
ATOM 3115 C C . TYR B 1 228 ? -35.929 17.011 -12.628 1.00 46.33 280 TYR B C 1
ATOM 3116 O O . TYR B 1 228 ? -37.055 16.541 -12.810 1.00 45.89 280 TYR B O 1
ATOM 3125 N N . ALA B 1 229 ? -35.061 17.219 -13.624 1.00 46.52 281 ALA B N 1
ATOM 3126 C CA . ALA B 1 229 ? -35.221 16.658 -14.969 1.00 48.39 281 ALA B CA 1
ATOM 3127 C C . ALA B 1 229 ? -36.562 17.014 -15.615 1.00 55.57 281 ALA B C 1
ATOM 3128 O O . ALA B 1 229 ? -37.201 16.166 -16.246 1.00 57.23 281 ALA B O 1
ATOM 3130 N N . PHE B 1 230 ? -36.990 18.276 -15.493 1.00 61.91 282 PHE B N 1
ATOM 3131 C CA . PHE B 1 230 ? -38.187 18.700 -16.230 1.00 62.82 282 PHE B CA 1
ATOM 3132 C C . PHE B 1 230 ? -38.010 18.406 -17.725 1.00 66.78 282 PHE B C 1
ATOM 3133 O O . PHE B 1 230 ? -38.843 17.735 -18.351 1.00 70.54 282 PHE B O 1
#